Protein AF-A0A2V7I4X0-F1 (afdb_monomer_lite)

Radius of gyration: 24.49 Å; chains: 1; bounding box: 60×98×55 Å

pLDDT: mean 85.25, std 18.33, range [26.53, 98.81]

Sequence (580 aa):
MSKLFLAGEVLGCLLLVAQVNVARAQTEAVSAVIGLPDDWTHHHVLFPDSLSPEVREALQRDPRYWLHQARRKGEALVGPAWSREIPLRGDRSKKKKTTTKVDWSVSLGKPIAAGMYPAKFTFNVNAAPSCSDDYVVFALNGAGSSSQANVVGLTNLYTNPGGTGFCLGTGPTVQWAYNVGSGPMRTSPVLSLDGTKVAFVEHKNPPVFHVLTPDLSGNAGCPGATPCNGTDATHPAVPGTHNSAVDVRISYGATGDSSSPPWVDYANDVAYVGADDGKLYKITGVFLDTPTLAGAPWPLTVSTTGKVLTGPVLDSVTNRIFIGDSRGVLRFVRLSASDQCTGAITPPCVDSTTISTGTGGHELNHAPIVDSTRGRVFVFQRDNGQGDFTVTQADTTLGSVVIANISSNQSAPAWIGAFDHGYRTGGPGSGHLYACGTTAAGSNPALYQLSFNMDTTMNPVPSGGPTQIGFTGGKGCSPLTAFFNPNVTDVLHPTGTDFLFVSVQGGCTAFDNNGCIKSFDITNGFPIGVLVSPVDEVGGTSGIIVDNVSTVSQGSSIYFSTQATPTGASAVKLTQSGLQ

Secondary structure (DSSP, 8-state):
--SSSHHHHHHHHHHHHHHHHHHHHTTS-------EEE-GGGGTEE------HHHHHHHTTSHHHHHHHHHHHHTT----TTS-------------------SEEEE-SSPPPTT---EEEES-TTSPPPTTT-EEEEE-SS--BTTB-SEEEEE--S--TTS-SSSSSSS-EEEEEE---SS---S--EE-TTSS-EEEEE--SS-EEEEEE--TTTTTT--TTS-SS-SBTTB-B-TTSSS--EEEEEE--SS--SS---EEETTTTEEEEE-TTSEEEEEE-SSSS--EE--TTPSEE--SS--SB---EEETTTTEEEEEBTTSEEEEEE--TTS-BTTTBPSSEE-S--EE-SSTTPPP-SPPEEETTTTEEEEEES--SSS-EEEEEEETTS-S-EEEEEES---S-----EE-HHHHHH-TTT--EEEEEE-TTTT-EEEEEE-B-TTSPBPSS-SEEEEE--SSTTPPBPPPEEEEETT---SS-TT-EEEEEEEESS-SBTTB-S-EEEEEE-TTSS-SS-SS--EE-TT-B---EE----SSTT-SEEEEEB--TTT--EEEEEEGGGG-

Structure (mmCIF, N/CA/C/O backbone):
data_AF-A0A2V7I4X0-F1
#
_entry.id   AF-A0A2V7I4X0-F1
#
loop_
_atom_site.group_PDB
_atom_site.id
_atom_site.type_symbol
_atom_site.label_atom_id
_atom_site.label_alt_id
_atom_site.label_comp_id
_atom_site.label_asym_id
_atom_site.label_entity_id
_atom_site.label_seq_id
_atom_site.pdbx_PDB_ins_code
_atom_site.Cartn_x
_atom_site.Cartn_y
_atom_site.Cartn_z
_atom_site.occupancy
_atom_site.B_iso_or_equiv
_atom_site.auth_seq_id
_atom_site.auth_comp_id
_atom_site.auth_asym_id
_atom_site.auth_atom_id
_atom_site.pdbx_PDB_model_num
ATOM 1 N N . MET A 1 1 ? -18.762 -68.169 -21.358 1.00 47.75 1 MET A N 1
ATOM 2 C CA . MET A 1 1 ? -19.587 -66.940 -21.333 1.00 47.75 1 MET A CA 1
ATOM 3 C C . MET A 1 1 ? -19.521 -66.263 -19.956 1.00 47.75 1 MET A C 1
ATOM 5 O O . MET A 1 1 ? -20.537 -66.131 -19.299 1.00 47.75 1 MET A O 1
ATOM 9 N N . SER A 1 2 ? -18.335 -65.847 -19.487 1.00 46.66 2 SER A N 1
ATOM 10 C CA . SER A 1 2 ? -18.190 -65.219 -18.151 1.00 46.66 2 SER A CA 1
ATOM 11 C C . SER A 1 2 ? -17.115 -64.121 -18.100 1.00 46.66 2 SER A C 1
ATOM 13 O O . SER A 1 2 ? -16.604 -63.793 -17.037 1.00 46.66 2 SER A O 1
ATOM 15 N N . LYS A 1 3 ? -16.738 -63.559 -19.257 1.00 37.25 3 LYS A N 1
ATOM 16 C CA . LYS A 1 3 ? -15.779 -62.441 -19.348 1.00 37.25 3 LYS A CA 1
ATOM 17 C C . LYS A 1 3 ? -16.337 -61.194 -20.045 1.00 37.25 3 LYS A C 1
ATOM 19 O O . LYS A 1 3 ? -15.649 -60.187 -20.086 1.00 37.25 3 LYS A O 1
ATOM 24 N N . LEU A 1 4 ? -17.578 -61.239 -20.547 1.00 38.66 4 LEU A N 1
ATOM 25 C CA . LEU A 1 4 ? -18.217 -60.090 -21.207 1.00 38.66 4 LEU A CA 1
ATOM 26 C C . LEU A 1 4 ? -19.141 -59.267 -20.292 1.00 38.66 4 LEU A C 1
ATOM 28 O O . LEU A 1 4 ? -19.451 -58.136 -20.636 1.00 38.66 4 LEU A O 1
ATOM 32 N N . PHE A 1 5 ? -19.551 -59.788 -19.131 1.00 37.94 5 PHE A N 1
ATOM 33 C CA . PHE A 1 5 ? -20.468 -59.072 -18.231 1.00 37.94 5 PHE A CA 1
ATOM 34 C C . PHE A 1 5 ? -19.764 -58.139 -17.231 1.00 37.94 5 PHE A C 1
ATOM 36 O O . PHE A 1 5 ? -20.355 -57.147 -16.827 1.00 37.94 5 PHE A O 1
ATOM 43 N N . LEU A 1 6 ? -18.484 -58.370 -16.904 1.00 38.94 6 LEU A N 1
ATOM 44 C CA . LEU A 1 6 ? -17.746 -57.499 -15.971 1.00 38.94 6 LEU A CA 1
ATOM 45 C C . LEU A 1 6 ? -17.303 -56.159 -16.587 1.00 38.94 6 LEU A C 1
ATOM 47 O O . LEU A 1 6 ? -17.092 -55.193 -15.863 1.00 38.94 6 LEU A O 1
ATOM 51 N N . ALA A 1 7 ? -17.158 -56.077 -17.913 1.00 41.19 7 ALA A N 1
ATOM 52 C CA . ALA A 1 7 ? -16.708 -54.848 -18.573 1.00 41.19 7 ALA A CA 1
ATOM 53 C C . ALA A 1 7 ? -17.814 -53.775 -18.653 1.00 41.19 7 ALA A C 1
ATOM 55 O O . ALA A 1 7 ? -17.508 -52.585 -18.673 1.00 41.19 7 ALA A O 1
ATOM 56 N N . GLY A 1 8 ? -19.089 -54.184 -18.663 1.00 40.16 8 GLY A N 1
ATOM 57 C CA . GLY A 1 8 ? -20.235 -53.270 -18.728 1.00 40.16 8 GLY A CA 1
ATOM 58 C C . GLY A 1 8 ? -20.520 -52.547 -17.408 1.00 40.16 8 GLY A C 1
ATOM 59 O O . GLY A 1 8 ? -20.809 -51.353 -17.419 1.00 40.16 8 GLY A O 1
ATOM 60 N N . GLU A 1 9 ? -20.374 -53.230 -16.268 1.00 43.09 9 GLU A N 1
ATOM 61 C CA . GLU A 1 9 ? -20.610 -52.628 -14.945 1.00 43.09 9 GLU A CA 1
ATOM 62 C C . GLU A 1 9 ? -19.500 -51.653 -14.530 1.00 43.09 9 GLU A C 1
ATOM 64 O O . GLU A 1 9 ? -19.780 -50.599 -13.959 1.00 43.09 9 GLU A O 1
ATOM 69 N N . VAL A 1 10 ? -18.241 -51.942 -14.881 1.00 45.97 10 VAL A N 1
ATOM 70 C CA . VAL A 1 10 ? -17.110 -51.050 -14.572 1.00 45.97 10 VAL A CA 1
ATOM 71 C C . VAL A 1 10 ? -17.188 -49.753 -15.388 1.00 45.97 10 VAL A C 1
ATOM 73 O O . VAL A 1 10 ? -16.922 -48.677 -14.853 1.00 45.97 10 VAL A O 1
ATOM 76 N N . LEU A 1 11 ? -17.627 -49.823 -16.652 1.00 43.62 11 LEU A N 1
ATOM 77 C CA . LEU A 1 11 ? -17.800 -48.639 -17.501 1.00 43.62 11 LEU A CA 1
ATOM 78 C C . LEU A 1 11 ? -19.009 -47.785 -17.067 1.00 43.62 11 LEU A C 1
ATOM 80 O O . LEU A 1 11 ? -18.936 -46.557 -17.107 1.00 43.62 11 LEU A O 1
ATOM 84 N N . GLY A 1 12 ? -20.085 -48.420 -16.584 1.00 42.00 12 GLY A N 1
ATOM 85 C CA . GLY A 1 12 ? -21.249 -47.736 -16.011 1.00 42.00 12 GLY A CA 1
ATOM 86 C C . GLY A 1 12 ? -20.929 -46.984 -14.715 1.00 42.00 12 GLY A C 1
ATOM 87 O O . GLY A 1 12 ? -21.313 -45.824 -14.571 1.00 42.00 12 GLY A O 1
ATOM 88 N N . CYS A 1 13 ? -20.152 -47.590 -13.810 1.00 44.31 13 CYS A N 1
ATOM 89 C CA . CYS A 1 13 ? -19.691 -46.928 -12.584 1.00 44.31 13 CYS A CA 1
ATOM 90 C C . CYS A 1 13 ? -18.734 -45.757 -12.861 1.00 44.31 13 CYS A C 1
ATOM 92 O O . CYS A 1 13 ? -18.836 -44.724 -12.204 1.00 44.31 13 CYS A O 1
ATOM 94 N N . LEU A 1 14 ? -17.845 -45.865 -13.855 1.00 44.38 14 LEU A N 1
ATOM 95 C CA . LEU A 1 14 ? -16.943 -44.771 -14.245 1.00 44.38 14 LEU A CA 1
ATOM 96 C C . LEU A 1 14 ? -17.694 -43.567 -14.837 1.00 44.38 14 LEU A C 1
ATOM 98 O O . LEU A 1 14 ? -17.347 -42.427 -14.533 1.00 44.38 14 LEU A O 1
ATOM 102 N N . LEU A 1 15 ? -18.753 -43.801 -15.619 1.00 44.59 15 LEU A N 1
ATOM 103 C CA . LEU A 1 15 ? -19.592 -42.731 -16.172 1.00 44.59 15 LEU A CA 1
ATOM 104 C C . LEU A 1 15 ? -20.474 -42.064 -15.104 1.00 44.59 15 LEU A C 1
ATOM 106 O O . LEU A 1 15 ? -20.627 -40.845 -15.125 1.00 44.59 15 LEU A O 1
ATOM 110 N N . LEU A 1 16 ? -20.986 -42.823 -14.129 1.00 41.31 16 LEU A N 1
ATOM 111 C CA . LEU A 1 16 ? -21.743 -42.277 -12.995 1.00 41.31 16 LEU A CA 1
ATOM 112 C C . LEU A 1 16 ? -20.857 -41.476 -12.029 1.00 41.31 16 LEU A C 1
ATOM 114 O O . LEU A 1 16 ? -21.254 -40.396 -11.603 1.00 41.31 16 LEU A O 1
ATOM 118 N N . VAL A 1 17 ? -19.635 -41.932 -11.735 1.00 49.41 17 VAL A N 1
ATOM 119 C CA . VAL A 1 17 ? -18.681 -41.171 -10.904 1.00 49.41 17 VAL A CA 1
ATOM 120 C C . VAL A 1 17 ? -18.197 -39.912 -11.633 1.00 49.41 17 VAL A C 1
ATOM 122 O O . VAL A 1 17 ? -18.083 -38.857 -11.012 1.00 49.41 17 VAL A O 1
ATOM 125 N N . ALA A 1 18 ? -17.992 -39.971 -12.954 1.00 41.62 18 ALA A N 1
ATOM 126 C CA . ALA A 1 18 ? -17.671 -38.793 -13.758 1.00 41.62 18 ALA A CA 1
ATOM 127 C C . ALA A 1 18 ? -18.828 -37.779 -13.788 1.00 41.62 18 ALA A C 1
ATOM 129 O O . ALA A 1 18 ? -18.586 -36.590 -13.619 1.00 41.62 18 ALA A O 1
ATOM 130 N N . GLN A 1 19 ? -20.083 -38.219 -13.922 1.00 37.28 19 GLN A N 1
ATOM 131 C CA . GLN A 1 19 ? -21.242 -37.318 -13.885 1.00 37.28 19 GLN A CA 1
ATOM 132 C C . GLN A 1 19 ? -21.504 -36.734 -12.493 1.00 37.28 19 GLN A C 1
ATOM 134 O O . GLN A 1 19 ? -21.873 -35.569 -12.397 1.00 37.28 19 GLN A O 1
ATOM 139 N N . VAL A 1 20 ? -21.253 -37.483 -11.414 1.00 36.19 20 VAL A N 1
ATOM 140 C CA . VAL A 1 20 ? -21.346 -36.962 -10.039 1.00 36.19 20 VAL A CA 1
ATOM 141 C C . VAL A 1 20 ? -20.210 -35.979 -9.739 1.00 36.19 20 VAL A C 1
ATOM 143 O O . VAL A 1 20 ? -20.451 -34.987 -9.058 1.00 36.19 20 VAL A O 1
ATOM 146 N N . ASN A 1 21 ? -19.006 -36.184 -10.285 1.00 38.91 21 ASN A N 1
ATOM 147 C CA . ASN A 1 21 ? -17.896 -35.231 -10.166 1.00 38.91 21 ASN A CA 1
ATOM 148 C C . ASN A 1 21 ? -18.090 -33.987 -11.042 1.00 38.91 21 ASN A C 1
ATOM 150 O O . ASN A 1 21 ? -17.740 -32.900 -10.605 1.00 38.91 21 ASN A O 1
ATOM 154 N N . VAL A 1 22 ? -18.695 -34.109 -12.229 1.00 40.28 22 VAL A N 1
ATOM 155 C CA . VAL A 1 22 ? -19.048 -32.958 -13.081 1.00 40.28 22 VAL A CA 1
ATOM 156 C C . VAL A 1 22 ? -20.234 -32.186 -12.493 1.00 40.28 22 VAL A C 1
ATOM 158 O O . VAL A 1 22 ? -20.209 -30.961 -12.495 1.00 40.28 22 VAL A O 1
ATOM 161 N N . ALA A 1 23 ? -21.220 -32.863 -11.896 1.00 31.86 23 ALA A N 1
ATOM 162 C CA . ALA A 1 23 ? -22.300 -32.209 -11.159 1.00 31.86 23 ALA A CA 1
ATOM 163 C C . ALA A 1 23 ? -21.793 -31.558 -9.858 1.00 31.86 23 ALA A C 1
ATOM 165 O O . ALA A 1 23 ? -22.176 -30.431 -9.564 1.00 31.86 23 ALA A O 1
ATOM 166 N N . ARG A 1 24 ? -20.871 -32.191 -9.111 1.00 30.62 24 ARG A N 1
ATOM 167 C CA . ARG A 1 24 ? -20.199 -31.564 -7.953 1.00 30.62 24 ARG A CA 1
ATOM 168 C C . ARG A 1 24 ? -19.309 -30.387 -8.357 1.00 30.62 24 ARG A C 1
ATOM 170 O O . ARG A 1 24 ? -19.371 -29.363 -7.691 1.00 30.62 24 ARG A O 1
ATOM 177 N N . ALA A 1 25 ? -18.585 -30.477 -9.472 1.00 31.91 25 ALA A N 1
ATOM 178 C CA . ALA A 1 25 ? -17.808 -29.367 -10.032 1.00 31.91 25 ALA A CA 1
ATOM 179 C C . ALA A 1 25 ? -18.695 -28.229 -10.575 1.00 31.91 25 ALA A C 1
ATOM 181 O O . ALA A 1 25 ? -18.253 -27.090 -10.652 1.00 31.91 25 ALA A O 1
ATOM 182 N N . GLN A 1 26 ? -19.958 -28.510 -10.912 1.00 30.53 26 GLN A N 1
ATOM 183 C CA . GLN A 1 26 ? -20.967 -27.496 -11.243 1.00 30.53 26 GLN A CA 1
ATOM 184 C C . GLN A 1 26 ? -21.729 -26.962 -10.018 1.00 30.53 26 GLN A C 1
ATOM 186 O O . GLN A 1 26 ? -22.492 -26.008 -10.159 1.00 30.53 26 GLN A O 1
ATOM 191 N N . THR A 1 27 ? -21.525 -27.537 -8.824 1.00 29.20 27 THR A N 1
ATOM 192 C CA . THR A 1 27 ? -22.145 -27.069 -7.568 1.00 29.20 27 THR A CA 1
ATOM 193 C C . THR A 1 27 ? -21.168 -26.306 -6.667 1.00 29.20 27 THR A C 1
ATOM 195 O O . THR A 1 27 ? -21.598 -25.680 -5.701 1.00 29.20 27 THR A O 1
ATOM 198 N N . GLU A 1 28 ? -19.877 -26.250 -7.001 1.00 33.56 28 GLU A N 1
ATOM 199 C CA . GLU A 1 28 ? -19.026 -25.144 -6.553 1.00 33.56 28 GLU A CA 1
ATOM 200 C C . GLU A 1 28 ? -19.374 -23.918 -7.395 1.00 33.56 28 GLU A C 1
ATOM 202 O O . GLU A 1 28 ? -18.694 -23.542 -8.349 1.00 33.56 28 GLU A O 1
ATOM 207 N N . ALA A 1 29 ? -20.503 -23.300 -7.047 1.00 30.48 29 ALA A N 1
ATOM 208 C CA . ALA A 1 29 ? -20.711 -21.905 -7.357 1.00 30.48 29 ALA A CA 1
ATOM 209 C C . ALA A 1 29 ? -19.469 -21.168 -6.849 1.00 30.48 29 ALA A C 1
ATOM 211 O O . ALA A 1 29 ? -19.248 -21.086 -5.641 1.00 30.48 29 ALA A O 1
ATOM 212 N N . VAL A 1 30 ? -18.641 -20.694 -7.785 1.00 35.56 30 VAL A N 1
ATOM 213 C CA . VAL A 1 30 ? -17.632 -19.665 -7.540 1.00 35.56 30 VAL A CA 1
ATOM 214 C C . VAL A 1 30 ? -18.290 -18.665 -6.607 1.00 35.56 30 VAL A C 1
ATOM 216 O O . VAL A 1 30 ? -19.301 -18.071 -6.985 1.00 35.56 30 VAL A O 1
ATOM 219 N N . SER A 1 31 ? -17.782 -18.593 -5.373 1.00 38.50 31 SER A N 1
ATOM 220 C CA . SER A 1 31 ? -18.305 -17.730 -4.320 1.00 38.50 31 SER A CA 1
ATOM 221 C C . SER A 1 31 ? -18.615 -16.376 -4.942 1.00 38.50 31 SER A C 1
ATOM 223 O O . SER A 1 31 ? -17.714 -15.716 -5.467 1.00 38.50 31 SER A O 1
ATOM 225 N N . ALA A 1 32 ? -19.901 -16.019 -5.006 1.00 44.66 32 ALA A N 1
ATOM 226 C CA . ALA A 1 32 ? -20.298 -14.711 -5.485 1.00 44.66 32 ALA A CA 1
ATOM 227 C C . ALA A 1 32 ? -19.580 -13.718 -4.572 1.00 44.66 32 ALA A C 1
ATOM 229 O O . ALA A 1 32 ? -19.829 -13.716 -3.371 1.00 44.66 32 ALA A O 1
ATOM 230 N N . VAL A 1 33 ? -18.617 -12.965 -5.104 1.00 51.34 33 VAL A N 1
ATOM 231 C CA . VAL A 1 33 ? -17.896 -11.956 -4.327 1.00 51.34 33 VAL A CA 1
ATOM 232 C C . VAL A 1 33 ? -18.948 -10.975 -3.817 1.00 51.34 33 VAL A C 1
ATOM 234 O O . VAL A 1 33 ? -19.538 -10.236 -4.605 1.00 51.34 33 VAL A O 1
ATOM 237 N N . ILE A 1 34 ? -19.244 -11.054 -2.519 1.00 62.16 34 ILE A N 1
ATOM 238 C CA . ILE A 1 34 ? -20.129 -10.117 -1.834 1.00 62.16 34 ILE A CA 1
ATOM 239 C C . ILE A 1 34 ? -19.250 -8.913 -1.459 1.00 62.16 34 ILE A C 1
ATOM 241 O O . ILE A 1 34 ? -19.373 -7.887 -2.113 1.00 62.16 34 ILE A O 1
ATOM 245 N N . GLY A 1 35 ? -18.246 -9.057 -0.585 1.00 78.50 35 GLY A N 1
ATOM 246 C CA . GLY A 1 35 ? -17.330 -7.966 -0.203 1.00 78.50 35 GLY A CA 1
ATOM 247 C C . GLY A 1 35 ? -16.065 -7.796 -1.066 1.00 78.50 35 GLY A C 1
ATOM 248 O O . GLY A 1 35 ? -15.562 -8.754 -1.648 1.00 78.50 35 GLY A O 1
ATOM 249 N N . LEU A 1 36 ? -15.520 -6.575 -1.111 1.00 87.31 36 LEU A N 1
ATOM 250 C CA . LEU A 1 36 ? -14.286 -6.189 -1.806 1.00 87.31 36 LEU A CA 1
ATOM 251 C C . LEU A 1 36 ? -13.409 -5.316 -0.892 1.00 87.31 36 LEU A C 1
ATOM 253 O O . LEU A 1 36 ? -13.625 -4.103 -0.821 1.00 87.31 36 LEU A O 1
ATOM 257 N N . PRO A 1 37 ? -12.423 -5.903 -0.192 1.00 92.31 37 PRO A N 1
ATOM 258 C CA . PRO A 1 37 ? -11.389 -5.123 0.472 1.00 92.31 37 PRO A CA 1
ATOM 259 C C . PRO A 1 37 ? -10.414 -4.499 -0.542 1.00 92.31 37 PRO A C 1
ATOM 261 O O . PRO A 1 37 ? -10.157 -5.049 -1.617 1.00 92.31 37 PRO A O 1
ATOM 264 N N . ASP A 1 38 ? -9.857 -3.350 -0.173 1.00 93.50 38 ASP A N 1
ATOM 265 C CA . ASP A 1 38 ? -8.708 -2.696 -0.785 1.00 93.50 38 ASP A CA 1
ATOM 266 C C . ASP A 1 38 ? -7.735 -2.223 0.287 1.00 93.50 38 ASP A C 1
ATOM 268 O O . ASP A 1 38 ? -8.126 -1.582 1.258 1.00 93.50 38 ASP A O 1
ATOM 272 N N . ASP A 1 39 ? -6.462 -2.526 0.107 1.00 96.44 39 ASP A N 1
ATOM 273 C CA . ASP A 1 39 ? -5.398 -2.183 1.042 1.00 96.44 39 ASP A CA 1
ATOM 274 C C . ASP A 1 39 ? -4.049 -2.199 0.320 1.00 96.44 39 ASP A C 1
ATOM 276 O O . ASP A 1 39 ? -3.963 -2.468 -0.883 1.00 96.44 39 ASP A O 1
ATOM 280 N N . TRP A 1 40 ? -2.973 -1.941 1.062 1.00 97.19 40 TRP A N 1
ATOM 281 C CA . TRP A 1 40 ? -1.624 -1.852 0.511 1.00 97.19 40 TRP A CA 1
ATOM 282 C C . TRP A 1 40 ? -1.225 -3.069 -0.342 1.00 97.19 40 TRP A C 1
ATOM 284 O O . TRP A 1 40 ? -0.480 -2.904 -1.309 1.00 97.19 40 TRP A O 1
ATOM 294 N N . THR A 1 41 ? -1.723 -4.276 -0.046 1.00 97.25 41 THR A N 1
ATOM 295 C CA . THR A 1 41 ? -1.320 -5.498 -0.759 1.00 97.25 41 THR A CA 1
ATOM 296 C C . THR A 1 41 ? -1.735 -5.469 -2.233 1.00 97.25 41 THR A C 1
ATOM 298 O O . THR A 1 41 ? -0.993 -5.954 -3.086 1.00 97.25 41 THR A O 1
ATOM 301 N N . HIS A 1 42 ? -2.839 -4.792 -2.566 1.00 94.00 42 HIS A N 1
ATOM 302 C CA . HIS A 1 42 ? -3.348 -4.623 -3.936 1.00 94.00 42 HIS A CA 1
ATOM 303 C C . HIS A 1 42 ? -2.469 -3.707 -4.807 1.00 94.00 42 HIS A C 1
ATOM 305 O O . HIS A 1 42 ? -2.561 -3.712 -6.037 1.00 94.00 42 HIS A O 1
ATOM 311 N N . HIS A 1 43 ? -1.585 -2.928 -4.178 1.00 94.94 43 HIS A N 1
ATOM 312 C CA . HIS A 1 43 ? -0.590 -2.102 -4.864 1.00 94.94 43 HIS A CA 1
ATOM 313 C C . HIS A 1 43 ? 0.719 -2.861 -5.132 1.00 94.94 43 HIS A C 1
ATOM 315 O O . HIS A 1 43 ? 1.549 -2.387 -5.905 1.00 94.94 43 HIS A O 1
ATOM 321 N N . HIS A 1 44 ? 0.901 -4.032 -4.513 1.00 97.19 44 HIS A N 1
ATOM 322 C CA . HIS A 1 44 ? 2.166 -4.771 -4.498 1.00 97.19 44 HIS A CA 1
ATOM 323 C C . HIS A 1 44 ? 2.090 -6.133 -5.195 1.00 97.19 44 HIS A C 1
ATOM 325 O O . HIS A 1 44 ? 3.114 -6.791 -5.358 1.00 97.19 44 HIS A O 1
ATOM 331 N N . VAL A 1 45 ? 0.916 -6.545 -5.674 1.00 95.62 45 VAL A N 1
ATOM 332 C CA . VAL A 1 45 ? 0.778 -7.704 -6.559 1.00 95.62 45 VAL A CA 1
ATOM 333 C C . VAL A 1 45 ? -0.005 -7.339 -7.811 1.00 95.62 45 VAL A C 1
ATOM 335 O O . VAL A 1 45 ? -0.962 -6.566 -7.772 1.00 95.62 45 VAL A O 1
ATOM 338 N N . LEU A 1 46 ? 0.429 -7.876 -8.947 1.00 94.12 46 LEU A N 1
ATOM 339 C CA . LEU A 1 46 ? -0.196 -7.669 -10.241 1.00 94.12 46 LEU A CA 1
ATOM 340 C C . LEU A 1 46 ? -0.610 -9.003 -10.843 1.00 94.12 46 LEU A C 1
ATOM 342 O O . LEU A 1 46 ? 0.150 -9.973 -10.882 1.00 94.12 46 LEU A O 1
ATOM 346 N N . PHE A 1 47 ? -1.805 -8.980 -11.421 1.00 91.81 47 PHE A N 1
ATOM 347 C CA . PHE A 1 47 ? -2.378 -10.095 -12.157 1.00 91.81 47 PHE A CA 1
ATOM 348 C C . PHE A 1 47 ? -2.818 -9.668 -13.560 1.00 91.81 47 PHE A C 1
ATOM 350 O O . PHE A 1 47 ? -4.025 -9.641 -13.834 1.00 91.81 47 PHE A O 1
ATOM 357 N N . PRO A 1 48 ? -1.904 -9.230 -14.446 1.00 89.00 48 PRO A N 1
ATOM 358 C CA . PRO A 1 48 ? -2.323 -8.931 -15.800 1.00 89.00 48 PRO A CA 1
ATOM 359 C C . PRO A 1 48 ? -2.727 -10.188 -16.558 1.00 89.00 48 PRO A C 1
ATOM 361 O O . PRO A 1 48 ? -2.368 -11.291 -16.161 1.00 89.00 48 PRO A O 1
ATOM 364 N N . ASP A 1 49 ? -3.493 -10.050 -17.637 1.00 82.06 49 ASP A N 1
ATOM 365 C CA . ASP A 1 49 ? -4.114 -11.223 -18.251 1.00 82.06 49 ASP A CA 1
ATOM 366 C C . ASP A 1 49 ? -3.064 -12.192 -18.827 1.00 82.06 49 ASP A C 1
ATOM 368 O O . ASP A 1 49 ? -1.979 -11.791 -19.274 1.00 82.06 49 ASP A O 1
ATOM 372 N N . SER A 1 50 ? -3.396 -13.488 -18.771 1.00 79.62 50 SER A N 1
ATOM 373 C CA . SER A 1 50 ? -2.576 -14.604 -19.247 1.00 79.62 50 SER A CA 1
ATOM 374 C C . SER A 1 50 ? -3.410 -15.586 -20.049 1.00 79.62 50 SER A C 1
ATOM 376 O O . SER A 1 50 ? -4.522 -15.937 -19.655 1.00 79.62 50 SER A O 1
ATOM 378 N N . LEU A 1 51 ? -2.831 -16.081 -21.142 1.00 76.94 51 LEU A N 1
ATOM 379 C CA . LEU A 1 51 ? -3.419 -17.150 -21.946 1.00 76.94 51 LEU A CA 1
ATOM 380 C C . LEU A 1 51 ? -3.025 -18.552 -21.450 1.00 76.94 51 LEU A C 1
ATOM 382 O O . LEU A 1 51 ? -3.620 -19.524 -21.907 1.00 76.94 51 LEU A O 1
ATOM 386 N N . SER A 1 52 ? -2.057 -18.681 -20.529 1.00 84.50 52 SER A N 1
ATOM 387 C CA . SER A 1 52 ? -1.664 -19.984 -19.964 1.00 84.50 52 SER A CA 1
ATOM 388 C C . SER A 1 52 ? -2.706 -20.465 -18.946 1.00 84.50 52 SER A C 1
ATOM 390 O O . SER A 1 52 ? -2.940 -19.777 -17.943 1.00 84.50 52 SER A O 1
ATOM 392 N N . PRO A 1 53 ? -3.322 -21.644 -19.159 1.00 84.69 53 PRO A N 1
ATOM 393 C CA . PRO A 1 53 ? -4.257 -22.227 -18.202 1.00 84.69 53 PRO A CA 1
ATOM 394 C C . PRO A 1 53 ? -3.623 -22.500 -16.836 1.00 84.69 53 PRO A C 1
ATOM 396 O O . PRO A 1 53 ? -4.258 -22.237 -15.821 1.00 84.69 53 PRO A O 1
ATOM 399 N N . GLU A 1 54 ? -2.373 -22.966 -16.814 1.00 82.19 54 GLU A N 1
ATOM 400 C CA . GLU A 1 54 ? -1.652 -23.353 -15.598 1.00 82.19 54 GLU A CA 1
ATOM 401 C C . GLU A 1 54 ? -1.357 -22.133 -14.721 1.00 82.19 54 GLU A C 1
ATOM 403 O O . GLU A 1 54 ? -1.606 -22.145 -13.515 1.00 82.19 54 GLU A O 1
ATOM 408 N N . VAL A 1 55 ? -0.880 -21.042 -15.334 1.00 85.00 55 VAL A N 1
ATOM 409 C CA . VAL A 1 55 ? -0.678 -19.769 -14.630 1.00 85.00 55 VAL A CA 1
ATOM 410 C C . VAL A 1 55 ? -2.015 -19.254 -14.112 1.00 85.00 55 VAL A C 1
ATOM 412 O O . VAL A 1 55 ? -2.114 -18.885 -12.947 1.00 85.00 55 VAL A O 1
ATOM 415 N N . ARG A 1 56 ? -3.074 -19.284 -14.929 1.00 84.56 56 ARG A N 1
ATOM 416 C CA . ARG A 1 56 ? -4.399 -18.808 -14.516 1.00 84.56 56 ARG A CA 1
ATOM 417 C C . ARG A 1 56 ? -4.958 -19.594 -13.330 1.00 84.56 56 ARG A C 1
ATOM 419 O O . ARG A 1 56 ? -5.494 -18.978 -12.418 1.00 84.56 56 ARG A O 1
ATOM 426 N N . GLU A 1 57 ? -4.825 -20.916 -13.315 1.00 84.94 57 GLU A N 1
ATOM 427 C CA . GLU A 1 57 ? -5.250 -21.745 -12.181 1.00 84.94 57 GLU A CA 1
ATOM 428 C C . GLU A 1 57 ? -4.479 -21.382 -10.905 1.00 84.94 57 GLU A C 1
ATOM 430 O O . GLU A 1 57 ? -5.076 -21.216 -9.841 1.00 84.94 57 GLU A O 1
ATOM 435 N N . ALA A 1 58 ? -3.162 -21.174 -11.008 1.00 84.38 58 ALA A N 1
ATOM 436 C CA . ALA A 1 58 ? -2.355 -20.764 -9.867 1.00 84.38 58 ALA A CA 1
ATOM 437 C C . ALA A 1 58 ? -2.748 -19.373 -9.339 1.00 84.38 58 ALA A C 1
ATOM 439 O O . ALA A 1 58 ? -2.876 -19.209 -8.126 1.00 84.38 58 ALA A O 1
ATOM 440 N N . LEU A 1 59 ? -2.996 -18.414 -10.236 1.00 87.56 59 LEU A N 1
ATOM 441 C CA . LEU A 1 59 ? -3.442 -17.059 -9.902 1.00 87.56 59 LEU A CA 1
ATOM 442 C C . LEU A 1 59 ? -4.783 -17.048 -9.164 1.00 87.56 59 LEU A C 1
ATOM 444 O O . LEU A 1 59 ? -4.945 -16.315 -8.194 1.00 87.56 59 LEU A O 1
ATOM 448 N N . GLN A 1 60 ? -5.727 -17.891 -9.588 1.00 86.56 60 GLN A N 1
ATOM 449 C CA . GLN A 1 60 ? -7.071 -17.976 -9.007 1.00 86.56 60 GLN A CA 1
ATOM 450 C C . GLN A 1 60 ? -7.092 -18.442 -7.545 1.00 86.56 60 GLN A C 1
ATOM 452 O O . GLN A 1 60 ? -8.124 -18.292 -6.888 1.00 86.56 60 GLN A O 1
ATOM 457 N N . ARG A 1 61 ? -5.976 -18.984 -7.036 1.00 84.75 61 ARG A N 1
ATOM 458 C CA . ARG A 1 61 ? -5.817 -19.357 -5.625 1.00 84.75 61 ARG A CA 1
ATOM 459 C C . ARG A 1 61 ? -5.589 -18.163 -4.707 1.00 84.75 61 ARG A C 1
ATOM 461 O O . ARG A 1 61 ? -5.902 -18.280 -3.530 1.00 84.75 61 ARG A O 1
ATOM 468 N N . ASP A 1 62 ? -5.068 -17.044 -5.212 1.00 90.12 62 ASP A N 1
ATOM 469 C CA . ASP A 1 62 ? -5.015 -15.804 -4.436 1.00 90.12 62 ASP A CA 1
ATOM 470 C C . ASP A 1 62 ? -6.345 -15.056 -4.610 1.00 90.12 62 ASP A C 1
ATOM 472 O O . ASP A 1 62 ? -6.655 -14.623 -5.724 1.00 90.12 62 ASP A O 1
ATOM 476 N N . PRO A 1 63 ? -7.145 -14.854 -3.547 1.00 91.00 63 PRO A N 1
ATOM 477 C CA . PRO A 1 63 ? -8.391 -14.101 -3.643 1.00 91.00 63 PRO A CA 1
ATOM 478 C C . PRO A 1 63 ? -8.217 -12.703 -4.239 1.00 91.00 63 PRO A C 1
ATOM 480 O O . PRO A 1 63 ? -9.117 -12.238 -4.939 1.00 91.00 63 PRO A O 1
ATOM 483 N N . ARG A 1 64 ? -7.049 -12.063 -4.069 1.00 91.00 64 ARG A N 1
ATOM 484 C CA . ARG A 1 64 ? -6.748 -10.761 -4.682 1.00 91.00 64 ARG A CA 1
ATOM 485 C C . ARG A 1 64 ? -6.878 -10.795 -6.198 1.00 91.00 64 ARG A C 1
ATOM 487 O O . ARG A 1 64 ? -7.323 -9.804 -6.768 1.00 91.00 64 ARG A O 1
ATOM 494 N N . TYR A 1 65 ? -6.580 -11.918 -6.861 1.00 89.50 65 TYR A N 1
ATOM 495 C CA . TYR A 1 65 ? -6.829 -12.072 -8.297 1.00 89.50 65 TYR A CA 1
ATOM 496 C C . TYR A 1 65 ? -8.286 -11.743 -8.630 1.00 89.50 65 TYR A C 1
ATOM 498 O O . TYR A 1 65 ? -8.561 -10.904 -9.487 1.00 89.50 65 TYR A O 1
ATOM 506 N N . TRP A 1 66 ? -9.228 -12.346 -7.906 1.00 85.25 66 TRP A N 1
ATOM 507 C CA . TRP A 1 66 ? -10.654 -12.125 -8.116 1.00 85.25 66 TRP A CA 1
ATOM 508 C C . TRP A 1 66 ? -11.095 -10.722 -7.716 1.00 85.25 66 TRP A C 1
ATOM 510 O O . TRP A 1 66 ? -11.933 -10.154 -8.410 1.00 85.25 66 TRP A O 1
ATOM 520 N N . LEU A 1 67 ? -10.506 -10.135 -6.672 1.00 86.88 67 LEU A N 1
ATOM 521 C CA . LEU A 1 67 ? -10.767 -8.746 -6.279 1.00 86.88 67 LEU A CA 1
ATOM 522 C C . LEU A 1 67 ? -10.330 -7.760 -7.376 1.00 86.88 67 LEU A C 1
ATOM 524 O O . LEU A 1 67 ? -11.101 -6.879 -7.757 1.00 86.88 67 LEU A O 1
ATOM 528 N N . HIS A 1 68 ? -9.147 -7.956 -7.969 1.00 83.88 68 HIS A N 1
ATOM 529 C CA . HIS A 1 68 ? -8.692 -7.181 -9.126 1.00 83.88 68 HIS A CA 1
ATOM 530 C C . HIS A 1 68 ? -9.630 -7.353 -10.329 1.00 83.88 68 HIS A C 1
ATOM 532 O O . HIS A 1 68 ? -9.984 -6.368 -10.973 1.00 83.88 68 HIS A O 1
ATOM 538 N N . GLN A 1 69 ? -10.070 -8.581 -10.622 1.00 79.75 69 GLN A N 1
ATOM 539 C CA . GLN A 1 69 ? -11.012 -8.838 -11.716 1.00 79.75 69 GLN A CA 1
ATOM 540 C C . GLN A 1 69 ? -12.403 -8.249 -11.443 1.00 79.75 69 GLN A C 1
ATOM 542 O O . GLN A 1 69 ? -13.050 -7.757 -12.363 1.00 79.75 69 GLN A O 1
ATOM 547 N N . ALA A 1 70 ? -12.875 -8.268 -10.195 1.00 77.62 70 ALA A N 1
ATOM 548 C CA . ALA A 1 70 ? -14.144 -7.667 -9.798 1.00 77.62 70 ALA A CA 1
ATOM 549 C C . ALA A 1 70 ? -14.115 -6.146 -9.982 1.00 77.62 70 ALA A C 1
ATOM 551 O O . ALA A 1 70 ? -15.072 -5.596 -10.517 1.00 77.62 70 ALA A O 1
ATOM 552 N N . ARG A 1 71 ? -12.997 -5.483 -9.653 1.00 76.75 71 ARG A N 1
ATOM 553 C CA . ARG A 1 71 ? -12.804 -4.053 -9.950 1.00 76.75 71 ARG A CA 1
ATOM 554 C C . ARG A 1 71 ? -12.870 -3.778 -11.450 1.00 76.75 71 ARG A C 1
ATOM 556 O O . ARG A 1 71 ? -13.698 -2.976 -11.863 1.00 76.75 71 ARG A O 1
ATOM 563 N N . ARG A 1 72 ? -12.161 -4.567 -12.268 1.00 70.62 72 ARG A N 1
ATOM 564 C CA . ARG A 1 72 ? -12.237 -4.493 -13.743 1.00 70.62 72 ARG A CA 1
ATOM 565 C C . ARG A 1 72 ? -13.621 -4.797 -14.321 1.00 70.62 72 ARG A C 1
ATOM 567 O O . ARG A 1 72 ? -13.976 -4.319 -15.389 1.00 70.62 72 ARG A O 1
ATOM 574 N N . LYS A 1 73 ? -14.431 -5.620 -13.655 1.00 60.03 73 LYS A N 1
ATOM 575 C CA . LYS A 1 73 ? -15.810 -5.897 -14.091 1.00 60.03 73 LYS A CA 1
ATOM 576 C C . LYS A 1 73 ? -16.801 -4.838 -13.622 1.00 60.03 73 LYS A C 1
ATOM 578 O O . LYS A 1 73 ? -17.736 -4.551 -14.360 1.00 60.03 73 LYS A O 1
ATOM 583 N N . GLY A 1 74 ? -16.579 -4.220 -12.462 1.00 54.16 74 GLY A N 1
ATOM 584 C CA . GLY A 1 74 ? -17.208 -2.949 -12.092 1.00 54.16 74 GLY A CA 1
ATOM 585 C C . GLY A 1 74 ? -16.851 -1.841 -13.090 1.00 54.16 74 GLY A C 1
ATOM 586 O O . GLY A 1 74 ? -17.693 -1.000 -13.396 1.00 54.16 74 GLY A O 1
ATOM 587 N N . GLU A 1 75 ? -15.661 -1.927 -13.701 1.00 48.56 75 GLU A N 1
ATOM 588 C CA . GLU A 1 75 ? -15.266 -1.121 -14.863 1.00 48.56 75 GLU A CA 1
ATOM 589 C C . GLU A 1 75 ? -16.029 -1.498 -16.172 1.00 48.56 75 GLU A C 1
ATOM 591 O O . GLU A 1 75 ? -15.937 -0.800 -17.178 1.00 48.56 75 GLU A O 1
ATOM 596 N N . ALA A 1 76 ? -16.810 -2.585 -16.189 1.00 34.50 76 ALA A N 1
ATOM 597 C CA . ALA A 1 76 ? -17.470 -3.136 -17.380 1.00 34.50 76 ALA A CA 1
ATOM 598 C C . ALA A 1 76 ? -18.982 -3.385 -17.215 1.00 34.50 76 ALA A C 1
ATOM 600 O O . ALA A 1 76 ? -19.584 -4.026 -18.083 1.00 34.50 76 ALA A O 1
ATOM 601 N N . LEU A 1 77 ? -19.630 -2.903 -16.142 1.00 32.75 77 LEU A N 1
ATOM 602 C CA . LEU A 1 77 ? -21.084 -3.021 -15.978 1.00 32.75 77 LEU A CA 1
ATOM 603 C C . LEU A 1 77 ? -21.820 -2.149 -17.008 1.00 32.75 77 LEU A C 1
ATOM 605 O O . LEU A 1 77 ? -22.261 -1.031 -16.748 1.00 32.75 77 LEU A O 1
ATOM 609 N N . VAL A 1 78 ? -22.002 -2.723 -18.196 1.00 33.75 78 VAL A N 1
ATOM 610 C CA . VAL A 1 78 ? -23.034 -2.353 -19.159 1.00 33.75 78 VAL A CA 1
ATOM 611 C C . VAL A 1 78 ? -24.380 -2.613 -18.484 1.00 33.75 78 VAL A C 1
ATOM 613 O O . VAL A 1 78 ? -24.847 -3.749 -18.405 1.00 33.75 78 VAL A O 1
ATOM 616 N N . GLY A 1 79 ? -25.003 -1.559 -17.958 1.00 28.03 79 GLY A N 1
ATOM 617 C CA . GLY A 1 79 ? -26.392 -1.620 -17.511 1.00 28.03 79 GLY A CA 1
ATOM 618 C C . GLY A 1 79 ? -27.331 -2.036 -18.658 1.00 28.03 79 GLY A C 1
ATOM 619 O O . GLY A 1 79 ? -27.011 -1.824 -19.833 1.00 28.03 79 GLY A O 1
ATOM 620 N N . PRO A 1 80 ? -28.502 -2.629 -18.357 1.00 27.45 80 PRO A N 1
ATOM 621 C CA . PRO A 1 80 ? -29.478 -2.991 -19.379 1.00 27.45 80 PRO A CA 1
ATOM 622 C C . PRO A 1 80 ? -29.902 -1.757 -20.190 1.00 27.45 80 PRO A C 1
ATOM 624 O O . PRO A 1 80 ? -30.082 -0.667 -19.651 1.00 27.45 80 PRO A O 1
ATOM 627 N N . ALA A 1 81 ? -30.077 -1.954 -21.499 1.00 32.78 81 ALA A N 1
ATOM 628 C CA . ALA A 1 81 ? -30.199 -0.936 -22.548 1.00 32.78 81 ALA A CA 1
ATOM 629 C C . ALA A 1 81 ? -31.382 0.060 -22.446 1.00 32.78 81 ALA A C 1
ATOM 631 O O . ALA A 1 81 ? -31.627 0.793 -23.399 1.00 32.78 81 ALA A O 1
ATOM 632 N N . TRP A 1 82 ? -32.105 0.128 -21.325 1.00 31.44 82 TRP A N 1
ATOM 633 C CA . TRP A 1 82 ? -33.222 1.058 -21.117 1.00 31.44 82 TRP A CA 1
ATOM 634 C C . TRP A 1 82 ? -32.862 2.310 -20.294 1.00 31.44 82 TRP A C 1
ATOM 636 O O . TRP A 1 82 ? -33.695 3.199 -20.166 1.00 31.44 82 TRP A O 1
ATOM 646 N N . SER A 1 83 ? -31.628 2.438 -19.785 1.00 31.19 83 SER A N 1
ATOM 647 C CA . SER A 1 83 ? -31.130 3.682 -19.158 1.00 31.19 83 SER A CA 1
ATOM 648 C C . SER A 1 83 ? -30.414 4.631 -20.135 1.00 31.19 83 SER A C 1
ATOM 650 O O . SER A 1 83 ? -30.021 5.738 -19.763 1.00 31.19 83 SER A O 1
ATOM 652 N N . ARG A 1 84 ? -30.282 4.242 -21.410 1.00 32.34 84 ARG A N 1
ATOM 653 C CA . ARG A 1 84 ? -29.830 5.122 -22.494 1.00 32.34 84 ARG A CA 1
ATOM 654 C C . ARG A 1 84 ? -30.988 5.986 -22.986 1.00 32.34 84 ARG A C 1
ATOM 656 O O . ARG A 1 84 ? -31.507 5.720 -24.054 1.00 32.34 84 ARG A O 1
ATOM 663 N N . GLU A 1 85 ? -31.384 6.989 -22.207 1.00 28.39 85 GLU A N 1
ATOM 664 C CA . GLU A 1 85 ? -32.033 8.217 -22.700 1.00 28.39 85 GLU A CA 1
ATOM 665 C C . GLU A 1 85 ? -32.279 9.193 -21.535 1.00 28.39 85 GLU A C 1
ATOM 667 O O . GLU A 1 85 ? -33.390 9.396 -21.057 1.00 28.39 85 GLU A O 1
ATOM 672 N N . ILE A 1 86 ? -31.214 9.862 -21.089 1.00 28.31 86 ILE A N 1
ATOM 673 C CA . ILE A 1 86 ? -31.347 11.263 -20.681 1.00 28.31 86 ILE A CA 1
ATOM 674 C C . ILE A 1 86 ? -30.576 12.058 -21.730 1.00 28.31 86 ILE A C 1
ATOM 676 O O . ILE A 1 86 ? -29.345 11.991 -21.757 1.00 28.31 86 ILE A O 1
ATOM 680 N N . PRO A 1 87 ? -31.250 12.793 -22.629 1.00 26.53 87 PRO A N 1
ATOM 681 C CA . PRO A 1 87 ? -30.559 13.701 -23.519 1.00 26.53 87 PRO A CA 1
ATOM 682 C C . PRO A 1 87 ? -29.942 14.800 -22.652 1.00 26.53 87 PRO A C 1
ATOM 684 O O . PRO A 1 87 ? -30.651 15.679 -22.157 1.00 26.53 87 PRO A O 1
ATOM 687 N N . LEU A 1 88 ? -28.620 14.779 -22.473 1.00 30.45 88 LEU A N 1
ATOM 688 C CA . LEU A 1 88 ? -27.878 15.966 -22.059 1.00 30.45 88 LEU A CA 1
ATOM 689 C C . LEU A 1 88 ? -27.968 16.968 -23.212 1.00 30.45 88 LEU A C 1
ATOM 691 O O . LEU A 1 88 ? -27.107 17.046 -24.087 1.00 30.45 88 LEU A O 1
ATOM 695 N N . ARG A 1 89 ? -29.082 17.706 -23.255 1.00 28.05 89 ARG A N 1
ATOM 696 C CA . ARG A 1 89 ? -29.258 18.845 -24.146 1.00 28.05 89 ARG A CA 1
ATOM 697 C C . ARG A 1 89 ? -28.210 19.865 -23.725 1.00 28.05 89 ARG A C 1
ATOM 699 O O . ARG A 1 89 ? -28.295 20.427 -22.638 1.00 28.05 89 ARG A O 1
ATOM 706 N N . GLY A 1 90 ? -27.193 20.026 -24.569 1.00 36.00 90 GLY A N 1
ATOM 707 C CA . GLY A 1 90 ? -26.101 20.961 -24.357 1.00 36.00 90 GLY A CA 1
ATOM 708 C C . GLY A 1 90 ? -26.641 22.372 -24.206 1.00 36.00 90 GLY A C 1
ATOM 709 O O . GLY A 1 90 ? -26.917 23.042 -25.200 1.00 36.00 90 GLY A O 1
ATOM 710 N N . ASP A 1 91 ? -26.780 22.816 -22.964 1.00 27.78 91 ASP A N 1
ATOM 711 C CA . ASP A 1 91 ? -27.002 24.216 -22.683 1.00 27.78 91 ASP A CA 1
ATOM 712 C C . ASP A 1 91 ? -25.631 24.877 -22.583 1.00 27.78 91 ASP A C 1
ATOM 714 O O . ASP A 1 91 ? -24.800 24.539 -21.733 1.00 27.78 91 ASP A O 1
ATOM 718 N N . ARG A 1 92 ? -25.366 25.798 -23.514 1.00 38.19 92 ARG A N 1
ATOM 719 C CA . ARG A 1 92 ? -24.177 26.655 -23.525 1.00 38.19 92 ARG A CA 1
ATOM 720 C C . ARG A 1 92 ? -24.267 27.623 -22.344 1.00 38.19 92 ARG A C 1
ATOM 722 O O . ARG A 1 92 ? -24.482 28.818 -22.526 1.00 38.19 92 ARG A O 1
ATOM 729 N N . SER A 1 93 ? -24.100 27.122 -21.125 1.00 31.83 93 SER A N 1
ATOM 730 C CA . SER A 1 93 ? -23.960 27.954 -19.937 1.00 31.83 93 SER A CA 1
ATOM 731 C C . SER A 1 93 ? -22.475 28.162 -19.637 1.00 31.83 93 SER A C 1
ATOM 733 O O . SER A 1 93 ? -21.644 27.259 -19.734 1.00 31.83 93 SER A O 1
ATOM 735 N N . LYS A 1 94 ? -22.128 29.424 -19.382 1.00 30.25 94 LYS A N 1
ATOM 736 C CA . LYS A 1 94 ? -20.768 29.928 -19.169 1.00 30.25 94 LYS A CA 1
ATOM 737 C C . LYS A 1 94 ? -20.021 29.039 -18.168 1.00 30.25 94 LYS A C 1
ATOM 739 O O . LYS A 1 94 ? -20.508 28.859 -17.055 1.00 30.25 94 LYS A O 1
ATOM 744 N N . LYS A 1 95 ? -18.836 28.539 -18.553 1.00 32.06 95 LYS A N 1
ATOM 745 C CA . LYS A 1 95 ? -17.927 27.761 -17.693 1.00 32.06 95 LYS A CA 1
ATOM 746 C C . LYS A 1 95 ? -17.727 28.484 -16.354 1.00 32.06 95 LYS A C 1
ATOM 748 O O . LYS A 1 95 ? -16.945 29.431 -16.267 1.00 32.06 95 LYS A O 1
ATOM 753 N N . LYS A 1 96 ? -18.439 28.057 -15.308 1.00 27.88 96 LYS A N 1
ATOM 754 C CA . LYS A 1 96 ? -18.051 28.361 -13.930 1.00 27.88 96 LYS A CA 1
ATOM 755 C C . LYS A 1 96 ? -16.798 27.542 -13.656 1.00 27.88 96 LYS A C 1
ATOM 757 O O . LYS A 1 96 ? -16.808 26.338 -13.882 1.00 27.88 96 LYS A O 1
ATOM 762 N N . LYS A 1 97 ? -15.734 28.200 -13.191 1.00 32.19 97 LYS A N 1
ATOM 763 C CA . LYS A 1 97 ? -14.568 27.524 -12.617 1.00 32.19 97 LYS A CA 1
ATOM 764 C C . LYS A 1 97 ? -15.073 26.623 -11.486 1.00 32.19 97 LYS A C 1
ATOM 766 O O . LYS A 1 97 ? -15.535 27.136 -10.467 1.00 32.19 97 LYS A O 1
ATOM 771 N N . THR A 1 98 ? -15.059 25.314 -11.691 1.00 34.28 98 THR A N 1
ATOM 772 C CA . THR A 1 98 ? -15.205 24.336 -10.619 1.00 34.28 98 THR A CA 1
ATOM 773 C C . THR A 1 98 ? -13.941 24.439 -9.778 1.00 34.28 98 THR A C 1
ATOM 775 O O . THR A 1 98 ? -12.847 24.127 -10.225 1.00 34.28 98 THR A O 1
ATOM 778 N N . THR A 1 99 ? -14.065 25.001 -8.580 1.00 39.75 99 THR A N 1
ATOM 779 C CA . THR A 1 99 ? -13.041 24.834 -7.548 1.00 39.75 99 THR A CA 1
ATOM 780 C C . THR A 1 99 ? -12.993 23.346 -7.219 1.00 39.75 99 THR A C 1
ATOM 782 O O . THR A 1 99 ? -14.056 22.781 -6.945 1.00 39.75 99 THR A O 1
ATOM 785 N N . THR A 1 100 ? -11.819 22.723 -7.241 1.00 51.50 100 THR A N 1
ATOM 786 C CA . THR A 1 100 ? -11.623 21.391 -6.665 1.00 51.50 100 THR A CA 1
ATOM 787 C C . THR A 1 100 ? -12.036 21.449 -5.191 1.00 51.50 100 THR A C 1
ATOM 789 O O . THR A 1 100 ? -11.688 22.388 -4.471 1.00 51.50 100 THR A O 1
ATOM 792 N N . LYS A 1 101 ? -12.913 20.537 -4.762 1.00 64.06 101 LYS A N 1
ATOM 793 C CA . LYS A 1 101 ? -13.500 20.558 -3.417 1.00 64.06 101 LYS A CA 1
ATOM 794 C C . LYS A 1 101 ? -13.116 19.289 -2.684 1.00 64.06 101 LYS A C 1
ATOM 796 O O . LYS A 1 101 ? -13.387 18.198 -3.168 1.00 64.06 101 LYS A O 1
ATOM 801 N N . VAL A 1 102 ? -12.547 19.472 -1.498 1.00 73.38 102 VAL A N 1
ATOM 802 C CA . VAL A 1 102 ? -12.478 18.420 -0.487 1.00 73.38 102 VAL A CA 1
ATOM 803 C C . VAL A 1 102 ? -13.907 18.024 -0.118 1.00 73.38 102 VAL A C 1
ATOM 805 O O . VAL A 1 102 ? -14.684 18.882 0.309 1.00 73.38 102 VAL A O 1
ATOM 808 N N . ASP A 1 103 ? -14.270 16.754 -0.325 1.00 81.19 103 ASP A N 1
ATOM 809 C CA . ASP A 1 103 ? -15.625 16.270 -0.036 1.00 81.19 103 ASP A CA 1
ATOM 810 C C . ASP A 1 103 ? -15.833 16.129 1.475 1.00 81.19 103 ASP A C 1
ATOM 812 O O . ASP A 1 103 ? -16.876 16.500 2.005 1.00 81.19 103 ASP A O 1
ATOM 816 N N . TRP A 1 104 ? -14.823 15.656 2.196 1.00 90.62 104 TRP A N 1
ATOM 817 C CA . TRP A 1 104 ? -14.742 15.823 3.642 1.00 90.62 104 TRP A CA 1
ATOM 818 C C . TRP A 1 104 ? -13.314 15.618 4.135 1.00 90.62 104 TRP A C 1
ATOM 820 O O . TRP A 1 104 ? -12.484 14.994 3.472 1.00 90.62 104 TRP A O 1
ATOM 830 N N . SER A 1 105 ? -13.054 16.147 5.328 1.00 91.25 105 SER A N 1
ATOM 831 C CA . SER A 1 105 ? -11.810 15.972 6.068 1.00 91.25 105 SER A CA 1
ATOM 832 C C . SER A 1 105 ? -12.141 15.775 7.548 1.00 91.25 105 SER A C 1
ATOM 834 O O . SER A 1 105 ? -12.914 16.550 8.115 1.00 91.25 105 SER A O 1
ATOM 836 N N . VAL A 1 106 ? -11.606 14.719 8.160 1.00 92.50 106 VAL A N 1
ATOM 837 C CA . VAL A 1 106 ? -11.818 14.366 9.572 1.00 92.50 106 VAL A CA 1
ATOM 838 C C . VAL A 1 106 ? -10.476 14.312 10.279 1.00 92.50 106 VAL A C 1
ATOM 840 O O . VAL A 1 106 ? -9.590 13.575 9.855 1.00 92.50 106 VAL A O 1
ATOM 843 N N . SER A 1 107 ? -10.329 15.054 11.377 1.00 93.38 107 SER A N 1
ATOM 844 C CA . SER A 1 107 ? -9.088 15.049 12.156 1.00 93.38 107 SER A CA 1
ATOM 845 C C . SER A 1 107 ? -8.781 13.654 12.703 1.00 93.38 107 SER A C 1
ATOM 847 O O . SER A 1 107 ? -9.609 13.036 13.373 1.00 93.38 107 SER A O 1
ATOM 849 N N . LEU A 1 108 ? -7.561 13.186 12.448 1.00 94.06 108 LEU A N 1
ATOM 850 C CA . LEU A 1 108 ? -7.017 11.946 13.000 1.00 94.06 108 LEU A CA 1
ATOM 851 C C . LEU A 1 108 ? -6.114 12.205 14.214 1.00 94.06 108 LEU A C 1
ATOM 853 O O . LEU A 1 108 ? -5.684 11.268 14.885 1.00 94.06 108 LEU A O 1
ATOM 857 N N . GLY A 1 109 ? -5.757 13.465 14.486 1.00 92.00 109 GLY A N 1
ATOM 858 C CA . GLY A 1 109 ? -4.758 13.850 15.493 1.00 92.00 109 GLY A CA 1
ATOM 859 C C . GLY A 1 109 ? -3.321 13.425 15.144 1.00 92.00 109 GLY A C 1
ATOM 860 O O . GLY A 1 109 ? -2.373 14.172 15.403 1.00 92.00 109 GLY A O 1
ATOM 861 N N . LYS A 1 110 ? -3.145 12.262 14.505 1.00 94.06 110 LYS A N 1
ATOM 862 C CA . LYS A 1 110 ? -1.886 11.677 14.034 1.00 94.06 110 LYS A CA 1
ATOM 863 C C . LYS A 1 110 ? -2.046 11.152 12.605 1.00 94.06 110 LYS A C 1
ATOM 865 O O . LYS A 1 110 ? -3.105 10.623 12.284 1.00 94.06 110 LYS A O 1
ATOM 870 N N . PRO A 1 111 ? -1.024 11.305 11.746 1.00 94.00 111 PRO A N 1
ATOM 871 C CA . PRO A 1 111 ? -1.109 10.862 10.360 1.00 94.00 111 PRO A CA 1
ATOM 872 C C . PRO A 1 111 ? -0.973 9.346 10.256 1.00 94.00 111 PRO A C 1
ATOM 874 O O . PRO A 1 111 ? -0.434 8.702 11.157 1.00 94.00 111 PRO A O 1
ATOM 877 N N . ILE A 1 112 ? -1.364 8.789 9.114 1.00 95.88 112 ILE A N 1
ATOM 878 C CA . ILE A 1 112 ? -0.805 7.509 8.665 1.00 95.88 112 ILE A CA 1
ATOM 879 C C . ILE A 1 112 ? 0.709 7.693 8.426 1.00 95.88 112 ILE A C 1
ATOM 881 O O . ILE A 1 112 ? 1.185 8.776 8.067 1.00 95.88 112 ILE A O 1
ATOM 885 N N . ALA A 1 113 ? 1.511 6.653 8.661 1.00 95.06 113 ALA A N 1
ATOM 886 C CA . ALA A 1 113 ? 2.941 6.714 8.362 1.00 95.06 113 ALA A CA 1
ATOM 887 C C . ALA A 1 113 ? 3.187 7.040 6.874 1.00 95.06 113 ALA A C 1
ATOM 889 O O . ALA A 1 113 ? 2.447 6.608 5.991 1.00 95.06 113 ALA A O 1
ATOM 890 N N . ALA A 1 114 ? 4.221 7.832 6.582 1.00 91.94 114 ALA A N 1
ATOM 891 C CA . ALA A 1 114 ? 4.537 8.185 5.200 1.00 91.94 114 ALA A CA 1
ATOM 892 C C . ALA A 1 114 ? 4.816 6.916 4.381 1.00 91.94 114 ALA A C 1
ATOM 894 O O . ALA A 1 114 ? 5.503 6.019 4.863 1.00 91.94 114 ALA A O 1
ATOM 895 N N . GLY A 1 115 ? 4.264 6.842 3.169 1.00 92.50 115 GLY A N 1
ATOM 896 C CA . GLY A 1 115 ? 4.393 5.660 2.316 1.00 92.50 115 GLY A CA 1
ATOM 897 C C . GLY A 1 115 ? 3.395 4.527 2.603 1.00 92.50 115 GLY A C 1
ATOM 898 O O . GLY A 1 115 ? 3.234 3.647 1.762 1.00 92.50 115 GLY A O 1
ATOM 899 N N . MET A 1 116 ? 2.670 4.583 3.727 1.00 96.69 116 MET A N 1
ATOM 900 C CA . MET A 1 116 ? 1.656 3.592 4.107 1.00 96.69 116 MET A CA 1
ATOM 901 C C . MET A 1 116 ? 0.254 4.002 3.656 1.00 96.69 116 MET A C 1
ATOM 903 O O . MET A 1 116 ? -0.008 5.175 3.388 1.00 96.69 116 MET A O 1
ATOM 907 N N . TYR A 1 117 ? -0.649 3.031 3.573 1.00 98.06 117 TYR A N 1
ATOM 908 C CA . TYR A 1 117 ? -1.992 3.176 3.019 1.00 98.06 117 TYR A CA 1
ATOM 909 C C . TYR A 1 117 ? -3.055 2.975 4.108 1.00 98.06 117 TYR A C 1
ATOM 911 O O . TYR A 1 117 ? -2.828 2.204 5.044 1.00 98.06 117 TYR A O 1
ATOM 919 N N . PRO A 1 118 ? -4.226 3.631 4.002 1.00 98.31 118 PRO A N 1
ATOM 920 C CA . PRO A 1 118 ? -5.432 3.158 4.680 1.00 98.31 118 PRO A CA 1
ATOM 921 C C . PRO A 1 118 ? -5.905 1.817 4.078 1.00 98.31 118 PRO A C 1
ATOM 923 O O . PRO A 1 118 ? -5.286 1.292 3.153 1.00 98.31 118 PRO A O 1
ATOM 926 N N . ALA A 1 119 ? -7.011 1.267 4.580 1.00 98.12 119 ALA A N 1
ATOM 927 C CA . ALA A 1 119 ? -7.688 0.122 3.964 1.00 98.12 119 ALA A CA 1
ATOM 928 C C . ALA A 1 119 ? -9.197 0.374 3.840 1.00 98.12 119 ALA A C 1
ATOM 930 O O . ALA A 1 119 ? -9.815 0.845 4.790 1.00 98.12 119 ALA A O 1
ATOM 931 N N . LYS A 1 120 ? -9.802 0.078 2.689 1.00 96.06 120 LYS A N 1
ATOM 932 C CA . LYS A 1 120 ? -11.223 0.301 2.373 1.00 96.06 120 LYS A CA 1
ATOM 933 C C . LYS A 1 120 ? -11.932 -1.035 2.210 1.00 96.06 120 LYS A C 1
ATOM 935 O O . LYS A 1 120 ? -11.430 -1.920 1.534 1.00 96.06 120 LYS A O 1
ATOM 940 N N . PHE A 1 121 ? -13.123 -1.166 2.774 1.00 94.19 121 PHE A N 1
ATOM 941 C CA . PHE A 1 121 ? -14.022 -2.274 2.491 1.00 94.19 121 PHE A CA 1
ATOM 942 C C . PHE A 1 121 ? -15.247 -1.783 1.727 1.00 94.19 121 PHE A C 1
ATOM 944 O O . PHE A 1 121 ? -15.868 -0.784 2.103 1.00 94.19 121 PHE A O 1
ATOM 951 N N . THR A 1 122 ? -15.593 -2.485 0.655 1.00 89.19 122 THR A N 1
ATOM 952 C CA . THR A 1 122 ? -16.876 -2.361 -0.040 1.00 89.19 122 THR A CA 1
ATOM 953 C C . THR A 1 122 ? -17.701 -3.606 0.239 1.00 89.19 122 THR A C 1
ATOM 955 O O . THR A 1 122 ? -17.255 -4.711 -0.049 1.00 89.19 122 THR A O 1
ATOM 958 N N . PHE A 1 123 ? -18.912 -3.445 0.758 1.00 81.50 123 PHE A N 1
ATOM 959 C CA . PHE A 1 123 ? -19.752 -4.549 1.206 1.00 81.50 123 PHE A CA 1
ATOM 960 C C . PHE A 1 123 ? -20.345 -5.375 0.066 1.00 81.50 123 PHE A C 1
ATOM 962 O O . PHE A 1 123 ? -20.450 -6.592 0.193 1.00 81.50 123 PHE A O 1
ATOM 969 N N . ASN A 1 124 ? -20.763 -4.726 -1.026 1.00 76.62 124 ASN A N 1
ATOM 970 C CA . ASN A 1 124 ? -21.340 -5.414 -2.178 1.00 76.62 124 ASN A CA 1
ATOM 971 C C . ASN A 1 124 ? -20.946 -4.770 -3.507 1.00 76.62 124 ASN A C 1
ATOM 973 O O . ASN A 1 124 ? -21.504 -3.749 -3.901 1.00 76.62 124 ASN A O 1
ATOM 977 N N . VAL A 1 125 ? -20.040 -5.418 -4.241 1.00 72.44 125 VAL A N 1
ATOM 978 C CA . VAL A 1 125 ? -19.580 -4.945 -5.564 1.00 72.44 125 VAL A CA 1
ATOM 979 C C . VAL A 1 125 ? -20.646 -4.989 -6.656 1.00 72.44 125 VAL A C 1
ATOM 981 O O . VAL A 1 125 ? -20.498 -4.344 -7.689 1.00 72.44 125 VAL A O 1
ATOM 984 N N . ASN A 1 126 ? -21.716 -5.756 -6.448 1.00 72.56 126 ASN A N 1
ATOM 985 C CA . ASN A 1 126 ? -22.818 -5.893 -7.398 1.00 72.56 126 ASN A CA 1
ATOM 986 C C . ASN A 1 126 ? -24.009 -4.986 -7.045 1.00 72.56 126 ASN A C 1
ATOM 988 O O . ASN A 1 126 ? -25.049 -5.064 -7.700 1.00 72.56 126 ASN A O 1
ATOM 992 N N . ALA A 1 127 ? -23.887 -4.159 -6.005 1.00 76.25 127 ALA A N 1
ATOM 993 C CA . ALA A 1 127 ? -24.925 -3.238 -5.563 1.00 76.25 127 ALA A CA 1
ATOM 994 C C . ALA A 1 127 ? -24.440 -1.784 -5.604 1.00 76.25 127 ALA A C 1
ATOM 996 O O . ALA A 1 127 ? -23.274 -1.488 -5.862 1.00 76.25 127 ALA A O 1
ATOM 997 N N . ALA A 1 128 ? -25.367 -0.857 -5.355 1.00 80.56 128 ALA A N 1
ATOM 998 C CA . ALA A 1 128 ? -24.990 0.518 -5.063 1.00 80.56 128 ALA A CA 1
ATOM 999 C C . ALA A 1 128 ? -24.134 0.574 -3.778 1.00 80.56 128 ALA A C 1
ATOM 1001 O O . ALA A 1 128 ? -24.311 -0.287 -2.911 1.00 80.56 128 ALA A O 1
ATOM 1002 N N . PRO A 1 129 ? -23.255 1.584 -3.633 1.00 87.38 129 PRO A N 1
ATOM 1003 C CA . PRO A 1 129 ? -22.457 1.758 -2.422 1.00 87.38 129 PRO A CA 1
ATOM 1004 C C . PRO A 1 129 ? -23.318 1.802 -1.148 1.00 87.38 129 PRO A C 1
ATOM 1006 O O . PRO A 1 129 ? -24.438 2.317 -1.177 1.00 87.38 129 PRO A O 1
ATOM 1009 N N . SER A 1 130 ? -22.810 1.276 -0.031 1.00 89.94 130 SER A N 1
ATOM 1010 C CA . SER A 1 130 ? -23.536 1.221 1.248 1.00 89.94 130 SER A CA 1
ATOM 1011 C C . SER A 1 130 ? -23.137 2.368 2.176 1.00 89.94 130 SER A C 1
ATOM 1013 O O . SER A 1 130 ? -21.961 2.626 2.410 1.00 89.94 130 SER A O 1
ATOM 1015 N N . CYS A 1 131 ? -24.120 3.052 2.764 1.00 92.12 131 CYS A N 1
ATOM 1016 C CA . CYS A 1 131 ? -23.859 4.111 3.745 1.00 92.12 131 CYS A CA 1
ATOM 1017 C C . CYS A 1 131 ? -23.521 3.586 5.145 1.00 92.12 131 CYS A C 1
ATOM 1019 O O . CYS A 1 131 ? -22.963 4.336 5.941 1.00 92.12 131 CYS A O 1
ATOM 1021 N N . SER A 1 132 ? -23.880 2.340 5.458 1.00 90.69 132 SER A N 1
ATOM 1022 C CA . SER A 1 132 ? -23.619 1.717 6.761 1.00 90.69 132 SER A CA 1
ATOM 1023 C C . SER A 1 132 ? -22.461 0.731 6.718 1.00 90.69 132 SER A C 1
ATOM 1025 O O . SER A 1 132 ? -21.710 0.643 7.690 1.00 90.69 132 SER A O 1
ATOM 1027 N N . ASP A 1 133 ? -22.309 0.017 5.602 1.00 90.69 133 ASP A N 1
ATOM 1028 C CA . ASP A 1 133 ? -21.463 -1.179 5.545 1.00 90.69 133 ASP A CA 1
ATOM 1029 C C . ASP A 1 133 ? -20.140 -0.943 4.810 1.00 90.69 133 ASP A C 1
ATOM 1031 O O . ASP A 1 133 ? -19.186 -1.688 5.021 1.00 90.69 133 ASP A O 1
ATOM 1035 N N . ASP A 1 134 ? -20.052 0.098 3.975 1.00 93.56 134 ASP A N 1
ATOM 1036 C CA . ASP A 1 134 ? -18.783 0.494 3.369 1.00 93.56 134 ASP A CA 1
ATOM 1037 C C . ASP A 1 134 ? -18.012 1.370 4.358 1.00 93.56 134 ASP A C 1
ATOM 1039 O O . ASP A 1 134 ? -18.490 2.425 4.788 1.00 93.56 134 ASP A O 1
ATOM 1043 N N . TYR A 1 135 ? -16.792 0.958 4.695 1.00 95.44 135 TYR A N 1
ATOM 1044 C CA . TYR A 1 135 ? -15.979 1.651 5.690 1.00 95.44 135 TYR A CA 1
ATOM 1045 C C . TYR A 1 135 ? -14.504 1.702 5.290 1.00 95.44 135 TYR A C 1
ATOM 1047 O O . TYR A 1 135 ? -14.010 0.863 4.540 1.00 95.44 135 TYR A O 1
ATOM 1055 N N . VAL A 1 136 ? -13.781 2.697 5.797 1.00 97.94 136 VAL A N 1
ATOM 1056 C CA . VAL A 1 136 ? -12.330 2.845 5.616 1.00 97.94 136 VAL A CA 1
ATOM 1057 C C . VAL A 1 136 ? -11.635 2.898 6.970 1.00 97.94 136 VAL A C 1
ATOM 1059 O O . VAL A 1 136 ? -12.133 3.504 7.918 1.00 97.94 136 VAL A O 1
ATOM 1062 N N . VAL A 1 137 ? -10.476 2.254 7.052 1.00 98.38 137 VAL A N 1
ATOM 1063 C CA . VAL A 1 137 ? -9.653 2.114 8.248 1.00 98.38 137 VAL A CA 1
ATOM 1064 C C . VAL A 1 137 ? -8.360 2.898 8.094 1.00 98.38 137 VAL A C 1
ATOM 1066 O O . VAL A 1 137 ? -7.648 2.767 7.098 1.00 98.38 137 VAL A O 1
ATOM 1069 N N . PHE A 1 138 ? -8.031 3.664 9.129 1.00 98.38 138 PHE A N 1
ATOM 1070 C CA . PHE A 1 138 ? -6.794 4.420 9.255 1.00 98.38 138 PHE A CA 1
ATOM 1071 C C . PHE A 1 138 ? -5.997 3.892 10.452 1.00 98.38 138 PHE A C 1
ATOM 1073 O O . PHE A 1 138 ? -6.436 4.019 11.596 1.00 98.38 138 PHE A O 1
ATOM 1080 N N . ALA A 1 139 ? -4.820 3.316 10.189 1.00 97.81 139 ALA A N 1
ATOM 1081 C CA . ALA A 1 139 ? -3.851 2.933 11.215 1.00 97.81 139 ALA A CA 1
ATOM 1082 C C . ALA A 1 139 ? -2.885 4.103 11.453 1.00 97.81 139 ALA A C 1
ATOM 1084 O O . ALA A 1 139 ? -2.169 4.528 10.545 1.00 97.81 139 ALA A O 1
ATOM 1085 N N . LEU A 1 140 ? -2.908 4.676 12.654 1.00 96.94 140 LEU A N 1
ATOM 1086 C CA . LEU A 1 140 ? -2.291 5.972 12.922 1.00 96.94 140 LEU A CA 1
ATOM 1087 C C . LEU A 1 140 ? -0.869 5.813 13.462 1.00 96.94 140 LEU A C 1
ATOM 1089 O O . LEU A 1 140 ? -0.614 5.077 14.418 1.00 96.94 140 LEU A O 1
ATOM 1093 N N . ASN A 1 141 ? 0.058 6.592 12.907 1.00 95.62 141 ASN A N 1
ATOM 1094 C CA . ASN A 1 141 ? 1.452 6.677 13.334 1.00 95.62 141 ASN A CA 1
ATOM 1095 C C . ASN A 1 141 ? 1.591 7.530 14.606 1.00 95.62 141 ASN A C 1
ATOM 1097 O O . ASN A 1 141 ? 2.294 8.543 14.661 1.00 95.62 141 ASN A O 1
ATOM 1101 N N . GLY A 1 142 ? 0.866 7.130 15.643 1.00 93.00 142 GLY A N 1
ATOM 1102 C CA . GLY A 1 142 ? 0.895 7.713 16.968 1.00 93.00 142 GLY A CA 1
ATOM 1103 C C . GLY A 1 142 ? 0.562 6.658 18.009 1.00 93.00 142 GLY A C 1
ATOM 1104 O O . GLY A 1 142 ? -0.284 5.800 17.783 1.00 93.00 142 GLY A O 1
ATOM 1105 N N . ALA A 1 143 ? 1.254 6.722 19.144 1.00 94.38 143 ALA A N 1
ATOM 1106 C CA . ALA A 1 143 ? 0.954 5.878 20.290 1.00 94.38 143 ALA A CA 1
ATOM 1107 C C . ALA A 1 143 ? -0.488 6.103 20.757 1.00 94.38 143 ALA A C 1
ATOM 1109 O O . ALA A 1 143 ? -0.913 7.253 20.909 1.00 94.38 143 ALA A O 1
ATOM 1110 N N . GLY A 1 144 ? -1.211 5.016 21.016 1.00 94.88 144 GLY A N 1
ATOM 1111 C CA . GLY A 1 144 ? -2.535 5.092 21.609 1.00 94.88 144 GLY A CA 1
ATOM 1112 C C . GLY A 1 144 ? -2.466 5.542 23.070 1.00 94.88 144 GLY A C 1
ATOM 1113 O O . GLY A 1 144 ? -1.558 5.183 23.827 1.00 94.88 144 GLY A O 1
ATOM 1114 N N . SER A 1 145 ? -3.426 6.367 23.472 1.00 95.19 145 SER A N 1
ATOM 1115 C CA . SER A 1 145 ? -3.591 6.862 24.841 1.00 95.19 145 SER A CA 1
ATOM 1116 C C . SER A 1 145 ? -5.077 7.073 25.154 1.00 95.19 145 SER A C 1
ATOM 1118 O O . SER A 1 145 ? -5.941 6.776 24.335 1.00 95.19 145 SER A O 1
ATOM 1120 N N . SER A 1 146 ? -5.413 7.595 26.335 1.00 93.69 146 SER A N 1
ATOM 1121 C CA . SER A 1 146 ? -6.791 8.017 26.632 1.00 93.69 146 SER A CA 1
ATOM 1122 C C . SER A 1 146 ? -7.248 9.234 25.815 1.00 93.69 146 SER A C 1
ATOM 1124 O O . SER A 1 146 ? -8.410 9.609 25.895 1.00 93.69 146 SER A O 1
ATOM 1126 N N . SER A 1 147 ? -6.342 9.873 25.069 1.00 94.31 147 SER A N 1
ATOM 1127 C CA . SER A 1 147 ? -6.599 11.075 24.268 1.00 94.31 147 SER A CA 1
ATOM 1128 C C . SER A 1 147 ? -6.154 10.929 22.808 1.00 94.31 147 SER A C 1
ATOM 1130 O O . SER A 1 147 ? -5.990 11.931 22.114 1.00 94.31 147 SER A O 1
ATOM 1132 N N . GLN A 1 148 ? -5.834 9.709 22.369 1.00 95.31 148 GLN A N 1
ATOM 1133 C CA . GLN A 1 148 ? -5.370 9.427 21.014 1.00 95.31 148 GLN A CA 1
ATOM 1134 C C . GLN A 1 148 ? -5.691 7.978 20.638 1.00 95.31 148 GLN A C 1
ATOM 1136 O O . GLN A 1 148 ? -5.187 7.043 21.259 1.00 95.31 148 GLN A O 1
ATOM 1141 N N . ALA A 1 149 ? -6.505 7.793 19.605 1.00 96.56 149 ALA A N 1
ATOM 1142 C CA . ALA A 1 149 ? -6.682 6.520 18.927 1.00 96.56 149 ALA A CA 1
ATOM 1143 C C . ALA A 1 149 ? -5.418 6.175 18.135 1.00 96.56 149 ALA A C 1
ATOM 1145 O O . ALA A 1 149 ? -4.717 7.060 17.644 1.00 96.56 149 ALA A O 1
ATOM 1146 N N . ASN A 1 150 ? -5.154 4.892 17.952 1.00 95.69 150 ASN A N 1
ATOM 1147 C CA . ASN A 1 150 ? -4.141 4.400 17.020 1.00 95.69 150 ASN A CA 1
ATOM 1148 C C . ASN A 1 150 ? -4.755 3.623 15.846 1.00 95.69 150 ASN A C 1
ATOM 1150 O O . ASN A 1 150 ? -4.056 3.339 14.876 1.00 95.69 150 ASN A O 1
ATOM 1154 N N . VAL A 1 151 ? -6.066 3.369 15.878 1.00 97.94 151 VAL A N 1
ATOM 1155 C CA . VAL A 1 151 ? -6.832 2.841 14.745 1.00 97.94 151 VAL A CA 1
ATOM 1156 C C . VAL A 1 151 ? -8.233 3.463 14.722 1.00 97.94 151 VAL A C 1
ATOM 1158 O O . VAL A 1 151 ? -8.899 3.558 15.755 1.00 97.94 151 VAL A O 1
ATOM 1161 N N . VAL A 1 152 ? -8.672 3.930 13.553 1.00 97.88 152 VAL A N 1
ATOM 1162 C CA . VAL A 1 152 ? -9.966 4.608 13.360 1.00 97.88 152 VAL A CA 1
ATOM 1163 C C . VAL A 1 152 ? -10.683 4.034 12.144 1.00 97.88 152 VAL A C 1
ATOM 1165 O O . VAL A 1 152 ? -10.068 3.881 11.091 1.00 97.88 152 VAL A O 1
ATOM 1168 N N . GLY A 1 153 ? -11.978 3.758 12.283 1.00 97.38 153 GLY A N 1
ATOM 1169 C CA . GLY A 1 153 ? -12.869 3.307 11.221 1.00 97.38 153 GLY A CA 1
ATOM 1170 C C . GLY A 1 153 ? -13.947 4.343 10.931 1.00 97.38 153 GLY A C 1
ATOM 1171 O O . GLY A 1 153 ? -14.674 4.772 11.831 1.00 97.38 153 GLY A O 1
ATOM 1172 N N . LEU A 1 154 ? -14.057 4.744 9.667 1.00 96.88 154 LEU A N 1
ATOM 1173 C CA . LEU A 1 154 ? -15.079 5.671 9.188 1.00 96.88 154 LEU A CA 1
ATOM 1174 C C . LEU A 1 154 ? -16.077 4.933 8.294 1.00 96.88 154 LEU A C 1
ATOM 1176 O O . LEU A 1 154 ? -15.657 4.178 7.425 1.00 96.88 154 LEU A O 1
ATOM 1180 N N . THR A 1 155 ? -17.367 5.210 8.462 1.00 95.19 155 THR A N 1
ATOM 1181 C CA . THR A 1 155 ? -18.473 4.773 7.587 1.00 95.19 155 THR A CA 1
ATOM 1182 C C . THR A 1 155 ? -19.223 6.002 7.047 1.00 95.19 155 THR A C 1
ATOM 1184 O O . THR A 1 155 ? -18.786 7.140 7.252 1.00 95.19 155 THR A O 1
ATOM 1187 N N . ASN A 1 156 ? -20.353 5.821 6.359 1.00 94.50 156 ASN A N 1
ATOM 1188 C CA . ASN A 1 156 ? -21.140 6.903 5.756 1.00 94.50 156 ASN A CA 1
ATOM 1189 C C . ASN A 1 156 ? -20.310 7.746 4.770 1.00 94.50 156 ASN A C 1
ATOM 1191 O O . ASN A 1 156 ? -20.338 8.981 4.755 1.00 94.50 156 ASN A O 1
ATOM 1195 N N . LEU A 1 157 ? -19.500 7.056 3.968 1.00 94.50 157 LEU A N 1
ATOM 1196 C CA . LEU A 1 157 ? -18.396 7.660 3.227 1.00 94.50 157 LEU A CA 1
ATOM 1197 C C . LEU A 1 157 ? -18.855 8.519 2.049 1.00 94.50 157 LEU A C 1
ATOM 1199 O O . LEU A 1 157 ? -18.184 9.490 1.691 1.00 94.50 157 LEU A O 1
ATOM 1203 N N . TYR A 1 158 ? -20.008 8.206 1.459 1.00 93.12 158 TYR A N 1
ATOM 1204 C CA . TYR A 1 158 ? -20.522 8.827 0.232 1.00 93.12 158 TYR A CA 1
ATOM 1205 C C . TYR A 1 158 ? -21.268 10.149 0.472 1.00 93.12 158 TYR A C 1
ATOM 1207 O O . TYR A 1 158 ? -22.238 10.465 -0.214 1.00 93.12 158 TYR A O 1
ATOM 1215 N N . THR A 1 159 ? -20.803 10.933 1.442 1.00 92.88 159 THR A N 1
ATOM 1216 C CA . THR A 1 159 ? -21.278 12.285 1.774 1.00 92.88 159 THR A CA 1
ATOM 1217 C C . THR A 1 159 ? -20.426 13.369 1.108 1.00 92.88 159 THR A C 1
ATOM 1219 O O . THR A 1 159 ? -19.356 13.089 0.562 1.00 92.88 159 THR A O 1
ATOM 1222 N N . ASN A 1 160 ? -20.912 14.611 1.141 1.00 89.69 160 ASN A N 1
ATOM 1223 C CA . ASN A 1 160 ? -20.177 15.816 0.750 1.00 89.69 160 ASN A CA 1
ATOM 1224 C C . ASN A 1 160 ? -20.610 17.001 1.642 1.00 89.69 160 ASN A C 1
ATOM 1226 O O . ASN A 1 160 ? -21.658 16.907 2.289 1.00 89.69 160 ASN A O 1
ATOM 1230 N N . PRO A 1 161 ? -19.907 18.150 1.649 1.00 87.00 161 PRO A N 1
ATOM 1231 C CA . PRO A 1 161 ? -20.190 19.231 2.596 1.00 87.00 161 PRO A CA 1
ATOM 1232 C C . PRO A 1 161 ? -21.536 19.915 2.331 1.00 87.00 161 PRO A C 1
ATOM 1234 O O . PRO A 1 161 ? -22.086 20.578 3.204 1.00 87.00 161 PRO A O 1
ATOM 1237 N N . GLY A 1 162 ? -22.061 19.774 1.110 1.00 87.94 162 GLY A N 1
ATOM 1238 C CA . GLY A 1 162 ? -23.350 20.327 0.709 1.00 87.94 162 GLY A CA 1
ATOM 1239 C C . GLY A 1 162 ? -24.550 19.487 1.145 1.00 87.94 162 GLY A C 1
ATOM 1240 O O . GLY A 1 162 ? -25.676 19.919 0.913 1.00 87.94 162 GLY A O 1
ATOM 1241 N N . GLY A 1 163 ? -24.340 18.301 1.729 1.00 88.69 163 GLY A N 1
ATOM 1242 C CA . GLY A 1 163 ? -25.423 17.375 2.068 1.00 88.69 163 GLY A CA 1
ATOM 1243 C C . GLY A 1 163 ? -26.138 16.798 0.842 1.00 88.69 163 GLY A C 1
ATOM 1244 O O . GLY A 1 163 ? -27.280 16.364 0.946 1.00 88.69 163 GLY A O 1
ATOM 1245 N N . THR A 1 164 ? -25.488 16.825 -0.326 1.00 88.94 164 THR A N 1
ATOM 1246 C CA . THR A 1 164 ? -26.027 16.329 -1.605 1.00 88.94 164 THR A CA 1
ATOM 1247 C C . THR A 1 164 ? -25.345 15.043 -2.073 1.00 88.94 164 THR A C 1
ATOM 1249 O O . THR A 1 164 ? -25.466 14.656 -3.238 1.00 88.94 164 THR A O 1
ATOM 1252 N N . GLY A 1 165 ? -24.566 14.411 -1.190 1.00 88.06 165 GLY A N 1
ATOM 1253 C CA . GLY A 1 165 ? -23.962 13.111 -1.450 1.00 88.06 165 GLY A CA 1
ATOM 1254 C C . GLY A 1 165 ? -25.015 12.013 -1.585 1.00 88.06 165 GLY A C 1
ATOM 1255 O O . GLY A 1 165 ? -26.199 12.233 -1.337 1.00 88.06 165 GLY A O 1
ATOM 1256 N N . PHE A 1 166 ? -24.576 10.824 -1.990 1.00 90.88 166 PHE A N 1
ATOM 1257 C CA . PHE A 1 166 ? -25.440 9.645 -2.007 1.00 90.88 166 PHE A CA 1
ATOM 1258 C C . PHE A 1 166 ? -25.911 9.288 -0.593 1.00 90.88 166 PHE A C 1
ATOM 1260 O O . PHE A 1 166 ? -27.081 8.978 -0.380 1.00 90.88 166 PHE A O 1
ATOM 1267 N N . CYS A 1 167 ? -25.008 9.393 0.381 1.00 93.50 167 CYS A N 1
ATOM 1268 C CA . CYS A 1 167 ? -25.349 9.228 1.781 1.00 93.50 167 CYS A CA 1
ATOM 1269 C C . CYS A 1 167 ? -25.823 10.536 2.415 1.00 93.50 167 CYS A C 1
ATOM 1271 O O . CYS A 1 167 ? -25.366 11.625 2.058 1.00 93.50 167 CYS A O 1
ATOM 1273 N N . LEU A 1 168 ? -26.713 10.412 3.401 1.00 92.31 168 LEU A N 1
ATOM 1274 C CA . LEU A 1 168 ? -27.203 11.546 4.176 1.00 92.31 168 LEU A CA 1
ATOM 1275 C C . LEU A 1 168 ? -26.099 12.117 5.078 1.00 92.31 168 LEU A C 1
ATOM 1277 O O . LEU A 1 168 ? -25.263 11.390 5.613 1.00 92.31 168 LEU A O 1
ATOM 1281 N N . GLY A 1 169 ? -26.149 13.431 5.292 1.00 91.62 169 GLY A N 1
ATOM 1282 C CA . GLY A 1 169 ? -25.205 14.157 6.140 1.00 91.62 169 GLY A CA 1
ATOM 1283 C C . GLY A 1 169 ? -24.123 14.897 5.355 1.00 91.62 169 GLY A C 1
ATOM 1284 O O . GLY A 1 169 ? -24.045 14.833 4.130 1.00 91.62 169 GLY A O 1
ATOM 1285 N N . THR A 1 170 ? -23.301 15.649 6.085 1.00 91.94 170 THR A N 1
ATOM 1286 C CA . THR A 1 170 ? -22.281 16.551 5.522 1.00 91.94 170 THR A CA 1
ATOM 1287 C C . THR A 1 170 ? -20.849 16.033 5.676 1.00 91.94 170 THR A C 1
ATOM 1289 O O . THR A 1 170 ? -19.898 16.754 5.391 1.00 91.94 170 THR A O 1
ATOM 1292 N N . GLY A 1 171 ? -20.689 14.805 6.169 1.00 91.94 171 GLY A N 1
ATOM 1293 C CA . GLY A 1 171 ? -19.405 14.166 6.424 1.00 91.94 171 GLY A CA 1
ATOM 1294 C C . GLY A 1 171 ? -19.581 12.700 6.833 1.00 91.94 171 GLY A C 1
ATOM 1295 O O . GLY A 1 171 ? -20.715 12.237 7.013 1.00 91.94 171 GLY A O 1
ATOM 1296 N N . PRO A 1 172 ? -18.475 11.954 6.958 1.00 95.25 172 PRO A N 1
ATOM 1297 C CA . PRO A 1 172 ? -18.511 10.555 7.336 1.00 95.25 172 PRO A CA 1
ATOM 1298 C C . PRO A 1 172 ? -18.818 10.432 8.830 1.00 95.25 172 PRO A C 1
ATOM 1300 O O . PRO A 1 172 ? -18.777 11.405 9.585 1.00 95.25 172 PRO A O 1
ATOM 1303 N N . THR A 1 173 ? -19.109 9.214 9.265 1.00 93.62 173 THR A N 1
ATOM 1304 C CA . THR A 1 173 ? -19.316 8.898 10.680 1.00 93.62 173 THR A CA 1
ATOM 1305 C C . THR A 1 173 ? -18.127 8.108 11.199 1.00 93.62 173 THR A C 1
ATOM 1307 O O . THR A 1 173 ? -17.719 7.135 10.569 1.00 93.62 173 THR A O 1
ATOM 1310 N N . VAL A 1 174 ? -17.587 8.496 12.357 1.00 94.19 174 VAL A N 1
ATOM 1311 C CA . VAL A 1 174 ? -16.641 7.656 13.102 1.00 94.19 174 VAL A CA 1
ATOM 1312 C C . VAL A 1 174 ? -17.428 6.472 13.655 1.00 94.19 174 VAL A C 1
ATOM 1314 O O . VAL A 1 174 ? -18.202 6.624 14.600 1.00 94.19 174 VAL A O 1
ATOM 1317 N N . GLN A 1 175 ? -17.285 5.310 13.020 1.00 93.69 175 GLN A N 1
ATOM 1318 C CA . GLN A 1 175 ? -17.947 4.086 13.470 1.00 93.69 175 GLN A CA 1
ATOM 1319 C C . GLN A 1 175 ? -17.265 3.561 14.731 1.00 93.69 175 GLN A C 1
ATOM 1321 O O . GLN A 1 175 ? -17.933 3.145 15.676 1.00 93.69 175 GLN A O 1
ATOM 1326 N N . TRP A 1 176 ? -15.937 3.650 14.755 1.00 96.00 176 TRP A N 1
ATOM 1327 C CA . TRP A 1 176 ? -15.116 3.330 15.909 1.00 96.00 176 TRP A CA 1
ATOM 1328 C C . TRP A 1 176 ? -13.774 4.066 15.847 1.00 96.00 176 TRP A C 1
ATOM 1330 O O . TRP A 1 176 ? -13.222 4.329 14.778 1.00 96.00 176 TRP A O 1
ATOM 1340 N N . ALA A 1 177 ? -13.235 4.393 17.015 1.00 97.00 177 ALA A N 1
ATOM 1341 C CA . ALA A 1 177 ? -11.903 4.941 17.212 1.00 97.00 177 ALA A CA 1
ATOM 1342 C C . ALA A 1 177 ? -11.313 4.289 18.460 1.00 97.00 177 ALA A C 1
ATOM 1344 O O . ALA A 1 177 ? -11.788 4.521 19.575 1.00 97.00 177 ALA A O 1
ATOM 1345 N N . TYR A 1 178 ? -10.290 3.457 18.279 1.00 97.81 178 TYR A N 1
ATOM 1346 C CA . TYR A 1 178 ? -9.745 2.645 19.357 1.00 97.81 178 TYR A CA 1
ATOM 1347 C C . TYR A 1 178 ? -8.307 3.013 19.700 1.00 97.81 178 TYR A C 1
ATOM 1349 O O . TYR A 1 178 ? -7.488 3.335 18.838 1.00 97.81 178 TYR A O 1
ATOM 1357 N N . ASN A 1 179 ? -8.009 2.924 20.993 1.00 96.19 179 ASN A N 1
ATOM 1358 C CA . ASN A 1 179 ? -6.663 2.781 21.518 1.00 96.19 179 ASN A CA 1
ATOM 1359 C C . ASN A 1 179 ? -6.428 1.296 21.833 1.00 96.19 179 ASN A C 1
ATOM 1361 O O . ASN A 1 179 ? -6.914 0.785 22.843 1.00 96.19 179 ASN A O 1
ATOM 1365 N N . VAL A 1 180 ? -5.671 0.620 20.970 1.00 94.75 180 VAL A N 1
ATOM 1366 C CA . VAL A 1 180 ? -5.329 -0.809 21.098 1.00 94.75 180 VAL A CA 1
ATOM 1367 C C . VAL A 1 180 ? -3.939 -1.044 21.708 1.00 94.75 180 VAL A C 1
ATOM 1369 O O . VAL A 1 180 ? -3.529 -2.182 21.922 1.00 94.75 180 VAL A O 1
ATOM 1372 N N . GLY A 1 181 ? -3.199 0.025 22.030 1.00 93.62 181 GLY A N 1
ATOM 1373 C CA . GLY A 1 181 ? -1.830 -0.088 22.529 1.00 93.62 181 GLY A CA 1
ATOM 1374 C C . GLY A 1 181 ? -1.043 1.230 22.567 1.00 93.62 181 GLY A C 1
ATOM 1375 O O . GLY A 1 181 ? -1.450 2.250 22.030 1.00 93.62 181 GLY A O 1
ATOM 1376 N N . SER A 1 182 ? 0.108 1.222 23.236 1.00 94.88 182 SER A N 1
ATOM 1377 C CA . SER A 1 182 ? 0.975 2.389 23.473 1.00 94.88 182 SER A CA 1
ATOM 1378 C C . SER A 1 182 ? 2.058 2.650 22.410 1.00 94.88 182 SER A C 1
ATOM 1380 O O . SER A 1 182 ? 2.902 3.522 22.601 1.00 94.88 182 SER A O 1
ATOM 1382 N N . GLY A 1 183 ? 2.086 1.892 21.319 1.00 96.25 183 GLY A N 1
ATOM 1383 C CA . GLY A 1 183 ? 3.010 2.029 20.196 1.00 96.25 183 GLY A CA 1
ATOM 1384 C C . GLY A 1 183 ? 2.318 2.634 18.970 1.00 96.25 183 GLY A C 1
ATOM 1385 O O . GLY A 1 183 ? 1.095 2.540 18.849 1.00 96.25 183 GLY A O 1
ATOM 1386 N N . PRO A 1 184 ? 3.069 3.295 18.074 1.00 96.44 184 PRO A N 1
ATOM 1387 C CA . PRO A 1 184 ? 2.523 3.806 16.823 1.00 96.44 184 PRO A CA 1
ATOM 1388 C C . PRO A 1 184 ? 2.309 2.691 15.791 1.00 96.44 184 PRO A C 1
ATOM 1390 O O . PRO A 1 184 ? 3.081 1.730 15.741 1.00 96.44 184 PRO A O 1
ATOM 1393 N N . MET A 1 185 ? 1.326 2.873 14.908 1.00 96.38 185 MET A N 1
ATOM 1394 C CA . MET A 1 185 ? 1.161 2.044 13.712 1.00 96.38 185 MET A CA 1
ATOM 1395 C C . MET A 1 185 ? 2.030 2.621 12.593 1.00 96.38 185 MET A C 1
ATOM 1397 O O . MET A 1 185 ? 1.703 3.644 11.988 1.00 96.38 185 MET A O 1
ATOM 1401 N N . ARG A 1 186 ? 3.195 2.008 12.365 1.00 96.31 186 ARG A N 1
ATOM 1402 C CA . ARG A 1 186 ? 4.155 2.462 11.340 1.00 96.31 186 ARG A CA 1
ATOM 1403 C C . ARG A 1 186 ? 3.913 1.853 9.965 1.00 96.31 186 ARG A C 1
ATOM 1405 O O . ARG A 1 186 ? 4.534 2.293 9.004 1.00 96.31 186 ARG A O 1
ATOM 1412 N N . THR A 1 187 ? 3.033 0.863 9.879 1.00 97.12 187 THR A N 1
ATOM 1413 C CA . THR A 1 187 ? 2.787 0.064 8.682 1.00 97.12 187 THR A CA 1
ATOM 1414 C C . THR A 1 187 ? 1.297 0.056 8.324 1.00 97.12 187 THR A C 1
ATOM 1416 O O . THR A 1 187 ? 0.451 0.488 9.108 1.00 97.12 187 THR A O 1
ATOM 1419 N N . SER A 1 188 ? 0.977 -0.368 7.101 1.00 98.38 188 SER A N 1
ATOM 1420 C CA . SER A 1 188 ? -0.400 -0.399 6.587 1.00 98.38 188 SER A CA 1
ATOM 1421 C C . SER A 1 188 ? -1.215 -1.562 7.188 1.00 98.38 188 SER A C 1
ATOM 1423 O O . SER A 1 188 ? -0.656 -2.646 7.374 1.00 98.38 188 SER A O 1
ATOM 1425 N N . PRO A 1 189 ? -2.524 -1.384 7.455 1.00 98.44 189 PRO A N 1
ATOM 1426 C CA . PRO A 1 189 ? -3.419 -2.465 7.861 1.00 98.44 189 PRO A CA 1
ATOM 1427 C C . PRO A 1 189 ? -3.843 -3.344 6.670 1.00 98.44 189 PRO A C 1
ATOM 1429 O O . PRO A 1 189 ? -3.733 -2.934 5.514 1.00 98.44 189 PRO A O 1
ATOM 1432 N N . VAL A 1 190 ? -4.373 -4.533 6.964 1.00 98.44 190 VAL A N 1
ATOM 1433 C CA . VAL A 1 190 ? -4.958 -5.482 6.000 1.00 98.44 190 VAL A CA 1
ATOM 1434 C C . VAL A 1 190 ? -6.331 -5.932 6.482 1.00 98.44 190 VAL A C 1
ATOM 1436 O O . VAL A 1 190 ? -6.518 -6.202 7.668 1.00 98.44 190 VAL A O 1
ATOM 1439 N N . LEU A 1 191 ? -7.294 -6.025 5.569 1.00 97.38 191 LEU A N 1
ATOM 1440 C CA . LEU A 1 191 ? -8.669 -6.417 5.888 1.00 97.38 191 LEU A CA 1
ATOM 1441 C C . LEU A 1 191 ? -8.913 -7.908 5.647 1.00 97.38 191 LEU A C 1
ATOM 1443 O O . LEU A 1 191 ? -8.323 -8.514 4.749 1.00 97.38 191 LEU A O 1
ATOM 1447 N N . SER A 1 192 ? -9.822 -8.502 6.418 1.00 96.19 192 SER A N 1
ATOM 1448 C CA . SER A 1 192 ? -10.398 -9.801 6.068 1.00 96.19 192 SER A CA 1
ATOM 1449 C C . SER A 1 192 ? -11.286 -9.686 4.823 1.00 96.19 192 SER A C 1
ATOM 1451 O O . SER A 1 192 ? -11.838 -8.625 4.528 1.00 96.19 192 SER A O 1
ATOM 1453 N N . LEU A 1 193 ? -11.453 -10.790 4.086 1.00 91.44 193 LEU A N 1
ATOM 1454 C CA . LEU A 1 193 ? -12.262 -10.810 2.853 1.00 91.44 193 LEU A CA 1
ATOM 1455 C C . LEU A 1 193 ? -13.740 -10.471 3.087 1.00 91.44 193 LEU A C 1
ATOM 1457 O O . LEU A 1 193 ? -14.412 -9.991 2.180 1.00 91.44 193 LEU A O 1
ATOM 1461 N N . ASP A 1 194 ? -14.238 -10.727 4.295 1.00 89.81 194 ASP A N 1
ATOM 1462 C CA . ASP A 1 194 ? -15.605 -10.432 4.723 1.00 89.81 194 ASP A CA 1
ATOM 1463 C C . ASP A 1 194 ? -15.756 -9.049 5.383 1.00 89.81 194 ASP A C 1
ATOM 1465 O O . ASP A 1 194 ? -16.866 -8.682 5.757 1.00 89.81 194 ASP A O 1
ATOM 1469 N N . GLY A 1 195 ? -14.663 -8.294 5.554 1.00 91.81 195 GLY A N 1
ATOM 1470 C CA . GLY A 1 195 ? -14.683 -6.974 6.189 1.00 91.81 195 GLY A CA 1
ATOM 1471 C C . GLY A 1 195 ? -15.004 -6.992 7.687 1.00 91.81 195 GLY A C 1
ATOM 1472 O O . GLY A 1 195 ? -15.335 -5.962 8.266 1.00 91.81 195 GLY A O 1
ATOM 1473 N N . THR A 1 196 ? -14.941 -8.145 8.356 1.00 94.12 196 THR A N 1
ATOM 1474 C CA . THR A 1 196 ? -15.240 -8.220 9.796 1.00 94.12 196 THR A CA 1
ATOM 1475 C C . THR A 1 196 ? -14.017 -8.014 10.683 1.00 94.12 196 THR A C 1
ATOM 1477 O O . THR A 1 196 ? -14.173 -7.836 11.891 1.00 94.12 196 THR A O 1
ATOM 1480 N N . LYS A 1 197 ? -12.800 -8.071 10.125 1.00 97.31 197 LYS A N 1
ATOM 1481 C CA . LYS A 1 197 ? -11.539 -8.001 10.876 1.00 97.31 197 LYS A CA 1
ATOM 1482 C C . LYS A 1 197 ? -10.498 -7.137 10.180 1.00 97.31 197 LYS A C 1
ATOM 1484 O O . LYS A 1 197 ? -10.460 -7.025 8.955 1.00 97.31 197 LYS A O 1
ATOM 1489 N N . VAL A 1 198 ? -9.608 -6.572 10.991 1.00 98.50 198 VAL A N 1
ATOM 1490 C CA . VAL A 1 198 ? -8.457 -5.781 10.554 1.00 98.50 198 VAL A CA 1
ATOM 1491 C C . VAL A 1 198 ? -7.198 -6.333 11.212 1.00 98.50 198 VAL A C 1
ATOM 1493 O O . VAL A 1 198 ? -7.122 -6.394 12.438 1.00 98.50 198 VAL A O 1
ATOM 1496 N N . ALA A 1 199 ? -6.205 -6.707 10.409 1.00 98.62 199 ALA A N 1
ATOM 1497 C CA . ALA A 1 199 ? -4.872 -7.070 10.870 1.00 98.62 199 ALA A CA 1
ATOM 1498 C C . ALA A 1 199 ? -3.904 -5.891 10.709 1.00 98.62 199 ALA A C 1
ATOM 1500 O O . ALA A 1 199 ? -3.887 -5.239 9.664 1.00 98.62 199 ALA A O 1
ATOM 1501 N N . PHE A 1 200 ? -3.089 -5.607 11.721 1.00 98.44 200 PHE A N 1
ATOM 1502 C CA . PHE A 1 200 ? -2.085 -4.537 11.680 1.00 98.44 200 PHE A CA 1
ATOM 1503 C C . PHE A 1 200 ? -0.987 -4.763 12.725 1.00 98.44 200 PHE A C 1
ATOM 1505 O O . PHE A 1 200 ? -1.073 -5.664 13.559 1.00 98.44 200 PHE A O 1
ATOM 1512 N N . VAL A 1 201 ? 0.065 -3.946 12.665 1.00 98.25 201 VAL A N 1
ATOM 1513 C CA . VAL A 1 201 ? 1.246 -4.082 13.521 1.00 98.25 201 VAL A CA 1
ATOM 1514 C C . VAL A 1 201 ? 1.475 -2.829 14.353 1.00 98.25 201 VAL A C 1
ATOM 1516 O O . VAL A 1 201 ? 1.600 -1.720 13.833 1.00 98.25 201 VAL A O 1
ATOM 1519 N N . GLU A 1 202 ? 1.624 -3.039 15.656 1.00 97.81 202 GLU A N 1
ATOM 1520 C CA . GLU A 1 202 ? 2.078 -2.040 16.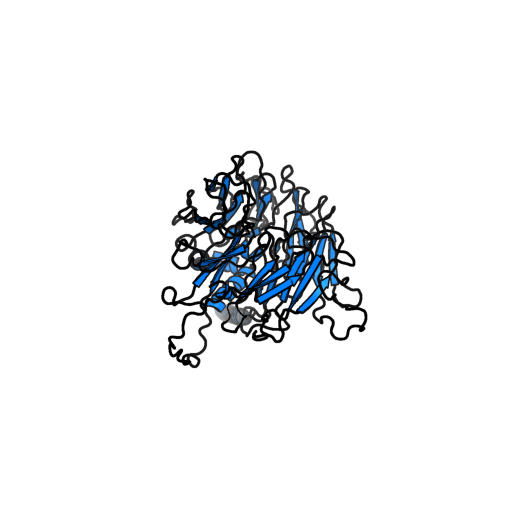607 1.00 97.81 202 GLU A CA 1
ATOM 1521 C C . GLU A 1 202 ? 3.608 -2.069 16.726 1.00 97.81 202 GLU A C 1
ATOM 1523 O O . GLU A 1 202 ? 4.211 -3.061 17.158 1.00 97.81 202 GLU A O 1
ATOM 1528 N N . HIS A 1 203 ? 4.252 -0.944 16.407 1.00 97.31 203 HIS A N 1
ATOM 1529 C CA . HIS A 1 203 ? 5.696 -0.803 16.557 1.00 97.31 203 HIS A CA 1
ATOM 1530 C C . HIS A 1 203 ? 6.083 -0.642 18.036 1.00 97.31 203 HIS A C 1
ATOM 1532 O O . HIS A 1 203 ? 5.901 0.422 18.636 1.00 97.31 203 HIS A O 1
ATOM 1538 N N . LYS A 1 204 ? 6.669 -1.694 18.613 1.00 95.50 204 LYS A N 1
ATOM 1539 C CA . LYS A 1 204 ? 7.164 -1.772 19.997 1.00 95.50 204 LYS A CA 1
ATOM 1540 C C . LYS A 1 204 ? 8.383 -2.679 20.093 1.00 95.50 204 LYS A C 1
ATOM 1542 O O . LYS A 1 204 ? 8.753 -3.308 19.122 1.00 95.50 204 LYS A O 1
ATOM 1547 N N . ASN A 1 205 ? 9.000 -2.783 21.266 1.00 95.44 205 ASN A N 1
ATOM 1548 C CA . ASN A 1 205 ? 10.061 -3.760 21.518 1.00 95.44 205 ASN A CA 1
ATOM 1549 C C . ASN A 1 205 ? 9.618 -4.709 22.646 1.00 95.44 205 ASN A C 1
ATOM 1551 O O . ASN A 1 205 ? 9.738 -4.319 23.811 1.00 95.44 205 ASN A O 1
ATOM 1555 N N . PRO A 1 206 ? 9.096 -5.916 22.342 1.00 97.06 206 PRO A N 1
ATOM 1556 C CA . PRO A 1 206 ? 8.874 -6.512 21.010 1.00 97.06 206 PRO A CA 1
ATOM 1557 C C . PRO A 1 206 ? 7.653 -5.928 20.260 1.00 97.06 206 PRO A C 1
ATOM 1559 O O . PRO A 1 206 ? 6.768 -5.372 20.919 1.00 97.06 206 PRO A O 1
ATOM 1562 N N . PRO A 1 207 ? 7.588 -6.031 18.915 1.00 98.06 207 PRO A N 1
ATOM 1563 C CA . PRO A 1 207 ? 6.415 -5.626 18.142 1.00 98.06 207 PRO A CA 1
ATOM 1564 C C . PRO A 1 207 ? 5.209 -6.522 18.438 1.00 98.06 207 PRO A C 1
ATOM 1566 O O . PRO A 1 207 ? 5.344 -7.652 18.923 1.00 98.06 207 PRO A O 1
ATOM 1569 N N . VAL A 1 208 ? 4.012 -5.998 18.172 1.00 98.44 208 VAL A N 1
ATOM 1570 C CA . VAL A 1 208 ? 2.749 -6.695 18.444 1.00 98.44 208 VAL A CA 1
ATOM 1571 C C . VAL A 1 208 ? 1.909 -6.752 17.174 1.00 98.44 208 VAL A C 1
ATOM 1573 O O . VAL A 1 208 ? 1.621 -5.727 16.564 1.00 98.44 208 VAL A O 1
ATOM 1576 N N . PHE A 1 209 ? 1.527 -7.959 16.769 1.00 98.50 209 PHE A N 1
ATOM 1577 C CA . PHE A 1 209 ? 0.576 -8.201 15.692 1.00 98.50 209 PHE A CA 1
ATOM 1578 C C . PHE A 1 209 ? -0.832 -8.236 16.279 1.00 98.50 209 PHE A C 1
ATOM 1580 O O . PHE A 1 209 ? -1.081 -8.991 17.222 1.00 98.50 209 PHE A O 1
ATOM 1587 N N . HIS A 1 210 ? -1.726 -7.428 15.725 1.00 98.50 210 HIS A N 1
ATOM 1588 C CA . HIS A 1 210 ? -3.114 -7.299 16.147 1.00 98.50 210 HIS A CA 1
ATOM 1589 C C . HIS A 1 210 ? -4.048 -7.874 15.090 1.00 98.50 210 HIS A C 1
ATOM 1591 O O . HIS A 1 210 ? -3.837 -7.669 13.895 1.00 98.50 210 HIS A O 1
ATOM 1597 N N . VAL A 1 211 ? -5.113 -8.526 15.548 1.00 98.62 211 VAL A N 1
ATOM 1598 C CA . VAL A 1 211 ? -6.311 -8.833 14.770 1.00 98.62 211 VAL A CA 1
ATOM 1599 C C . VAL A 1 211 ? -7.502 -8.278 15.535 1.00 98.62 211 VAL A C 1
ATOM 1601 O O . VAL A 1 211 ? -7.972 -8.857 16.517 1.00 98.62 211 VAL A O 1
ATOM 1604 N N . LEU A 1 212 ? -7.985 -7.136 15.061 1.00 98.31 212 LEU A N 1
ATOM 1605 C CA . LEU A 1 212 ? -9.128 -6.436 15.615 1.00 98.31 212 LEU A CA 1
ATOM 1606 C C . LEU A 1 212 ? -10.404 -6.896 14.909 1.00 98.31 212 LEU A C 1
ATOM 1608 O O . LEU A 1 212 ? -10.536 -6.744 13.698 1.00 98.31 212 LEU A O 1
ATOM 1612 N N . THR A 1 213 ? -11.366 -7.385 15.681 1.00 97.88 213 THR A N 1
ATOM 1613 C CA . THR A 1 213 ? -12.782 -7.442 15.308 1.00 97.88 213 THR A CA 1
ATOM 1614 C C . THR A 1 213 ? -13.448 -6.195 15.894 1.00 97.88 213 THR A C 1
ATOM 1616 O O . THR A 1 213 ? -13.687 -6.166 17.105 1.00 97.88 213 THR A O 1
ATOM 1619 N N . PRO A 1 214 ? -13.674 -5.129 15.107 1.00 95.81 214 PRO A N 1
ATOM 1620 C CA . PRO A 1 214 ? -14.291 -3.914 15.619 1.00 95.81 214 PRO A CA 1
ATOM 1621 C C . PRO A 1 214 ? -15.769 -4.140 15.950 1.00 95.81 214 PRO A C 1
ATOM 1623 O O . PRO A 1 214 ? -16.441 -4.972 15.342 1.00 95.81 214 PRO A O 1
ATOM 1626 N N . ASP A 1 215 ? -16.291 -3.349 16.883 1.00 92.94 215 ASP A N 1
ATOM 1627 C CA . ASP A 1 215 ? -17.729 -3.277 17.104 1.00 92.94 215 ASP A CA 1
ATOM 1628 C C . ASP A 1 215 ? -18.356 -2.354 16.049 1.00 92.94 215 ASP A C 1
ATOM 1630 O O . ASP A 1 215 ? -18.128 -1.141 16.023 1.00 92.94 215 ASP A O 1
ATOM 1634 N N . LEU A 1 216 ? -19.146 -2.944 15.154 1.00 87.12 216 LEU A N 1
ATOM 1635 C CA . LEU A 1 216 ? -19.769 -2.231 14.044 1.00 87.12 216 LEU A CA 1
ATOM 1636 C C . LEU A 1 216 ? -21.077 -1.522 14.432 1.00 87.12 216 LEU A C 1
ATOM 1638 O O . LEU A 1 216 ? -21.612 -0.779 13.608 1.00 87.12 216 LEU A O 1
ATOM 1642 N N . SER A 1 217 ? -21.586 -1.679 15.665 1.00 82.38 217 SER A N 1
ATOM 1643 C CA . SER A 1 217 ? -22.837 -1.031 16.095 1.00 82.38 217 SER A CA 1
ATOM 1644 C C . SER A 1 217 ? -22.714 0.486 16.277 1.00 82.38 217 SER A C 1
ATOM 1646 O O . SER A 1 217 ? -23.718 1.176 16.472 1.00 82.38 217 SER A O 1
ATOM 1648 N N . GLY A 1 218 ? -21.491 1.024 16.251 1.00 82.38 218 GLY A N 1
ATOM 1649 C CA . GLY A 1 218 ? -21.230 2.430 16.548 1.00 82.38 218 GLY A CA 1
ATOM 1650 C C . GLY A 1 218 ? -21.624 2.798 17.983 1.00 82.38 218 GLY A C 1
ATOM 1651 O O . GLY A 1 218 ? -21.668 1.945 18.863 1.00 82.38 218 GLY A O 1
ATOM 1652 N N . ASN A 1 219 ? -21.909 4.078 18.234 1.00 86.06 219 ASN A N 1
ATOM 1653 C CA . ASN A 1 219 ? -22.279 4.571 19.571 1.00 86.06 219 ASN A CA 1
ATOM 1654 C C . ASN A 1 219 ? -23.799 4.586 19.840 1.00 86.06 219 ASN A C 1
ATOM 1656 O O . ASN A 1 219 ? -24.254 5.173 20.826 1.00 86.06 219 ASN A O 1
ATOM 1660 N N . ALA A 1 220 ? -24.608 3.988 18.961 1.00 80.81 220 ALA A N 1
ATOM 1661 C CA . ALA A 1 220 ? -26.057 3.957 19.127 1.00 80.81 220 ALA A CA 1
ATOM 1662 C C . ALA A 1 220 ? -26.444 3.086 20.336 1.00 80.81 220 ALA A C 1
ATOM 1664 O O . ALA A 1 220 ? -26.051 1.930 20.431 1.00 80.81 220 ALA A O 1
ATOM 1665 N N . GLY A 1 221 ? -27.226 3.642 21.267 1.00 77.88 221 GLY A N 1
ATOM 1666 C CA . GLY A 1 221 ? -27.661 2.921 22.472 1.00 77.88 221 GLY A CA 1
ATOM 1667 C C . GLY A 1 221 ? -26.621 2.842 23.598 1.00 77.88 221 GLY A C 1
ATOM 1668 O O . GLY A 1 221 ? -26.900 2.232 24.629 1.00 77.88 221 GLY A O 1
ATOM 1669 N N . CYS A 1 222 ? -25.461 3.487 23.447 1.00 82.75 222 CYS A N 1
ATOM 1670 C CA . CYS A 1 222 ? -24.470 3.607 24.516 1.00 82.75 222 CYS A CA 1
ATOM 1671 C C . CYS A 1 222 ? -24.977 4.470 25.684 1.00 82.75 222 CYS A C 1
ATOM 1673 O O . CYS A 1 222 ? -25.781 5.385 25.470 1.00 82.75 222 CYS A O 1
ATOM 1675 N N . PRO A 1 223 ? -24.494 4.242 26.923 1.00 77.38 223 PRO A N 1
ATOM 1676 C CA . PRO A 1 223 ? -24.772 5.133 28.045 1.00 77.38 223 PRO A CA 1
ATOM 1677 C C . PRO A 1 223 ? -24.398 6.575 27.680 1.00 77.38 223 PRO A C 1
ATOM 1679 O O . PRO A 1 223 ? -23.274 6.841 27.267 1.00 77.38 223 PRO A O 1
ATOM 1682 N N . GLY A 1 224 ? -25.334 7.519 27.833 1.00 66.12 224 GLY A N 1
ATOM 1683 C CA . GLY A 1 224 ? -25.233 8.859 27.230 1.00 66.12 224 GLY A CA 1
ATOM 1684 C C . GLY A 1 224 ? -24.019 9.717 27.628 1.00 66.12 224 GLY A C 1
ATOM 1685 O O . GLY A 1 224 ? -23.770 10.726 26.980 1.00 66.12 224 GLY A O 1
ATOM 1686 N N . ALA A 1 225 ? -23.258 9.333 28.658 1.00 67.19 225 ALA A N 1
ATOM 1687 C CA . ALA A 1 225 ? -22.031 10.016 29.082 1.00 67.19 225 ALA A CA 1
ATOM 1688 C C . ALA A 1 225 ? -20.731 9.283 28.683 1.00 67.19 225 ALA A C 1
ATOM 1690 O O . ALA A 1 225 ? -19.644 9.802 28.929 1.00 67.19 225 ALA A O 1
ATOM 1691 N N . THR A 1 226 ? -20.802 8.080 28.103 1.00 75.12 226 THR A N 1
ATOM 1692 C CA . THR A 1 226 ? -19.621 7.269 27.763 1.00 75.12 226 THR A CA 1
ATOM 1693 C C . THR A 1 226 ? -19.849 6.542 26.435 1.00 75.12 226 THR A C 1
ATOM 1695 O O . THR A 1 226 ? -20.511 5.504 26.410 1.00 75.12 226 THR A O 1
ATOM 1698 N N . PRO A 1 227 ? -19.321 7.082 25.322 1.00 85.25 227 PRO A N 1
ATOM 1699 C CA . PRO A 1 227 ? -19.355 6.414 24.025 1.00 85.25 227 PRO A CA 1
ATOM 1700 C C . PRO A 1 227 ? -18.701 5.027 24.108 1.00 85.25 227 PRO A C 1
ATOM 1702 O O . PRO A 1 227 ? -17.595 4.908 24.634 1.00 85.25 227 PRO A O 1
ATOM 1705 N N . CYS A 1 228 ? -19.356 3.985 23.588 1.00 91.06 228 CYS A N 1
ATOM 1706 C CA . CYS A 1 228 ? -18.812 2.624 23.625 1.00 91.06 228 CYS A CA 1
ATOM 1707 C C . CYS A 1 228 ? -17.630 2.453 22.664 1.00 91.06 228 CYS A C 1
ATOM 1709 O O . CYS A 1 228 ? -16.684 1.741 22.979 1.00 91.06 228 CYS A O 1
ATOM 1711 N N . ASN A 1 229 ? -17.672 3.111 21.501 1.00 94.12 229 ASN A N 1
ATOM 1712 C CA . ASN A 1 229 ? -16.745 2.890 20.388 1.00 94.12 229 ASN A CA 1
ATOM 1713 C C . ASN A 1 229 ? -15.800 4.066 20.116 1.00 94.12 229 ASN A C 1
ATOM 1715 O O . ASN A 1 229 ? -15.066 4.047 19.132 1.00 94.12 229 ASN A O 1
ATOM 1719 N N . GLY A 1 230 ? -15.785 5.073 20.993 1.00 94.12 230 GLY A N 1
ATOM 1720 C CA . GLY A 1 230 ? -15.054 6.321 20.769 1.00 94.12 230 GLY A CA 1
ATOM 1721 C C . GLY A 1 230 ? -15.773 7.210 19.753 1.00 94.12 230 GLY A C 1
ATOM 1722 O O . GLY A 1 230 ? -16.586 6.736 18.959 1.00 94.12 230 GLY A O 1
ATOM 1723 N N . THR A 1 231 ? -15.540 8.518 19.807 1.00 92.50 231 THR A N 1
ATOM 1724 C CA . THR A 1 231 ? -16.258 9.495 18.956 1.00 92.50 231 THR A CA 1
ATOM 1725 C C . THR A 1 231 ? -15.388 10.120 17.883 1.00 92.50 231 THR A C 1
ATOM 1727 O O . THR A 1 231 ? -15.906 10.580 16.871 1.00 92.50 231 THR A O 1
ATOM 1730 N N . ASP A 1 232 ? -14.078 10.142 18.100 1.00 93.38 232 ASP A N 1
ATOM 1731 C CA . ASP A 1 232 ? -13.079 10.674 17.185 1.00 93.38 232 ASP A CA 1
ATOM 1732 C C . ASP A 1 232 ? -11.687 10.196 17.613 1.00 93.38 232 ASP A C 1
ATOM 1734 O O . ASP A 1 232 ? -11.517 9.528 18.637 1.00 93.38 232 ASP A O 1
ATOM 1738 N N . ALA A 1 233 ? -10.670 10.553 16.832 1.00 93.50 233 ALA A N 1
ATOM 1739 C CA . ALA A 1 233 ? -9.309 10.113 17.085 1.00 93.50 233 ALA A CA 1
ATOM 1740 C C . ALA A 1 233 ? -8.681 10.689 18.369 1.00 93.50 233 ALA A C 1
ATOM 1742 O O . ALA A 1 233 ? -7.669 10.165 18.814 1.00 93.50 233 ALA A O 1
ATOM 1743 N N . THR A 1 234 ? -9.249 11.734 18.975 1.00 93.62 234 THR A N 1
ATOM 1744 C CA . THR A 1 234 ? -8.806 12.302 20.263 1.00 93.62 234 THR A CA 1
ATOM 1745 C C . THR A 1 234 ? -9.639 11.839 21.461 1.00 93.62 234 THR A C 1
ATOM 1747 O O . THR A 1 234 ? -9.227 12.037 22.601 1.00 93.62 234 THR A O 1
ATOM 1750 N N . HIS A 1 235 ? -10.754 11.150 21.216 1.00 94.06 235 HIS A N 1
ATOM 1751 C CA . HIS A 1 235 ? -11.615 10.534 22.226 1.00 94.06 235 HIS A CA 1
ATOM 1752 C C . HIS A 1 235 ? -11.802 9.034 21.929 1.00 94.06 235 HIS A C 1
ATOM 1754 O O . HIS A 1 235 ? -12.904 8.604 21.559 1.00 94.06 235 HIS A O 1
ATOM 1760 N N . PRO A 1 236 ? -10.727 8.228 22.046 1.00 95.69 236 PRO A N 1
ATOM 1761 C CA . PRO A 1 236 ? -10.775 6.804 21.745 1.00 95.69 236 PRO A CA 1
ATOM 1762 C C . PRO A 1 236 ? -11.512 5.998 22.820 1.00 95.69 236 PRO A C 1
ATOM 1764 O O . PRO A 1 236 ? -11.481 6.333 24.004 1.00 95.69 236 PRO A O 1
ATOM 1767 N N . ALA A 1 237 ? -12.079 4.863 22.415 1.00 95.50 237 ALA A N 1
ATOM 1768 C CA . ALA A 1 237 ? -12.451 3.778 23.318 1.00 95.50 237 ALA A CA 1
ATOM 1769 C C . ALA A 1 237 ? -11.351 2.707 23.390 1.00 95.50 237 ALA A C 1
ATOM 1771 O O . ALA A 1 237 ? -10.422 2.673 22.581 1.00 95.50 237 ALA A O 1
ATOM 1772 N N . VAL A 1 238 ? -11.466 1.802 24.358 1.00 95.31 238 VAL A N 1
ATOM 1773 C CA . VAL A 1 238 ? -10.624 0.603 24.454 1.00 95.31 238 VAL A CA 1
ATOM 1774 C C . VAL A 1 238 ? -11.466 -0.602 24.018 1.00 95.31 238 VAL A C 1
ATOM 1776 O O . VAL A 1 238 ? -12.580 -0.757 24.532 1.00 95.31 238 VAL A O 1
ATOM 1779 N N . PRO A 1 239 ? -10.994 -1.457 23.090 1.00 95.50 239 PRO A N 1
ATOM 1780 C CA . PRO A 1 239 ? -11.727 -2.663 22.706 1.00 95.50 239 PRO A CA 1
ATOM 1781 C C . PRO A 1 239 ? -12.084 -3.539 23.913 1.00 95.50 239 PRO A C 1
ATOM 1783 O O . PRO A 1 239 ? -11.299 -3.677 24.853 1.00 95.50 239 PRO A O 1
ATOM 1786 N N . GLY A 1 240 ? -13.295 -4.091 23.912 1.00 93.69 240 GLY A N 1
ATOM 1787 C CA . GLY A 1 240 ? -13.845 -4.922 24.985 1.00 93.69 240 GLY A CA 1
ATOM 1788 C C . GLY A 1 240 ? -14.273 -4.148 26.236 1.00 93.69 240 GLY A C 1
ATOM 1789 O O . GLY A 1 240 ? -14.800 -4.737 27.178 1.00 93.69 240 GLY A O 1
ATOM 1790 N N . THR A 1 241 ? -14.074 -2.826 26.273 1.00 91.38 241 THR A N 1
ATOM 1791 C CA . THR A 1 241 ? -14.519 -1.968 27.377 1.00 91.38 241 THR A CA 1
ATOM 1792 C C . THR A 1 241 ? -15.792 -1.240 26.960 1.00 91.38 241 THR A C 1
ATOM 1794 O O . THR A 1 241 ? -15.736 -0.283 26.197 1.00 91.38 241 THR A O 1
ATOM 1797 N N . HIS A 1 242 ? -16.944 -1.703 27.455 1.00 88.38 242 HIS A N 1
ATOM 1798 C CA . HIS A 1 242 ? -18.290 -1.201 27.110 1.00 88.38 242 HIS A CA 1
ATOM 1799 C C . HIS A 1 242 ? -18.750 -1.425 25.657 1.00 88.38 242 HIS A C 1
ATOM 1801 O O . HIS A 1 242 ? -19.876 -1.062 25.330 1.00 88.38 242 HIS A O 1
ATOM 1807 N N . ASN A 1 243 ? -17.929 -2.054 24.817 1.00 92.31 243 ASN A N 1
ATOM 1808 C CA . ASN A 1 243 ? -18.256 -2.468 23.453 1.00 92.31 243 ASN A CA 1
ATOM 1809 C C . ASN A 1 243 ? -17.999 -3.970 23.263 1.00 92.31 243 ASN A C 1
ATOM 1811 O O . ASN A 1 243 ? -17.401 -4.625 24.119 1.00 92.31 243 ASN A O 1
ATOM 1815 N N . SER A 1 244 ? -18.451 -4.504 22.131 1.00 93.25 244 SER A N 1
ATOM 1816 C CA . SER A 1 244 ? -18.252 -5.901 21.731 1.00 93.25 244 SER A CA 1
ATOM 1817 C C . SER A 1 244 ? -16.978 -6.140 20.909 1.00 93.25 244 SER A C 1
ATOM 1819 O O . SER A 1 244 ? -16.766 -7.249 20.420 1.00 93.25 244 SER A O 1
ATOM 1821 N N . ALA A 1 245 ? -16.116 -5.126 20.762 1.00 96.62 245 ALA A N 1
ATOM 1822 C CA . ALA A 1 245 ? -14.897 -5.243 19.977 1.00 96.62 245 ALA A CA 1
ATOM 1823 C C . ALA A 1 245 ? -13.903 -6.193 20.653 1.00 96.62 245 ALA A C 1
ATOM 1825 O O . ALA A 1 245 ? -13.747 -6.196 21.876 1.00 96.62 245 ALA A O 1
ATOM 1826 N N . VAL A 1 246 ? -13.186 -6.968 19.846 1.00 96.88 246 VAL A N 1
ATOM 1827 C CA . VAL A 1 246 ? -12.185 -7.932 20.313 1.00 96.88 246 VAL A CA 1
ATOM 1828 C C . VAL A 1 246 ? -10.872 -7.655 19.603 1.00 96.88 246 VAL A C 1
ATOM 1830 O O . VAL A 1 246 ? -10.824 -7.667 18.379 1.00 96.88 246 VAL A O 1
ATOM 1833 N N . ASP A 1 247 ? -9.804 -7.438 20.365 1.00 97.19 247 ASP A N 1
ATOM 1834 C CA . ASP A 1 247 ? -8.442 -7.318 19.840 1.00 97.19 247 ASP A CA 1
ATOM 1835 C C . ASP A 1 247 ? -7.613 -8.526 20.287 1.00 97.19 247 ASP A C 1
ATOM 1837 O O . ASP A 1 247 ? -7.275 -8.664 21.469 1.00 97.19 247 ASP A O 1
ATOM 1841 N N . VAL A 1 248 ? -7.315 -9.427 19.348 1.00 97.56 248 VAL A N 1
ATOM 1842 C CA . VAL A 1 248 ? -6.395 -10.543 19.587 1.00 97.56 248 VAL A CA 1
ATOM 1843 C C . VAL A 1 248 ? -4.993 -10.095 19.214 1.00 97.56 248 VAL A C 1
ATOM 1845 O O . VAL A 1 248 ? -4.753 -9.641 18.100 1.00 97.56 248 VAL A O 1
ATOM 1848 N N . ARG A 1 249 ? -4.053 -10.248 20.145 1.00 96.31 249 ARG A N 1
ATOM 1849 C CA . ARG A 1 249 ? -2.697 -9.715 20.010 1.00 96.31 249 ARG A CA 1
ATOM 1850 C C . ARG A 1 249 ? -1.631 -10.764 20.269 1.00 96.31 249 ARG A C 1
ATOM 1852 O O . ARG A 1 249 ? -1.739 -11.550 21.211 1.00 96.31 249 ARG A O 1
ATOM 1859 N N . ILE A 1 250 ? -0.566 -10.714 19.479 1.00 97.25 250 ILE A N 1
ATOM 1860 C CA . ILE A 1 250 ? 0.607 -11.575 19.610 1.00 97.25 250 ILE A CA 1
ATOM 1861 C C . ILE A 1 250 ? 1.860 -10.715 19.602 1.00 97.25 250 ILE A C 1
ATOM 1863 O O . ILE A 1 250 ? 2.099 -9.971 18.655 1.00 97.25 250 ILE A O 1
ATOM 1867 N N . SER A 1 251 ? 2.713 -10.875 20.609 1.00 97.62 251 SER A N 1
ATOM 1868 C CA . SER A 1 251 ? 4.079 -10.361 20.539 1.00 97.62 251 SER A CA 1
ATOM 1869 C C . SER A 1 251 ? 4.961 -11.288 19.704 1.00 97.62 251 SER A C 1
ATOM 1871 O O . SER A 1 251 ? 5.010 -12.494 19.943 1.00 97.62 251 SER A O 1
ATOM 1873 N N . TYR A 1 252 ? 5.680 -10.714 18.748 1.00 97.81 252 TYR A N 1
ATOM 1874 C CA . TYR A 1 252 ? 6.646 -11.396 17.887 1.00 97.81 252 TYR A CA 1
ATOM 1875 C C . TYR A 1 252 ? 7.914 -10.545 17.810 1.00 97.81 252 TYR A C 1
ATOM 1877 O O . TYR A 1 252 ? 7.906 -9.420 18.289 1.00 97.81 252 TYR A O 1
ATOM 1885 N N . GLY A 1 253 ? 9.008 -11.043 17.233 1.00 96.81 253 GLY A N 1
ATOM 1886 C CA . GLY A 1 253 ? 10.214 -10.218 17.106 1.00 96.81 253 GLY A CA 1
ATOM 1887 C C . GLY A 1 253 ? 10.990 -10.012 18.411 1.00 96.81 253 GLY A C 1
ATOM 1888 O O . GLY A 1 253 ? 10.480 -10.176 19.519 1.00 96.81 253 GLY A O 1
ATOM 1889 N N . ALA A 1 254 ? 12.255 -9.619 18.276 1.00 95.62 254 ALA A N 1
ATOM 1890 C CA . ALA A 1 254 ? 13.060 -9.087 19.381 1.00 95.62 254 ALA A CA 1
ATOM 1891 C C . ALA A 1 254 ? 13.180 -7.552 19.350 1.00 95.62 254 ALA A C 1
ATOM 1893 O O . ALA A 1 254 ? 13.505 -6.921 20.354 1.00 95.62 254 ALA A O 1
ATOM 1894 N N . THR A 1 255 ? 12.964 -6.945 18.189 1.00 96.94 255 THR A N 1
ATOM 1895 C CA . THR A 1 255 ? 13.049 -5.501 17.933 1.00 96.94 255 THR A CA 1
ATOM 1896 C C . THR A 1 255 ? 11.861 -5.134 17.054 1.00 96.94 255 THR A C 1
ATOM 1898 O O . THR A 1 255 ? 11.356 -6.025 16.378 1.00 96.94 255 THR A O 1
ATOM 1901 N N . GLY A 1 256 ? 11.383 -3.891 17.145 1.00 96.69 256 GLY A N 1
ATOM 1902 C CA . GLY A 1 256 ? 10.122 -3.413 16.572 1.00 96.69 256 GLY A CA 1
ATOM 1903 C C . GLY A 1 256 ? 9.899 -3.679 15.102 1.00 96.69 256 GLY A C 1
ATOM 1904 O O . GLY A 1 256 ? 10.668 -4.352 14.450 1.00 96.69 256 GLY A O 1
ATOM 1905 N N . ASP A 1 257 ? 8.798 -3.187 14.569 1.00 97.00 257 ASP A N 1
ATOM 1906 C CA . ASP A 1 257 ? 8.518 -3.319 13.146 1.00 97.00 257 ASP A CA 1
ATOM 1907 C C . ASP A 1 257 ? 8.281 -1.932 12.581 1.00 97.00 257 ASP A C 1
ATOM 1909 O O . ASP A 1 257 ? 7.300 -1.261 12.912 1.00 97.00 257 ASP A O 1
ATOM 1913 N N . SER A 1 258 ? 9.278 -1.426 11.867 1.00 95.44 258 SER A N 1
ATOM 1914 C CA . SER A 1 258 ? 9.263 -0.060 11.363 1.00 95.44 258 SER A CA 1
ATOM 1915 C C . SER A 1 258 ? 8.772 0.057 9.921 1.00 95.44 258 SER A C 1
ATOM 1917 O O . SER A 1 258 ? 8.465 1.177 9.512 1.00 95.44 258 SER A O 1
ATOM 1919 N N . SER A 1 259 ? 8.687 -1.049 9.169 1.00 95.56 259 SER A N 1
ATOM 1920 C CA . SER A 1 259 ? 8.476 -1.009 7.712 1.00 95.56 259 SER A CA 1
ATOM 1921 C C . SER A 1 259 ? 7.843 -2.272 7.097 1.00 95.56 259 SER A C 1
ATOM 1923 O O . SER A 1 259 ? 7.673 -2.344 5.878 1.00 95.56 259 SER A O 1
ATOM 1925 N N . SER A 1 260 ? 7.466 -3.274 7.897 1.00 97.75 260 SER A N 1
ATOM 1926 C CA . SER A 1 260 ? 6.917 -4.543 7.415 1.00 97.75 260 SER A CA 1
ATOM 1927 C C . SER A 1 260 ? 5.410 -4.656 7.685 1.00 97.75 260 SER A C 1
ATOM 1929 O O . SER A 1 260 ? 4.986 -5.255 8.669 1.00 97.75 260 SER A O 1
ATOM 1931 N N . PRO A 1 261 ? 4.530 -4.077 6.842 1.00 97.94 261 PRO A N 1
ATOM 1932 C CA . PRO A 1 261 ? 3.106 -4.370 6.955 1.00 97.94 261 PRO A CA 1
ATOM 1933 C C . PRO A 1 261 ? 2.848 -5.875 6.785 1.00 97.94 261 PRO A C 1
ATOM 1935 O O . PRO A 1 261 ? 3.553 -6.539 6.017 1.00 97.94 261 PRO A O 1
ATOM 1938 N N . PRO A 1 262 ? 1.838 -6.432 7.474 1.00 98.38 262 PRO A N 1
ATOM 1939 C CA . PRO A 1 262 ? 1.557 -7.853 7.389 1.00 98.38 262 PRO A CA 1
ATOM 1940 C C . PRO A 1 262 ? 1.027 -8.215 6.003 1.00 98.38 262 PRO A C 1
ATOM 1942 O O . PRO A 1 262 ? 0.124 -7.563 5.484 1.00 98.38 262 PRO A O 1
ATOM 1945 N N . TRP A 1 263 ? 1.547 -9.291 5.419 1.00 98.69 263 TRP A N 1
ATOM 1946 C CA . TRP A 1 263 ? 1.013 -9.886 4.199 1.00 98.69 263 TRP A CA 1
ATOM 1947 C C . TRP A 1 263 ? 0.168 -11.105 4.534 1.00 98.69 263 TRP A C 1
ATOM 1949 O O . TRP A 1 263 ? 0.702 -12.134 4.952 1.00 98.69 263 TRP A O 1
ATOM 1959 N N . VAL A 1 264 ? -1.143 -11.008 4.326 1.00 97.94 264 VAL A N 1
ATOM 1960 C CA . VAL A 1 264 ? -2.062 -12.125 4.565 1.00 97.94 264 VAL A CA 1
ATOM 1961 C C . VAL A 1 264 ? -2.154 -13.014 3.326 1.00 97.94 264 VAL A C 1
ATOM 1963 O O . VAL A 1 264 ? -2.529 -12.573 2.241 1.00 97.94 264 VAL A O 1
ATOM 1966 N N . ASP A 1 265 ? -1.832 -14.286 3.486 1.00 96.12 265 ASP A N 1
ATOM 1967 C CA . ASP A 1 265 ? -2.201 -15.349 2.564 1.00 96.12 265 ASP A CA 1
ATOM 1968 C C . ASP A 1 265 ? -3.569 -15.900 2.982 1.00 96.12 265 ASP A C 1
ATOM 1970 O O . ASP A 1 265 ? -3.692 -16.740 3.878 1.00 96.12 265 ASP A O 1
ATOM 1974 N N . TYR A 1 266 ? -4.606 -15.384 2.324 1.00 92.62 266 TYR A N 1
ATOM 1975 C CA . TYR A 1 266 ? -5.997 -15.734 2.595 1.00 92.62 266 TYR A CA 1
ATOM 1976 C C . TYR A 1 266 ? -6.315 -17.207 2.317 1.00 92.62 266 TYR A C 1
ATOM 1978 O O . TYR A 1 266 ? -7.235 -17.742 2.926 1.00 92.62 266 TYR A O 1
ATOM 1986 N N . ALA A 1 267 ? -5.579 -17.867 1.415 1.00 90.75 267 ALA A N 1
ATOM 1987 C CA . ALA A 1 267 ? -5.848 -19.258 1.057 1.00 90.75 267 ALA A CA 1
ATOM 1988 C C . ALA A 1 267 ? -5.474 -20.221 2.192 1.00 90.75 267 ALA A C 1
ATOM 1990 O O . ALA A 1 267 ? -6.111 -21.258 2.360 1.00 90.75 267 ALA A O 1
ATOM 1991 N N . ASN A 1 268 ? -4.454 -19.866 2.975 1.00 93.81 268 ASN A N 1
ATOM 1992 C CA . ASN A 1 268 ? -3.955 -20.680 4.082 1.00 93.81 268 ASN A CA 1
ATOM 1993 C C . ASN A 1 268 ? -4.276 -20.091 5.468 1.00 93.81 268 ASN A C 1
ATOM 1995 O O . ASN A 1 268 ? -3.881 -20.678 6.473 1.00 93.81 268 ASN A O 1
ATOM 1999 N N . ASP A 1 269 ? -4.959 -18.943 5.520 1.00 96.75 269 ASP A N 1
ATOM 2000 C CA . ASP A 1 269 ? -5.220 -18.154 6.731 1.00 96.75 269 ASP A CA 1
ATOM 2001 C C . ASP A 1 269 ? -3.950 -17.886 7.559 1.00 96.75 269 ASP A C 1
ATOM 2003 O O . ASP A 1 269 ? -3.879 -18.122 8.771 1.00 96.75 269 ASP A O 1
ATOM 2007 N N . VAL A 1 270 ? -2.900 -17.420 6.873 1.00 97.81 270 VAL A N 1
ATOM 2008 C CA . VAL A 1 270 ? -1.611 -17.090 7.493 1.00 97.81 270 VAL A CA 1
ATOM 2009 C C . VAL A 1 270 ? -1.167 -15.674 7.155 1.00 97.81 270 VAL A C 1
ATOM 2011 O O . VAL A 1 270 ? -1.451 -15.169 6.076 1.00 97.81 270 VAL A O 1
ATOM 2014 N N . ALA A 1 271 ? -0.424 -15.038 8.055 1.00 98.56 271 ALA A N 1
ATOM 2015 C CA . ALA A 1 271 ? 0.234 -13.762 7.814 1.00 98.56 271 ALA A CA 1
ATOM 2016 C C . ALA A 1 271 ? 1.748 -13.942 7.851 1.00 98.56 271 ALA A C 1
ATOM 2018 O O . ALA A 1 271 ? 2.287 -14.623 8.728 1.00 98.56 271 ALA A O 1
ATOM 2019 N N . TYR A 1 272 ? 2.425 -13.294 6.912 1.00 98.81 272 TYR A N 1
ATOM 2020 C CA . TYR A 1 272 ? 3.866 -13.112 6.911 1.00 98.81 272 TYR A CA 1
ATOM 2021 C C . TYR A 1 272 ? 4.179 -11.677 7.314 1.00 98.81 272 TYR A C 1
ATOM 2023 O O . TYR A 1 272 ? 3.599 -10.741 6.768 1.00 98.81 272 TYR A O 1
ATOM 2031 N N . VAL A 1 273 ? 5.084 -11.498 8.271 1.00 98.62 273 VAL A N 1
ATOM 2032 C CA . VAL A 1 273 ? 5.437 -10.175 8.800 1.00 98.62 273 VAL A CA 1
ATOM 2033 C C . VAL A 1 273 ? 6.898 -10.160 9.239 1.00 98.62 273 VAL A C 1
ATOM 2035 O O . VAL A 1 273 ? 7.376 -11.106 9.868 1.00 98.62 273 VAL A O 1
ATOM 2038 N N . GLY A 1 274 ? 7.645 -9.139 8.832 1.00 98.00 274 GLY A N 1
ATOM 2039 C CA . GLY A 1 274 ? 9.034 -8.942 9.239 1.00 98.00 274 GLY A CA 1
ATOM 2040 C C . GLY A 1 274 ? 9.140 -8.244 10.593 1.00 98.00 274 GLY A C 1
ATOM 2041 O O . GLY A 1 274 ? 8.176 -7.683 11.092 1.00 98.00 274 GLY A O 1
ATOM 2042 N N . ALA A 1 275 ? 10.323 -8.259 11.194 1.00 97.62 275 ALA A N 1
ATOM 2043 C CA . ALA A 1 275 ? 10.657 -7.390 12.319 1.00 97.62 275 ALA A CA 1
ATOM 2044 C C . ALA A 1 275 ? 12.047 -6.775 12.110 1.00 97.62 275 ALA A C 1
ATOM 2046 O O . ALA A 1 275 ? 12.871 -7.319 11.372 1.00 97.62 275 ALA A O 1
ATOM 2047 N N . ASP A 1 276 ? 12.336 -5.688 12.823 1.00 97.88 276 ASP A N 1
ATOM 2048 C CA . ASP A 1 276 ? 13.599 -4.937 12.837 1.00 97.88 276 ASP A CA 1
ATOM 2049 C C . ASP A 1 276 ? 14.758 -5.742 13.475 1.00 97.88 276 ASP A C 1
ATOM 2051 O O . ASP A 1 276 ? 15.853 -5.224 13.707 1.00 97.88 276 ASP A O 1
ATOM 2055 N N . ASP A 1 277 ? 14.531 -7.024 13.780 1.00 97.88 277 ASP A N 1
ATOM 2056 C CA . ASP A 1 277 ? 15.542 -8.005 14.173 1.00 97.88 277 ASP A CA 1
ATOM 2057 C C . ASP A 1 277 ? 16.107 -8.807 12.982 1.00 97.88 277 ASP A C 1
ATOM 2059 O O . ASP A 1 277 ? 17.035 -9.604 13.167 1.00 97.88 277 ASP A O 1
ATOM 2063 N N . GLY A 1 278 ? 15.599 -8.559 11.769 1.00 98.06 278 GLY A N 1
ATOM 2064 C CA . GLY A 1 278 ? 16.036 -9.179 10.523 1.00 98.06 278 GLY A CA 1
ATOM 2065 C C . GLY A 1 278 ? 15.377 -10.521 10.220 1.00 98.06 278 GLY A C 1
ATOM 2066 O O . GLY A 1 278 ? 15.876 -11.268 9.369 1.00 98.06 278 GLY A O 1
ATOM 2067 N N . LYS A 1 279 ? 14.280 -10.859 10.906 1.00 98.62 279 LYS A N 1
ATOM 2068 C CA . LYS A 1 279 ? 13.568 -12.127 10.733 1.00 98.62 279 LYS A CA 1
ATOM 2069 C C . LYS A 1 279 ? 12.169 -11.946 10.152 1.00 98.62 279 LYS A C 1
ATOM 2071 O O . LYS A 1 279 ? 11.476 -10.978 10.444 1.00 98.62 279 LYS A O 1
ATOM 2076 N N . LEU A 1 280 ? 11.751 -12.935 9.366 1.00 98.75 280 LEU A N 1
ATOM 2077 C CA . LEU A 1 280 ? 10.391 -13.093 8.866 1.00 98.75 280 LEU A CA 1
ATOM 2078 C C . LEU A 1 280 ? 9.632 -14.082 9.755 1.00 98.75 280 LEU A C 1
ATOM 2080 O O . LEU A 1 280 ? 10.066 -15.222 9.953 1.00 98.75 280 LEU A O 1
ATOM 2084 N N . TYR A 1 281 ? 8.489 -13.645 10.261 1.00 98.69 281 TYR A N 1
ATOM 2085 C CA . TYR A 1 281 ? 7.582 -14.416 11.096 1.00 98.69 281 TYR A CA 1
ATOM 2086 C C . TYR A 1 281 ? 6.394 -14.900 10.267 1.00 98.69 281 TYR A C 1
ATOM 2088 O O . TYR A 1 281 ? 5.963 -14.239 9.322 1.00 98.69 281 TYR A O 1
ATOM 2096 N N . LYS A 1 282 ? 5.866 -16.065 10.646 1.00 98.69 282 LYS A N 1
ATOM 2097 C CA . LYS A 1 282 ? 4.615 -16.614 10.129 1.00 98.69 282 LYS A CA 1
ATOM 2098 C C . LYS A 1 282 ? 3.632 -16.740 11.286 1.00 98.69 282 LYS A C 1
ATOM 2100 O O . LYS A 1 282 ? 3.977 -17.304 12.324 1.00 98.69 282 LYS A O 1
ATOM 2105 N N . ILE A 1 283 ? 2.424 -16.235 11.091 1.00 98.69 283 ILE A N 1
ATOM 2106 C CA . ILE A 1 283 ? 1.312 -16.306 12.041 1.00 98.69 283 ILE A CA 1
ATOM 2107 C C . ILE A 1 283 ? 0.187 -17.085 11.364 1.00 98.69 283 ILE A C 1
ATOM 2109 O O . ILE A 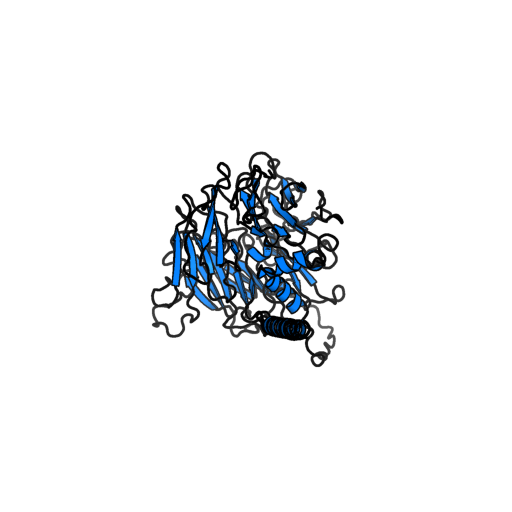1 283 ? -0.113 -16.821 10.207 1.00 98.69 283 ILE A O 1
ATOM 2113 N N . THR A 1 284 ? -0.397 -18.066 12.041 1.00 98.31 284 THR A N 1
ATOM 2114 C CA . THR A 1 284 ? -1.514 -18.885 11.541 1.00 98.31 284 THR A CA 1
ATOM 2115 C C . THR A 1 284 ? -2.815 -18.493 12.220 1.00 98.31 284 THR A C 1
ATOM 2117 O O . THR A 1 284 ? -2.769 -18.021 13.355 1.00 98.31 284 THR A O 1
ATOM 2120 N N . GLY A 1 285 ? -3.954 -18.755 11.578 1.00 96.81 285 GLY A N 1
ATOM 2121 C CA . GLY A 1 285 ? -5.263 -18.482 12.169 1.00 96.81 285 GLY A CA 1
ATOM 2122 C C . GLY A 1 285 ? -5.563 -16.988 12.209 1.00 96.81 285 GLY A C 1
ATOM 2123 O O . GLY A 1 285 ? -5.987 -16.486 13.238 1.00 96.81 285 GLY A O 1
ATOM 2124 N N . VAL A 1 286 ? -5.210 -16.243 11.158 1.00 97.12 286 VAL A N 1
ATOM 2125 C CA . VAL A 1 286 ? -5.248 -14.772 11.189 1.00 97.12 286 VAL A CA 1
ATOM 2126 C C . VAL A 1 286 ? -6.677 -14.248 11.241 1.00 97.12 286 VAL A C 1
ATOM 2128 O O . VAL A 1 286 ? -6.972 -13.386 12.061 1.00 97.12 286 VAL A O 1
ATOM 2131 N N . PHE A 1 287 ? -7.562 -14.743 10.378 1.00 96.31 287 PHE A N 1
ATOM 2132 C CA . PHE A 1 287 ? -8.942 -14.269 10.284 1.00 96.31 287 PHE A CA 1
ATOM 2133 C C . PHE A 1 287 ? -9.985 -15.364 10.517 1.00 96.31 287 PHE A C 1
ATOM 2135 O O . PHE A 1 287 ? -11.109 -15.025 10.899 1.00 96.31 287 PHE A O 1
ATOM 2142 N N . LEU A 1 288 ? -9.641 -16.639 10.301 1.00 93.94 288 LEU A N 1
ATOM 2143 C CA . LEU A 1 288 ? -10.573 -17.770 10.399 1.00 93.94 288 LEU A CA 1
ATOM 2144 C C . LEU A 1 288 ? -10.413 -18.589 11.689 1.00 93.94 288 LEU A C 1
ATOM 2146 O O . LEU A 1 288 ? -11.305 -19.369 12.019 1.00 93.94 288 LEU A O 1
ATOM 2150 N N . ASP A 1 289 ? -9.317 -18.400 12.426 1.00 93.50 289 ASP A N 1
ATOM 2151 C CA . ASP A 1 289 ? -9.062 -19.034 13.725 1.00 93.50 289 ASP A CA 1
ATOM 2152 C C . ASP A 1 289 ? -8.401 -18.026 14.693 1.00 93.50 289 ASP A C 1
ATOM 2154 O O . ASP A 1 289 ? -8.581 -16.814 14.570 1.00 93.50 289 ASP A O 1
ATOM 2158 N N . THR A 1 290 ? -7.687 -18.519 15.702 1.00 94.06 290 THR A N 1
ATOM 2159 C CA . THR A 1 290 ? -6.987 -17.728 16.705 1.00 94.06 290 THR A CA 1
ATOM 2160 C C . THR A 1 290 ? -5.537 -17.498 16.282 1.00 94.06 290 THR A C 1
ATOM 2162 O O . THR A 1 290 ? -4.766 -18.466 16.198 1.00 94.06 290 THR A O 1
ATOM 2165 N N . PRO A 1 291 ? -5.120 -16.232 16.111 1.00 97.81 291 PRO A N 1
ATOM 2166 C CA . PRO A 1 291 ? -3.760 -15.902 15.729 1.00 97.81 291 PRO A CA 1
ATOM 2167 C C . PRO A 1 291 ? -2.715 -16.592 16.623 1.00 97.81 291 PRO A C 1
ATOM 2169 O O . PRO A 1 291 ? -2.706 -16.414 17.842 1.00 97.81 291 PRO A O 1
ATOM 2172 N N . THR A 1 292 ? -1.798 -17.348 16.012 1.00 97.88 292 THR A N 1
ATOM 2173 C CA . THR A 1 292 ? -0.725 -18.086 16.706 1.00 97.88 292 THR A CA 1
ATOM 2174 C C . THR A 1 292 ? 0.589 -18.032 15.920 1.00 97.88 292 THR A C 1
ATOM 2176 O 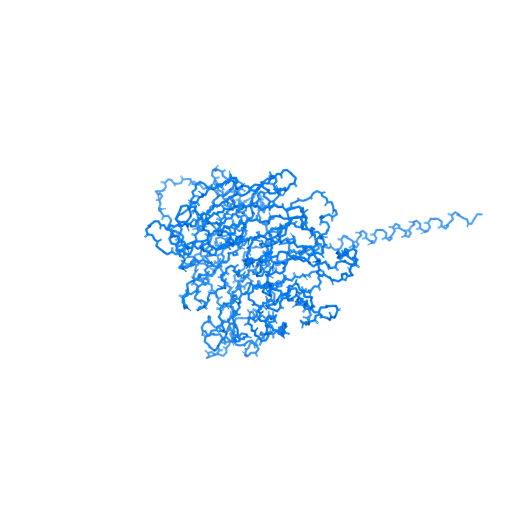O . THR A 1 292 ? 0.583 -18.140 14.696 1.00 97.88 292 THR A O 1
ATOM 2179 N N . LEU A 1 293 ? 1.738 -17.891 16.596 1.00 98.12 293 LEU A N 1
ATOM 2180 C CA . LEU A 1 293 ? 3.050 -17.988 15.935 1.00 98.12 293 LEU A CA 1
ATOM 2181 C C . LEU A 1 293 ? 3.295 -19.404 15.410 1.00 98.12 293 LEU A C 1
ATOM 2183 O O . LEU A 1 293 ? 3.161 -20.382 16.146 1.00 98.12 293 LEU A O 1
ATOM 2187 N N . ALA A 1 294 ? 3.718 -19.509 14.152 1.00 97.69 294 ALA A N 1
ATOM 2188 C CA . ALA A 1 294 ? 4.113 -20.784 13.576 1.00 97.69 294 ALA A CA 1
ATOM 2189 C C . ALA A 1 294 ? 5.349 -21.353 14.293 1.00 97.69 294 ALA A C 1
ATOM 2191 O O . ALA A 1 294 ? 6.278 -20.624 14.647 1.00 97.69 294 ALA A O 1
ATOM 2192 N N . GLY A 1 295 ? 5.365 -22.675 14.472 1.00 94.69 295 GLY A N 1
ATOM 2193 C CA . GLY A 1 295 ? 6.514 -23.402 15.008 1.00 94.69 295 GLY A CA 1
ATOM 2194 C C . GLY A 1 295 ? 7.649 -23.572 13.993 1.00 94.69 295 GLY A C 1
ATOM 2195 O O . GLY A 1 295 ? 7.648 -22.985 12.908 1.00 94.69 295 GLY A O 1
ATOM 2196 N N . ALA A 1 296 ? 8.615 -24.425 14.342 1.00 93.31 296 ALA A N 1
ATOM 2197 C CA . ALA A 1 296 ? 9.771 -24.706 13.497 1.00 93.31 296 ALA A CA 1
ATOM 2198 C C . ALA A 1 296 ? 9.353 -25.060 12.050 1.00 93.31 296 ALA A C 1
ATOM 2200 O O . ALA A 1 296 ? 8.423 -25.848 11.858 1.00 93.31 296 ALA A O 1
ATOM 2201 N N . PRO A 1 297 ? 10.027 -24.493 11.032 1.00 94.12 297 PRO A N 1
ATOM 2202 C CA . PRO A 1 297 ? 11.302 -23.767 11.114 1.00 94.12 297 PRO A CA 1
ATOM 2203 C C . PRO A 1 297 ? 11.184 -22.239 11.315 1.00 94.12 297 PRO A C 1
ATOM 2205 O O . PRO A 1 297 ? 12.174 -21.536 11.138 1.00 94.12 297 PRO A O 1
ATOM 2208 N N . TRP A 1 298 ? 10.012 -21.702 11.665 1.00 97.56 298 TRP A N 1
ATOM 2209 C CA . TRP A 1 298 ? 9.821 -20.260 11.866 1.00 97.56 298 TRP A CA 1
ATOM 2210 C C . TRP A 1 298 ? 10.316 -19.783 13.243 1.00 97.56 298 TRP A C 1
ATOM 2212 O O . TRP A 1 298 ? 10.285 -20.556 14.205 1.00 97.56 298 TRP A O 1
ATOM 2222 N N . PRO A 1 299 ? 10.742 -18.509 13.369 1.00 98.25 299 PRO A N 1
ATOM 2223 C CA . PRO A 1 299 ? 10.925 -17.511 12.306 1.00 98.25 299 PRO A CA 1
ATOM 2224 C C . PRO A 1 299 ? 12.181 -17.754 11.454 1.00 98.25 299 PRO A C 1
ATOM 2226 O O . PRO A 1 299 ? 13.148 -18.361 11.910 1.00 98.25 299 PRO A O 1
ATOM 2229 N N . LEU A 1 300 ? 12.197 -17.216 10.234 1.00 98.44 300 LEU A N 1
ATOM 2230 C CA . LEU A 1 300 ? 13.339 -17.320 9.321 1.00 98.44 300 LEU A CA 1
ATOM 2231 C C . LEU A 1 300 ? 14.224 -16.073 9.403 1.00 98.44 300 LEU A C 1
ATOM 2233 O O . LEU A 1 300 ? 13.730 -14.957 9.279 1.00 98.44 300 LEU A O 1
ATOM 2237 N N . THR A 1 301 ? 15.539 -16.242 9.556 1.00 98.06 301 THR A N 1
ATOM 2238 C CA . THR A 1 301 ? 16.495 -15.119 9.508 1.00 98.06 301 THR A CA 1
ATOM 2239 C C . THR A 1 301 ? 16.733 -14.695 8.063 1.00 98.06 301 THR A C 1
ATOM 2241 O O . THR A 1 301 ? 17.451 -15.374 7.334 1.00 98.06 301 THR A O 1
ATOM 2244 N N . VAL A 1 302 ? 16.149 -13.566 7.663 1.00 98.00 302 VAL A N 1
ATOM 2245 C CA . VAL A 1 302 ? 16.247 -13.014 6.304 1.00 98.00 302 VAL A CA 1
ATOM 2246 C C . VAL A 1 302 ? 17.534 -12.213 6.127 1.00 98.00 302 VAL A C 1
ATOM 2248 O O . VAL A 1 302 ? 18.223 -12.363 5.120 1.00 98.00 302 VAL A O 1
ATOM 2251 N N . SER A 1 303 ? 17.879 -11.378 7.108 1.00 96.44 303 SER A N 1
ATOM 2252 C CA . SER A 1 303 ? 19.054 -10.510 7.041 1.00 96.44 303 SER A CA 1
ATOM 2253 C C . SER A 1 303 ? 19.679 -10.337 8.421 1.00 96.44 303 SER A C 1
ATOM 2255 O O . SER A 1 303 ? 18.996 -10.101 9.412 1.00 96.44 303 SER A O 1
ATOM 2257 N N . THR A 1 304 ? 21.002 -10.459 8.514 1.00 95.38 304 THR A N 1
ATOM 2258 C CA . THR A 1 304 ? 21.745 -10.257 9.772 1.00 95.38 304 THR A CA 1
ATOM 2259 C C . THR A 1 304 ? 22.343 -8.855 9.884 1.00 95.38 304 THR A C 1
ATOM 2261 O O . THR A 1 304 ? 22.743 -8.446 10.977 1.00 95.38 304 THR A O 1
ATOM 2264 N N . THR A 1 305 ? 22.386 -8.111 8.775 1.00 92.50 305 THR A N 1
ATOM 2265 C CA . THR A 1 305 ? 22.980 -6.772 8.662 1.00 92.50 305 THR A CA 1
ATOM 2266 C C . THR A 1 305 ? 21.921 -5.698 8.412 1.00 92.50 305 THR A C 1
ATOM 2268 O O . THR A 1 305 ? 21.884 -4.708 9.142 1.00 92.50 305 THR A O 1
ATOM 2271 N N . GLY A 1 306 ? 21.050 -5.894 7.417 1.00 91.94 306 GLY A N 1
ATOM 2272 C CA . GLY A 1 306 ? 19.874 -5.068 7.139 1.00 91.94 306 GLY A CA 1
ATOM 2273 C C . GLY A 1 306 ? 18.680 -5.575 7.926 1.00 91.94 306 GLY A C 1
ATOM 2274 O O . GLY A 1 306 ? 17.833 -6.280 7.400 1.00 91.94 306 GLY A O 1
ATOM 2275 N N . LYS A 1 307 ? 18.651 -5.299 9.228 1.00 96.56 307 LYS A N 1
ATOM 2276 C CA . LYS A 1 307 ? 17.660 -5.931 10.106 1.00 96.56 307 LYS A CA 1
ATOM 2277 C C . LYS A 1 307 ? 16.258 -5.337 10.001 1.00 96.56 307 LYS A C 1
ATOM 2279 O O . LYS A 1 307 ? 15.314 -6.010 10.378 1.00 96.56 307 LYS A O 1
ATOM 2284 N N . VAL A 1 308 ? 16.111 -4.121 9.478 1.00 96.81 308 VAL A N 1
ATOM 2285 C CA . VAL A 1 308 ? 14.787 -3.568 9.169 1.00 96.81 308 VAL A CA 1
ATOM 2286 C C . VAL A 1 308 ? 14.352 -4.147 7.831 1.00 96.81 308 VAL A C 1
ATOM 2288 O O . VAL A 1 308 ? 15.021 -3.935 6.819 1.00 96.81 308 VAL A O 1
ATOM 2291 N N . LEU A 1 309 ? 13.262 -4.907 7.849 1.00 97.56 309 LEU A N 1
ATOM 2292 C CA . LEU A 1 309 ? 12.699 -5.548 6.670 1.00 97.56 309 LEU A CA 1
ATOM 2293 C C . LEU A 1 309 ? 11.503 -4.748 6.149 1.00 97.56 309 LEU A C 1
ATOM 2295 O O . LEU A 1 309 ? 10.727 -4.189 6.921 1.00 97.56 309 LEU A O 1
ATOM 2299 N N . THR A 1 310 ? 11.341 -4.729 4.831 1.00 97.31 310 THR A N 1
ATOM 2300 C CA . THR A 1 310 ? 10.126 -4.224 4.171 1.00 97.31 310 THR A CA 1
ATOM 2301 C C . THR A 1 310 ? 8.965 -5.214 4.322 1.00 97.31 310 THR A C 1
ATOM 2303 O O . THR A 1 310 ? 9.138 -6.322 4.841 1.00 97.31 310 THR A O 1
ATOM 2306 N N . GLY A 1 311 ? 7.766 -4.840 3.872 1.00 97.62 311 GLY A N 1
ATOM 2307 C CA . GLY A 1 311 ? 6.635 -5.770 3.799 1.00 97.62 311 GLY A CA 1
ATOM 2308 C C . GLY A 1 311 ? 6.952 -6.978 2.900 1.00 97.62 311 GLY A C 1
ATOM 2309 O O . GLY A 1 311 ? 7.462 -6.787 1.792 1.00 97.62 311 GLY A O 1
ATOM 2310 N N . PRO A 1 312 ? 6.682 -8.219 3.341 1.00 98.44 312 PRO A N 1
ATOM 2311 C CA . PRO A 1 312 ? 6.790 -9.394 2.485 1.00 98.44 312 PRO A CA 1
ATOM 2312 C C . PRO A 1 312 ? 5.703 -9.384 1.407 1.00 98.44 312 PRO A C 1
ATOM 2314 O O . PRO A 1 312 ? 4.585 -8.956 1.663 1.00 98.44 312 PRO A O 1
ATOM 2317 N N . VAL A 1 313 ? 5.999 -9.919 0.223 1.00 98.69 313 VAL A N 1
ATOM 2318 C CA . VAL A 1 313 ? 5.000 -10.110 -0.841 1.00 98.69 313 VAL A CA 1
ATOM 2319 C C . VAL A 1 313 ? 5.062 -11.539 -1.343 1.00 98.69 313 VAL A C 1
ATOM 2321 O O . VAL A 1 313 ? 6.085 -11.965 -1.881 1.00 98.69 313 VAL A O 1
ATOM 2324 N N . LEU A 1 314 ? 3.981 -12.289 -1.133 1.00 97.75 314 LEU A N 1
ATOM 2325 C CA . LEU A 1 314 ? 3.852 -13.661 -1.614 1.00 97.75 314 LEU A CA 1
ATOM 2326 C C . LEU A 1 314 ? 3.457 -13.664 -3.090 1.00 97.75 314 LEU A C 1
ATOM 2328 O O . LEU A 1 314 ? 2.422 -13.123 -3.466 1.00 97.75 314 LEU A O 1
ATOM 2332 N N . ASP A 1 315 ? 4.241 -14.361 -3.900 1.00 96.44 315 ASP A N 1
ATOM 2333 C CA . ASP A 1 315 ? 3.842 -14.788 -5.230 1.00 96.44 315 ASP A CA 1
ATOM 2334 C C . ASP A 1 315 ? 3.131 -16.145 -5.156 1.00 96.44 315 ASP A C 1
ATOM 2336 O O . ASP A 1 315 ? 3.763 -17.175 -4.895 1.00 96.44 315 ASP A O 1
ATOM 2340 N N . SER A 1 316 ? 1.823 -16.166 -5.410 1.00 90.12 316 SER A N 1
ATOM 2341 C CA . SER A 1 316 ? 1.005 -17.387 -5.367 1.00 90.12 316 SER A CA 1
ATOM 2342 C C . SER A 1 316 ? 1.335 -18.389 -6.480 1.00 90.12 316 SER A C 1
ATOM 2344 O O . SER A 1 316 ? 1.043 -19.582 -6.349 1.00 90.12 316 SER A O 1
ATOM 2346 N N . VAL A 1 317 ? 1.980 -17.938 -7.563 1.00 91.81 317 VAL A N 1
ATOM 2347 C CA . VAL A 1 317 ? 2.382 -18.808 -8.676 1.00 91.81 317 VAL A CA 1
ATOM 2348 C C . VAL A 1 317 ? 3.644 -19.576 -8.318 1.00 91.81 317 VAL A C 1
ATOM 2350 O O . VAL A 1 317 ? 3.657 -20.806 -8.387 1.00 91.81 317 VAL A O 1
ATOM 2353 N N . THR A 1 318 ? 4.696 -18.877 -7.885 1.00 93.69 318 THR A N 1
ATOM 2354 C CA . THR A 1 318 ? 5.969 -19.527 -7.538 1.00 93.69 318 THR A CA 1
ATOM 2355 C C . THR A 1 318 ? 6.049 -20.020 -6.093 1.00 93.69 318 THR A C 1
ATOM 2357 O O . THR A 1 318 ? 6.961 -20.779 -5.774 1.00 93.69 318 THR A O 1
ATOM 2360 N N . ASN A 1 319 ? 5.099 -19.659 -5.222 1.00 94.81 319 ASN A N 1
ATOM 2361 C CA . ASN A 1 319 ? 5.156 -19.912 -3.774 1.00 94.81 319 ASN A CA 1
ATOM 2362 C C . ASN A 1 319 ? 6.446 -19.362 -3.142 1.00 94.81 319 ASN A C 1
ATOM 2364 O O . ASN A 1 319 ? 7.111 -20.025 -2.335 1.00 94.81 319 ASN A O 1
ATOM 2368 N N . ARG A 1 320 ? 6.805 -18.138 -3.537 1.00 97.38 320 ARG A N 1
ATOM 2369 C CA . ARG A 1 320 ? 7.961 -17.402 -3.021 1.00 97.38 320 ARG A CA 1
ATOM 2370 C C . ARG A 1 320 ? 7.513 -16.109 -2.370 1.00 97.38 320 ARG A C 1
ATOM 2372 O O . ARG A 1 320 ? 6.604 -15.455 -2.863 1.00 97.38 320 ARG A O 1
ATOM 2379 N N . ILE A 1 321 ? 8.170 -15.728 -1.283 1.00 98.62 321 ILE A N 1
ATOM 2380 C CA . ILE A 1 321 ? 7.972 -14.425 -0.645 1.00 98.62 321 ILE A CA 1
ATOM 2381 C C . ILE A 1 321 ? 9.152 -13.541 -1.002 1.00 98.62 321 ILE A C 1
ATOM 2383 O O . ILE A 1 321 ? 10.281 -13.907 -0.688 1.00 98.62 321 ILE A O 1
ATOM 2387 N N . PHE A 1 322 ? 8.902 -12.382 -1.596 1.00 98.81 322 PHE A N 1
ATOM 2388 C CA . PHE A 1 322 ? 9.918 -11.372 -1.876 1.00 98.81 322 PHE A CA 1
ATOM 2389 C C . PHE A 1 322 ? 9.950 -10.330 -0.765 1.00 98.81 322 PHE A C 1
ATOM 2391 O O . PHE A 1 322 ? 8.903 -9.911 -0.271 1.00 98.81 322 PHE A O 1
ATOM 2398 N N . ILE A 1 323 ? 11.154 -9.931 -0.355 1.00 98.38 323 ILE A N 1
ATOM 2399 C CA . ILE A 1 323 ? 11.350 -9.009 0.764 1.00 98.38 323 ILE A CA 1
ATOM 2400 C C . ILE A 1 323 ? 12.664 -8.237 0.613 1.00 98.38 323 ILE A C 1
ATOM 2402 O O . ILE A 1 323 ? 13.719 -8.815 0.347 1.00 98.38 323 ILE A O 1
ATOM 2406 N N . GLY A 1 324 ? 12.590 -6.916 0.753 1.00 97.12 324 GLY A N 1
ATOM 2407 C CA . GLY A 1 324 ? 13.740 -6.014 0.813 1.00 97.12 324 GLY A CA 1
ATOM 2408 C C . GLY A 1 324 ? 14.192 -5.725 2.245 1.00 97.12 324 GLY A C 1
ATOM 2409 O O . GLY A 1 324 ? 13.419 -5.923 3.188 1.00 97.12 324 GLY A O 1
ATOM 2410 N N . ASP A 1 325 ? 15.412 -5.212 2.400 1.00 96.06 325 ASP A N 1
ATOM 2411 C CA . ASP A 1 325 ? 15.975 -4.814 3.691 1.00 96.06 325 ASP A CA 1
ATOM 2412 C C . ASP A 1 325 ? 16.571 -3.390 3.720 1.00 96.06 325 ASP A C 1
ATOM 2414 O O . ASP A 1 325 ? 16.770 -2.736 2.691 1.00 96.06 325 ASP A O 1
ATOM 2418 N N . SER A 1 326 ? 16.895 -2.900 4.921 1.00 94.62 326 SER A N 1
ATOM 2419 C CA . SER A 1 326 ? 17.479 -1.566 5.131 1.00 94.62 326 SER A CA 1
ATOM 2420 C C . SER A 1 326 ? 18.916 -1.392 4.642 1.00 94.62 326 SER A C 1
ATOM 2422 O O . SER A 1 326 ? 19.513 -0.339 4.857 1.00 94.62 326 SER A O 1
ATOM 2424 N N . ARG A 1 327 ? 19.488 -2.398 3.975 1.00 93.88 327 ARG A N 1
ATOM 2425 C CA . ARG A 1 327 ? 20.767 -2.293 3.264 1.00 93.88 327 ARG A CA 1
ATOM 2426 C C . ARG A 1 327 ? 20.595 -2.361 1.750 1.00 93.88 327 ARG A C 1
ATOM 2428 O O . ARG A 1 327 ? 21.593 -2.491 1.042 1.00 93.88 327 ARG A O 1
ATOM 2435 N N . GLY A 1 328 ? 19.365 -2.261 1.255 1.00 94.25 328 GLY A N 1
ATOM 2436 C CA . GLY A 1 328 ? 19.106 -2.172 -0.177 1.00 94.25 328 GLY A CA 1
ATOM 2437 C C . GLY A 1 328 ? 19.142 -3.528 -0.863 1.00 94.25 328 GLY A C 1
ATOM 2438 O O . GLY A 1 328 ? 19.375 -3.596 -2.074 1.00 94.25 328 GLY A O 1
ATOM 2439 N N . VAL A 1 329 ? 18.988 -4.612 -0.094 1.00 96.00 329 VAL A N 1
ATOM 2440 C CA . VAL A 1 329 ? 19.091 -5.977 -0.602 1.00 96.00 329 VAL A CA 1
ATOM 2441 C C . VAL A 1 329 ? 17.704 -6.587 -0.738 1.00 96.00 329 VAL A C 1
ATOM 2443 O O . VAL A 1 329 ? 16.981 -6.730 0.246 1.00 96.00 329 VAL A O 1
ATOM 2446 N N . LEU A 1 330 ? 17.352 -6.986 -1.959 1.00 97.56 330 LEU A N 1
ATOM 2447 C CA . LEU A 1 330 ? 16.183 -7.812 -2.240 1.00 97.56 330 LEU A CA 1
ATOM 2448 C C . LEU A 1 330 ? 16.545 -9.290 -2.073 1.00 97.56 330 LEU A C 1
ATOM 2450 O O . LEU A 1 330 ? 17.555 -9.769 -2.601 1.00 97.56 330 LEU A O 1
ATOM 2454 N N . ARG A 1 331 ? 15.697 -10.006 -1.340 1.00 97.75 331 ARG A N 1
ATOM 2455 C CA . ARG A 1 331 ? 15.808 -11.430 -1.020 1.00 97.75 331 ARG A CA 1
ATOM 2456 C C . ARG A 1 331 ? 14.481 -12.119 -1.295 1.00 97.75 331 ARG A C 1
ATOM 2458 O O . ARG A 1 331 ? 13.451 -11.466 -1.478 1.00 97.75 331 ARG A O 1
ATOM 2465 N N . PHE A 1 332 ? 14.501 -13.445 -1.265 1.00 97.88 332 PHE A N 1
ATOM 2466 C CA . PHE A 1 332 ? 13.274 -14.219 -1.282 1.00 97.88 332 PHE A CA 1
ATOM 2467 C C . PHE A 1 332 ? 13.343 -15.464 -0.404 1.00 97.88 332 PHE A C 1
ATOM 2469 O O . PHE A 1 332 ? 14.409 -16.016 -0.125 1.00 97.88 332 PHE A O 1
ATOM 2476 N N . VAL A 1 333 ? 12.165 -15.895 0.030 1.00 98.38 333 VAL A N 1
ATOM 2477 C CA . VAL A 1 333 ? 11.931 -17.135 0.763 1.00 98.38 333 VAL A CA 1
ATOM 2478 C C . VAL A 1 333 ? 11.186 -18.085 -0.154 1.00 98.38 333 VAL A C 1
ATOM 2480 O O . VAL A 1 333 ? 10.168 -17.703 -0.726 1.00 98.38 333 VAL A O 1
ATOM 2483 N N . ARG A 1 334 ? 11.656 -19.323 -0.281 1.00 97.81 334 ARG A N 1
ATOM 2484 C CA . ARG A 1 334 ? 10.912 -20.385 -0.970 1.00 97.81 334 ARG A CA 1
ATOM 2485 C C . ARG A 1 334 ? 10.048 -21.115 0.042 1.00 97.81 334 ARG A C 1
ATOM 2487 O O . ARG A 1 334 ? 10.528 -21.400 1.137 1.00 97.81 334 ARG A O 1
ATOM 2494 N N . LEU A 1 335 ? 8.796 -21.411 -0.307 1.00 96.19 335 LEU A N 1
ATOM 2495 C CA . LEU A 1 335 ? 7.855 -22.105 0.582 1.00 96.19 335 LEU A CA 1
ATOM 2496 C C . LEU A 1 335 ? 7.517 -23.528 0.122 1.00 96.19 335 LEU A C 1
ATOM 2498 O O . LEU A 1 335 ? 7.203 -24.372 0.958 1.00 96.19 335 LEU A O 1
ATOM 2502 N N . SER A 1 336 ? 7.568 -23.804 -1.184 1.00 93.38 336 SER A N 1
ATOM 2503 C CA . SER A 1 336 ? 7.169 -25.104 -1.738 1.00 93.38 336 SER A CA 1
ATOM 2504 C C . SER A 1 336 ? 8.265 -26.153 -1.587 1.00 93.38 336 SER A C 1
ATOM 2506 O O . SER A 1 336 ? 9.387 -25.928 -2.019 1.00 93.38 336 SER A O 1
ATOM 2508 N N . ALA A 1 337 ? 7.932 -27.350 -1.096 1.00 89.00 337 ALA A N 1
ATOM 2509 C CA . ALA A 1 337 ? 8.876 -28.467 -0.983 1.00 89.00 337 ALA A CA 1
ATOM 2510 C C . ALA A 1 337 ? 9.511 -28.893 -2.326 1.00 89.00 337 ALA A C 1
ATOM 2512 O O . ALA A 1 337 ? 10.597 -29.470 -2.333 1.00 89.00 337 ALA A O 1
ATOM 2513 N N . SER A 1 338 ? 8.856 -28.601 -3.456 1.00 90.50 338 SER A N 1
ATOM 2514 C CA . SER A 1 338 ? 9.376 -28.874 -4.803 1.00 90.50 338 SER A CA 1
ATOM 2515 C C . SER A 1 338 ? 10.340 -27.801 -5.324 1.00 90.50 338 SER A C 1
ATOM 2517 O O . SER A 1 338 ? 10.921 -27.981 -6.390 1.00 90.50 338 SER A O 1
ATOM 2519 N N . ASP A 1 339 ? 10.489 -26.684 -4.609 1.00 92.81 339 ASP A N 1
ATOM 2520 C CA . ASP A 1 339 ? 11.295 -25.528 -5.000 1.00 92.81 339 ASP A CA 1
ATOM 2521 C C . ASP A 1 339 ? 12.399 -25.287 -3.962 1.00 92.81 339 ASP A C 1
ATOM 2523 O O . ASP A 1 339 ? 12.319 -24.385 -3.131 1.00 92.81 339 ASP A O 1
ATOM 2527 N N . GLN A 1 340 ? 13.418 -26.149 -3.962 1.00 93.69 340 GLN A N 1
ATOM 2528 C CA . GLN A 1 340 ? 14.514 -26.093 -2.991 1.00 93.69 340 GLN A CA 1
ATOM 2529 C C . GLN A 1 340 ? 15.317 -24.792 -3.100 1.00 93.69 340 GLN A C 1
ATOM 2531 O O . GLN A 1 340 ? 15.536 -24.274 -4.198 1.00 93.69 340 GLN A O 1
ATOM 2536 N N . CYS A 1 341 ? 15.809 -24.288 -1.965 1.00 94.44 341 CYS A N 1
ATOM 2537 C CA . CYS A 1 341 ? 16.758 -23.177 -1.994 1.00 94.44 341 CYS A CA 1
ATOM 2538 C C . CYS A 1 341 ? 18.103 -23.623 -2.574 1.00 94.44 341 CYS A C 1
ATOM 2540 O O . CYS A 1 341 ? 18.460 -24.808 -2.543 1.00 94.44 341 CYS A O 1
ATOM 2542 N N . THR A 1 342 ? 18.874 -22.648 -3.059 1.00 90.62 342 THR A N 1
ATOM 2543 C CA . THR A 1 342 ? 20.264 -22.845 -3.486 1.00 90.62 342 THR A CA 1
ATOM 2544 C C . THR A 1 342 ? 21.044 -23.674 -2.455 1.00 90.62 342 THR A C 1
ATOM 2546 O O . THR A 1 342 ? 20.998 -23.404 -1.256 1.00 90.62 342 THR A O 1
ATOM 2549 N N . GLY A 1 343 ? 21.734 -24.722 -2.919 1.00 88.38 343 GLY A N 1
ATOM 2550 C CA . GLY A 1 343 ? 22.406 -25.692 -2.044 1.00 88.38 343 GLY A CA 1
ATOM 2551 C C . GLY A 1 343 ? 21.522 -26.850 -1.553 1.00 88.38 343 GLY A C 1
ATOM 2552 O O . GLY A 1 343 ? 21.923 -27.544 -0.624 1.00 88.38 343 GLY A O 1
ATOM 2553 N N . ALA A 1 344 ? 20.353 -27.072 -2.169 1.00 86.50 344 ALA A N 1
ATOM 2554 C CA . ALA A 1 344 ? 19.408 -28.153 -1.847 1.00 86.50 344 ALA A CA 1
ATOM 2555 C C . ALA A 1 344 ? 18.849 -28.096 -0.410 1.00 86.50 344 ALA A C 1
ATOM 2557 O O . ALA A 1 344 ? 18.549 -29.119 0.210 1.00 86.50 344 ALA A O 1
ATOM 2558 N N . ILE A 1 345 ? 18.692 -26.883 0.129 1.00 91.31 345 ILE A N 1
ATOM 2559 C CA . ILE A 1 345 ? 18.088 -26.665 1.448 1.00 91.31 345 ILE A CA 1
ATOM 2560 C C . ILE A 1 345 ? 16.569 -26.818 1.324 1.00 91.31 345 ILE A C 1
ATOM 2562 O O . ILE A 1 345 ? 15.948 -26.273 0.408 1.00 91.31 345 ILE A O 1
ATOM 2566 N N . THR A 1 346 ? 15.974 -27.573 2.252 1.00 93.75 346 THR A N 1
ATOM 2567 C CA . THR A 1 346 ? 14.534 -27.865 2.248 1.00 93.75 346 THR A CA 1
ATOM 2568 C C . THR A 1 346 ? 13.719 -26.628 2.655 1.00 93.75 346 THR A C 1
ATOM 2570 O O . THR A 1 346 ? 14.000 -26.047 3.705 1.00 93.75 346 THR A O 1
ATOM 2573 N N . PRO A 1 347 ? 12.709 -26.235 1.861 1.00 95.31 347 PRO A N 1
ATOM 2574 C CA . PRO A 1 347 ? 11.778 -25.160 2.201 1.00 95.31 347 PRO A CA 1
ATOM 2575 C C . PRO A 1 347 ? 10.888 -25.472 3.426 1.00 95.31 347 PRO A C 1
ATOM 2577 O O . PRO A 1 347 ? 10.602 -26.641 3.687 1.00 95.31 347 PRO A O 1
ATOM 2580 N N . PRO A 1 348 ? 10.400 -24.454 4.162 1.00 96.81 348 PRO A N 1
ATOM 2581 C CA . PRO A 1 348 ? 10.600 -23.038 3.887 1.00 96.81 348 PRO A CA 1
ATOM 2582 C C . PRO A 1 348 ? 12.012 -22.562 4.266 1.00 96.81 348 PRO A C 1
ATOM 2584 O O . PRO A 1 348 ? 12.519 -22.874 5.341 1.00 96.81 348 PRO A O 1
ATOM 2587 N N . CYS A 1 349 ? 12.653 -21.815 3.366 1.00 97.00 349 CYS A N 1
ATOM 2588 C CA . CYS A 1 349 ? 14.045 -21.381 3.503 1.00 97.00 349 CYS A CA 1
ATOM 2589 C C . CYS A 1 349 ? 14.278 -20.029 2.820 1.00 97.00 349 CYS A C 1
ATOM 2591 O O . CYS A 1 349 ? 13.631 -19.706 1.824 1.00 97.00 349 CYS A O 1
ATOM 2593 N N . VAL A 1 350 ? 15.210 -19.239 3.358 1.00 97.56 350 VAL A N 1
ATOM 2594 C CA . VAL A 1 350 ? 15.700 -18.005 2.722 1.00 97.56 350 VAL A CA 1
ATOM 2595 C C . VAL A 1 350 ? 16.763 -18.406 1.704 1.00 97.56 350 VAL A C 1
ATOM 2597 O O . VAL A 1 350 ? 17.743 -19.053 2.075 1.00 97.56 350 VAL A O 1
ATOM 2600 N N . ASP A 1 351 ? 16.574 -18.056 0.432 1.00 96.81 351 ASP A N 1
ATOM 2601 C CA . ASP A 1 351 ? 17.563 -18.371 -0.600 1.00 96.81 351 ASP A CA 1
ATOM 2602 C C . ASP A 1 351 ? 18.811 -17.485 -0.442 1.00 96.81 351 ASP A C 1
ATOM 2604 O O . ASP A 1 351 ? 18.735 -16.339 0.007 1.00 96.81 351 ASP A O 1
ATOM 2608 N N . SER A 1 352 ? 19.980 -18.012 -0.810 1.00 94.88 352 SER A N 1
ATOM 2609 C CA . SER A 1 352 ? 21.226 -17.242 -0.802 1.00 94.88 352 SER A CA 1
ATOM 2610 C C . SER A 1 352 ? 21.327 -16.251 -1.962 1.00 94.88 352 SER A C 1
ATOM 2612 O O . SER A 1 352 ? 22.171 -15.360 -1.918 1.00 94.88 352 SER A O 1
ATOM 2614 N N . THR A 1 353 ? 20.515 -16.415 -3.008 1.00 95.62 353 THR A N 1
ATOM 2615 C CA . THR A 1 353 ? 20.469 -15.496 -4.146 1.00 95.62 353 THR A CA 1
ATOM 2616 C C . THR A 1 353 ? 19.815 -14.180 -3.731 1.00 95.62 353 THR A C 1
ATOM 2618 O O . THR A 1 353 ? 18.720 -14.154 -3.170 1.00 95.62 353 THR A O 1
ATOM 2621 N N . THR A 1 354 ? 20.494 -13.070 -4.019 1.00 96.00 354 THR A N 1
ATOM 2622 C CA . THR A 1 354 ? 20.082 -11.722 -3.612 1.00 96.00 354 THR A CA 1
ATOM 2623 C C . THR A 1 354 ? 20.433 -10.690 -4.666 1.00 96.00 354 THR A C 1
ATOM 2625 O O . THR A 1 354 ? 21.413 -10.869 -5.387 1.00 96.00 354 THR A O 1
ATOM 2628 N N . ILE A 1 355 ? 19.729 -9.560 -4.662 1.00 95.75 355 ILE A N 1
ATOM 2629 C CA . ILE A 1 355 ? 20.074 -8.393 -5.482 1.00 95.75 355 ILE A CA 1
ATOM 2630 C C . ILE A 1 355 ? 20.397 -7.219 -4.573 1.00 95.75 355 ILE A C 1
ATOM 2632 O O . ILE A 1 355 ? 19.559 -6.808 -3.775 1.00 95.75 355 ILE A O 1
ATOM 2636 N N . SER A 1 356 ? 21.587 -6.644 -4.731 1.00 93.81 356 SER A N 1
ATOM 2637 C CA . SER A 1 356 ? 21.905 -5.319 -4.198 1.00 93.81 356 SER A CA 1
ATOM 2638 C C . SER A 1 356 ? 21.467 -4.263 -5.207 1.00 93.81 356 SER A C 1
ATOM 2640 O O . SER A 1 356 ? 21.963 -4.229 -6.330 1.00 93.81 356 SER A O 1
ATOM 2642 N N . THR A 1 357 ? 20.532 -3.407 -4.810 1.00 90.50 357 THR A N 1
ATOM 2643 C CA . THR A 1 357 ? 19.917 -2.388 -5.685 1.00 90.50 357 THR A CA 1
ATOM 2644 C C . THR A 1 357 ? 20.749 -1.106 -5.813 1.00 90.50 357 THR A C 1
ATOM 2646 O O . THR A 1 357 ? 20.426 -0.214 -6.597 1.00 90.50 357 THR A O 1
ATOM 2649 N N . GLY A 1 358 ? 21.850 -1.020 -5.064 1.00 85.56 358 GLY A N 1
ATOM 2650 C CA . GLY A 1 358 ? 22.778 0.101 -5.062 1.00 85.56 358 GLY A CA 1
ATOM 2651 C C . GLY A 1 358 ? 24.067 -0.216 -4.306 1.00 85.56 358 GLY A C 1
ATOM 2652 O O . GLY A 1 358 ? 24.316 -1.347 -3.881 1.00 85.56 358 GLY A O 1
ATOM 2653 N N . THR A 1 359 ? 24.893 0.809 -4.131 1.00 82.81 359 THR A N 1
ATOM 2654 C CA . THR A 1 359 ? 26.133 0.775 -3.343 1.00 82.81 359 THR A CA 1
ATOM 2655 C C . THR A 1 359 ? 25.920 1.442 -1.983 1.00 82.81 359 THR A C 1
ATOM 2657 O O . THR A 1 359 ? 24.911 2.099 -1.768 1.00 82.81 359 THR A O 1
ATOM 2660 N N . GLY A 1 360 ? 26.822 1.239 -1.017 1.00 79.12 360 GLY A N 1
ATOM 2661 C CA . GLY A 1 360 ? 26.769 1.932 0.285 1.00 79.12 360 GLY A CA 1
ATOM 2662 C C . GLY A 1 360 ? 25.747 1.395 1.300 1.00 79.12 360 GLY A C 1
ATOM 2663 O O . GLY A 1 360 ? 25.841 1.713 2.483 1.00 79.12 360 GLY A O 1
ATOM 2664 N N . GLY A 1 361 ? 24.832 0.514 0.885 1.00 79.44 361 GLY A N 1
ATOM 2665 C CA . GLY A 1 361 ? 23.874 -0.136 1.782 1.00 79.44 361 GLY A CA 1
ATOM 2666 C C . GLY A 1 361 ? 22.738 0.787 2.225 1.00 79.44 361 GLY A C 1
ATOM 2667 O O . GLY A 1 361 ? 22.458 0.867 3.419 1.00 79.44 361 GLY A O 1
ATOM 2668 N N . HIS A 1 362 ? 22.134 1.488 1.267 1.00 86.75 362 HIS A N 1
ATOM 2669 C CA . HIS A 1 362 ? 20.983 2.366 1.468 1.00 86.75 362 HIS A CA 1
ATOM 2670 C C . HIS A 1 362 ? 19.691 1.544 1.485 1.00 86.75 362 HIS A C 1
ATOM 2672 O O . HIS A 1 362 ? 19.566 0.568 0.759 1.00 86.75 362 HIS A O 1
ATOM 2678 N N . GLU A 1 363 ? 18.729 1.947 2.298 1.00 89.31 363 GLU A N 1
ATOM 2679 C CA . GLU A 1 363 ? 17.468 1.248 2.563 1.00 89.31 363 GLU A CA 1
ATOM 2680 C C . GLU A 1 363 ? 16.535 1.067 1.351 1.00 89.31 363 GLU A C 1
ATOM 2682 O O . GLU A 1 363 ? 16.274 2.011 0.601 1.00 89.31 363 GLU A O 1
ATOM 2687 N N . LEU A 1 364 ? 15.949 -0.133 1.230 1.00 92.69 364 LEU A N 1
ATOM 2688 C CA . LEU A 1 364 ? 14.668 -0.307 0.548 1.00 92.69 364 LEU A CA 1
ATOM 2689 C C . LEU A 1 364 ? 13.565 0.091 1.526 1.00 92.69 364 LEU A C 1
ATOM 2691 O O . LEU A 1 364 ? 13.429 -0.508 2.591 1.00 92.69 364 LEU A O 1
ATOM 2695 N N . ASN A 1 365 ? 12.783 1.104 1.162 1.00 87.19 365 ASN A N 1
ATOM 2696 C CA . ASN A 1 365 ? 11.795 1.677 2.074 1.00 87.19 365 ASN A CA 1
ATOM 2697 C C . ASN A 1 365 ? 10.403 1.071 1.948 1.00 87.19 365 ASN A C 1
ATOM 2699 O O . ASN A 1 365 ? 9.622 1.234 2.874 1.00 87.19 365 ASN A O 1
ATOM 2703 N N . HIS A 1 366 ? 10.103 0.360 0.858 1.00 92.69 366 HIS A N 1
ATOM 2704 C CA . HIS A 1 366 ? 8.806 -0.268 0.607 1.00 92.69 366 HIS A CA 1
ATOM 2705 C C . HIS A 1 366 ? 8.942 -1.709 0.140 1.00 92.69 366 HIS A C 1
ATOM 2707 O O . HIS A 1 366 ? 9.975 -2.119 -0.394 1.00 92.69 366 HIS A O 1
ATOM 2713 N N . ALA A 1 367 ? 7.853 -2.448 0.322 1.00 96.56 367 ALA A N 1
ATOM 2714 C CA . ALA A 1 367 ? 7.706 -3.796 -0.187 1.00 96.56 367 ALA A CA 1
ATOM 2715 C C . ALA A 1 367 ? 7.876 -3.845 -1.724 1.00 96.56 367 ALA A C 1
ATOM 2717 O O . ALA A 1 367 ? 7.600 -2.860 -2.419 1.00 96.56 367 ALA A O 1
ATOM 2718 N N . PRO A 1 368 ? 8.342 -4.980 -2.272 1.00 97.88 368 PRO A N 1
ATOM 2719 C CA . PRO A 1 368 ? 8.434 -5.175 -3.717 1.00 97.88 368 PRO A CA 1
ATOM 2720 C C . PRO A 1 368 ? 7.051 -5.193 -4.385 1.00 97.88 368 PRO A C 1
ATOM 2722 O O . PRO A 1 368 ? 6.066 -5.556 -3.757 1.00 97.88 368 PRO A O 1
ATOM 2725 N N . ILE A 1 369 ? 6.973 -4.877 -5.680 1.00 98.31 369 ILE A N 1
ATOM 2726 C CA . ILE A 1 369 ? 5.811 -5.234 -6.512 1.00 98.31 369 ILE A CA 1
ATOM 2727 C C . ILE A 1 369 ? 6.109 -6.555 -7.209 1.00 98.31 369 ILE A C 1
ATOM 2729 O O . ILE A 1 369 ? 7.157 -6.693 -7.836 1.00 98.31 369 ILE A O 1
ATOM 2733 N N . VAL A 1 370 ? 5.182 -7.503 -7.156 1.00 98.00 370 VAL A N 1
ATOM 2734 C CA . VAL A 1 370 ? 5.292 -8.795 -7.834 1.00 98.00 370 VAL A CA 1
ATOM 2735 C C . VAL A 1 370 ? 4.261 -8.882 -8.953 1.00 98.00 370 VAL A C 1
ATOM 2737 O O . VAL A 1 370 ? 3.060 -8.819 -8.718 1.00 98.00 370 VAL A O 1
ATOM 2740 N N . ASP A 1 371 ? 4.722 -9.071 -10.185 1.00 95.88 371 ASP A N 1
ATOM 2741 C CA . ASP A 1 371 ? 3.881 -9.525 -11.289 1.00 95.88 371 ASP A CA 1
ATOM 2742 C C . ASP A 1 371 ? 3.881 -11.052 -11.309 1.00 95.88 371 ASP A C 1
ATOM 2744 O O . ASP A 1 371 ? 4.746 -11.691 -11.919 1.00 95.88 371 ASP A O 1
ATOM 2748 N N . SER A 1 372 ? 2.891 -11.628 -10.627 1.00 94.00 372 SER A N 1
ATOM 2749 C CA . SER A 1 372 ? 2.708 -13.076 -10.512 1.00 94.00 372 SER A CA 1
ATOM 2750 C C . SER A 1 372 ? 2.442 -13.743 -11.857 1.00 94.00 372 SER A C 1
ATOM 2752 O O . SER A 1 372 ? 2.700 -14.930 -12.030 1.00 94.00 372 SER A O 1
ATOM 2754 N N . THR A 1 373 ? 1.947 -12.993 -12.842 1.00 92.25 373 THR A N 1
ATOM 2755 C CA . THR A 1 373 ? 1.630 -13.557 -14.155 1.00 92.25 373 THR A CA 1
ATOM 2756 C C . THR A 1 373 ? 2.869 -13.702 -15.024 1.00 92.25 373 THR A C 1
ATOM 2758 O O . THR A 1 373 ? 3.023 -14.695 -15.733 1.00 92.25 373 THR A O 1
ATOM 2761 N N . ARG A 1 374 ? 3.744 -12.693 -15.002 1.00 90.56 374 ARG A N 1
ATOM 2762 C CA . ARG A 1 374 ? 4.939 -12.628 -15.861 1.00 90.56 374 ARG A CA 1
ATOM 2763 C C . ARG A 1 374 ? 6.216 -13.040 -15.141 1.00 90.56 374 ARG A C 1
ATOM 2765 O O . ARG A 1 374 ? 7.274 -13.089 -15.763 1.00 90.56 374 ARG A O 1
ATOM 2772 N N . GLY A 1 375 ? 6.128 -13.347 -13.848 1.00 93.69 375 GLY A N 1
ATOM 2773 C CA . GLY A 1 375 ? 7.271 -13.748 -13.040 1.00 93.69 375 GLY A CA 1
ATOM 2774 C C . GLY A 1 375 ? 8.307 -12.632 -12.963 1.00 93.69 375 GLY A C 1
ATOM 2775 O O . GLY A 1 375 ? 9.483 -12.850 -13.269 1.00 93.69 375 GLY A O 1
ATOM 2776 N N . ARG A 1 376 ? 7.858 -11.425 -12.603 1.00 95.94 376 ARG A N 1
ATOM 2777 C CA . ARG A 1 376 ? 8.715 -10.244 -12.431 1.00 95.94 376 ARG A CA 1
ATOM 2778 C C . ARG A 1 376 ? 8.540 -9.645 -11.046 1.00 95.94 376 ARG A C 1
ATOM 2780 O O . ARG A 1 376 ? 7.449 -9.675 -10.486 1.00 95.94 376 ARG A O 1
ATOM 2787 N N . VAL A 1 377 ? 9.617 -9.083 -10.517 1.00 98.12 377 VAL A N 1
ATOM 2788 C CA . VAL A 1 377 ? 9.658 -8.410 -9.219 1.00 98.12 377 VAL A CA 1
ATOM 2789 C C . VAL A 1 377 ? 10.280 -7.039 -9.406 1.00 98.12 377 VAL A C 1
ATOM 2791 O O . VAL A 1 377 ? 11.291 -6.913 -10.094 1.00 98.12 377 VAL A O 1
ATOM 2794 N N . PHE A 1 378 ? 9.684 -6.022 -8.796 1.00 98.25 378 PHE A N 1
ATOM 2795 C CA . PHE A 1 378 ? 10.120 -4.638 -8.884 1.00 98.25 378 PHE A CA 1
ATOM 2796 C C . PHE A 1 378 ? 10.385 -4.075 -7.497 1.00 98.25 378 PHE A C 1
ATOM 2798 O O . PHE A 1 378 ? 9.575 -4.247 -6.590 1.00 98.25 378 PHE A O 1
ATOM 2805 N N . VAL A 1 379 ? 11.492 -3.361 -7.337 1.00 97.75 379 VAL A N 1
ATOM 2806 C CA . VAL A 1 379 ? 11.820 -2.631 -6.108 1.00 97.75 379 VAL A CA 1
ATOM 2807 C C . VAL A 1 379 ? 12.260 -1.213 -6.430 1.00 97.75 379 VAL A C 1
ATOM 2809 O O . VAL A 1 379 ? 12.841 -0.948 -7.483 1.00 97.75 379 VAL A O 1
ATOM 2812 N N . PHE A 1 380 ? 11.965 -0.304 -5.508 1.00 95.81 380 PHE A N 1
ATOM 2813 C CA . PHE A 1 380 ? 12.166 1.131 -5.659 1.00 95.81 380 PHE A CA 1
ATOM 2814 C C . PHE A 1 380 ? 13.192 1.573 -4.623 1.00 95.81 380 PHE A C 1
ATOM 2816 O O . PHE A 1 380 ? 12.926 1.540 -3.421 1.00 95.81 380 PHE A O 1
ATOM 2823 N N . GLN A 1 381 ? 14.370 1.960 -5.094 1.00 93.38 381 GLN A N 1
ATOM 2824 C CA . GLN A 1 381 ? 15.496 2.327 -4.253 1.00 93.38 381 GLN A CA 1
ATOM 2825 C C . GLN A 1 381 ? 15.650 3.840 -4.285 1.00 93.38 381 GLN A C 1
ATOM 2827 O O . GLN A 1 381 ? 16.090 4.402 -5.286 1.00 93.38 381 GLN A O 1
ATOM 2832 N N . ARG A 1 382 ? 15.289 4.497 -3.178 1.00 89.00 382 ARG A N 1
ATOM 2833 C CA . ARG A 1 382 ? 15.337 5.961 -3.032 1.00 89.00 382 ARG A CA 1
ATOM 2834 C C . ARG A 1 382 ? 16.712 6.543 -3.364 1.00 89.00 382 ARG A C 1
ATOM 2836 O O . ARG A 1 382 ? 16.780 7.630 -3.919 1.00 89.00 382 ARG A O 1
ATOM 2843 N N . ASP A 1 383 ? 17.771 5.858 -2.957 1.00 88.00 383 ASP A N 1
ATOM 2844 C CA . ASP A 1 383 ? 19.149 6.298 -3.143 1.00 88.00 383 ASP A CA 1
ATOM 2845 C C . ASP A 1 383 ? 20.027 5.078 -3.430 1.00 88.00 383 ASP A C 1
ATOM 2847 O O . ASP A 1 383 ? 20.158 4.182 -2.595 1.00 88.00 383 ASP A O 1
ATOM 2851 N N . ASN A 1 384 ? 20.618 5.020 -4.619 1.00 87.38 384 ASN A N 1
ATOM 2852 C CA . ASN A 1 384 ? 21.524 3.947 -5.034 1.00 87.38 384 ASN A CA 1
ATOM 2853 C C . ASN A 1 384 ? 22.959 4.073 -4.462 1.00 87.38 384 ASN A C 1
ATOM 2855 O O . ASN A 1 384 ? 23.856 3.332 -4.879 1.00 87.38 384 ASN A O 1
ATOM 2859 N N . GLY A 1 385 ? 23.199 5.010 -3.544 1.00 86.38 385 GLY A N 1
ATOM 2860 C CA . GLY A 1 385 ? 24.515 5.364 -3.007 1.00 86.38 385 GLY A CA 1
ATOM 2861 C C . GLY A 1 385 ? 25.232 6.466 -3.787 1.00 86.38 385 GLY A C 1
ATOM 2862 O O . GLY A 1 385 ? 26.322 6.883 -3.398 1.00 86.38 385 GLY A O 1
ATOM 2863 N N . GLN A 1 386 ? 24.628 6.947 -4.874 1.00 87.00 386 GLN A N 1
ATOM 2864 C CA . GLN A 1 386 ? 25.082 8.101 -5.654 1.00 87.00 386 GLN A CA 1
ATOM 2865 C C . GLN A 1 386 ? 24.092 9.272 -5.569 1.00 87.00 386 GLN A C 1
ATOM 2867 O O . GLN A 1 386 ? 24.313 10.306 -6.195 1.00 87.00 386 GLN A O 1
ATOM 2872 N N . GLY A 1 387 ? 23.025 9.142 -4.772 1.00 86.94 387 GLY A N 1
ATOM 2873 C CA . GLY A 1 387 ? 21.948 10.120 -4.698 1.00 86.94 387 GLY A CA 1
ATOM 2874 C C . GLY A 1 387 ? 20.925 9.984 -5.824 1.00 86.94 387 GLY A C 1
ATOM 2875 O O . GLY A 1 387 ? 20.189 10.939 -6.065 1.00 86.94 387 GLY A O 1
ATOM 2876 N N . ASP A 1 388 ? 20.860 8.841 -6.514 1.00 90.88 388 ASP A N 1
ATOM 2877 C CA . ASP A 1 388 ? 19.867 8.610 -7.564 1.00 90.88 388 ASP A CA 1
ATOM 2878 C C . ASP A 1 388 ? 18.717 7.727 -7.079 1.00 90.88 388 ASP A C 1
ATOM 2880 O O . ASP A 1 388 ? 18.926 6.731 -6.381 1.00 90.88 388 ASP A O 1
ATOM 2884 N N . PHE A 1 389 ? 17.512 8.046 -7.549 1.00 93.81 389 PHE A N 1
ATOM 2885 C CA . PHE A 1 389 ? 16.345 7.184 -7.416 1.00 93.81 389 PHE A CA 1
ATOM 2886 C C . PHE A 1 389 ? 16.330 6.153 -8.544 1.00 93.81 389 PHE A C 1
ATOM 2888 O O . PHE A 1 389 ? 16.365 6.517 -9.725 1.00 93.81 389 PHE A O 1
ATOM 2895 N N . THR A 1 390 ? 16.245 4.869 -8.198 1.00 95.00 390 THR A N 1
ATOM 2896 C CA . THR A 1 390 ? 16.231 3.783 -9.182 1.00 95.00 390 THR A CA 1
ATOM 2897 C C . THR A 1 390 ? 15.052 2.838 -8.998 1.00 95.00 390 THR A C 1
ATOM 2899 O O . THR A 1 390 ? 14.542 2.617 -7.897 1.00 95.00 390 THR A O 1
ATOM 2902 N N . VAL A 1 391 ? 14.634 2.243 -10.113 1.00 97.25 391 VAL A N 1
ATOM 2903 C CA . VAL A 1 391 ? 13.717 1.103 -10.137 1.00 97.25 391 VAL A CA 1
ATOM 2904 C C . VAL A 1 391 ? 14.512 -0.101 -10.597 1.00 97.25 391 VAL A C 1
ATOM 2906 O O . VAL A 1 391 ? 15.165 -0.055 -11.636 1.00 97.25 391 VAL A O 1
ATOM 2909 N N . THR A 1 392 ? 14.468 -1.182 -9.829 1.00 97.50 392 THR A N 1
ATOM 2910 C CA . THR A 1 392 ? 15.076 -2.457 -10.212 1.00 97.50 392 THR A CA 1
ATOM 2911 C C . THR A 1 392 ? 13.981 -3.446 -10.557 1.00 97.50 392 THR A C 1
ATOM 2913 O O . THR A 1 392 ? 13.090 -3.665 -9.742 1.00 97.50 392 THR A O 1
ATOM 2916 N N . GLN A 1 393 ? 14.065 -4.056 -11.734 1.00 97.88 393 GLN A N 1
ATOM 2917 C CA . GLN A 1 393 ? 13.290 -5.230 -12.110 1.00 97.88 393 GLN A CA 1
ATOM 2918 C C . GLN A 1 393 ? 14.185 -6.470 -12.021 1.00 97.88 393 GLN A C 1
ATOM 2920 O O . GLN A 1 393 ? 15.349 -6.422 -12.413 1.00 97.88 393 GLN A O 1
ATOM 2925 N N . ALA A 1 394 ? 13.626 -7.585 -11.566 1.00 97.88 394 ALA A N 1
ATOM 2926 C CA . ALA A 1 394 ? 14.219 -8.908 -11.685 1.00 97.88 394 ALA A CA 1
ATOM 2927 C C . ALA A 1 394 ? 13.169 -9.960 -12.067 1.00 97.88 394 ALA A C 1
ATOM 2929 O O . ALA A 1 394 ? 11.966 -9.715 -11.955 1.00 97.88 394 ALA A O 1
ATOM 2930 N N . ASP A 1 395 ? 13.603 -11.147 -12.487 1.00 96.38 395 ASP A N 1
ATOM 2931 C CA . ASP A 1 395 ? 12.727 -12.322 -12.490 1.00 96.38 395 ASP A CA 1
ATOM 2932 C C . ASP A 1 395 ? 12.503 -12.864 -11.064 1.00 96.38 395 ASP A C 1
ATOM 2934 O O . ASP A 1 395 ? 13.192 -12.489 -10.113 1.00 96.38 395 ASP A O 1
ATOM 2938 N N . THR A 1 396 ? 11.548 -13.779 -10.892 1.00 95.69 396 THR A N 1
ATOM 2939 C CA . THR A 1 396 ? 11.245 -14.396 -9.584 1.00 95.69 396 THR A CA 1
ATOM 2940 C C . THR A 1 396 ? 12.360 -15.292 -9.037 1.00 95.69 396 THR A C 1
ATOM 2942 O O . THR A 1 396 ? 12.259 -15.767 -7.905 1.00 95.69 396 THR A O 1
ATOM 2945 N N . THR A 1 397 ? 13.421 -15.547 -9.808 1.00 95.31 397 THR A N 1
ATOM 2946 C CA . THR A 1 397 ? 14.656 -16.199 -9.341 1.00 95.31 397 THR A CA 1
ATOM 2947 C C . THR A 1 397 ? 15.753 -15.203 -8.962 1.00 95.31 397 THR A C 1
ATOM 2949 O O . THR A 1 397 ? 16.815 -15.629 -8.517 1.00 95.31 397 THR A O 1
ATOM 2952 N N . LEU A 1 398 ? 15.493 -13.900 -9.105 1.00 96.12 398 LEU A N 1
ATOM 2953 C CA . LEU A 1 398 ? 16.440 -12.804 -8.917 1.00 96.12 398 LEU A CA 1
ATOM 2954 C C . LEU A 1 398 ? 17.669 -12.849 -9.855 1.00 96.12 398 LEU A C 1
ATOM 2956 O O . LEU A 1 398 ? 18.737 -12.363 -9.492 1.00 96.12 398 LEU A O 1
ATOM 2960 N N . GLY A 1 399 ? 17.533 -13.427 -11.055 1.00 91.50 399 GLY A N 1
ATOM 2961 C CA . GLY A 1 399 ? 18.622 -13.581 -12.029 1.00 91.50 399 GLY A CA 1
ATOM 2962 C C . GLY A 1 399 ? 18.675 -12.478 -13.091 1.00 91.50 399 GLY A C 1
ATOM 2963 O O . GLY A 1 399 ? 19.694 -11.806 -13.248 1.00 91.50 399 GLY A O 1
ATOM 2964 N N . SER A 1 400 ? 17.582 -12.282 -13.832 1.00 91.94 400 SER A N 1
ATOM 2965 C CA . SER A 1 400 ? 17.498 -11.324 -14.948 1.00 91.94 400 SER A CA 1
ATOM 2966 C C . SER A 1 400 ? 17.238 -9.904 -14.444 1.00 91.94 400 SER A C 1
ATOM 2968 O O . SER A 1 400 ? 16.089 -9.472 -14.382 1.00 91.94 400 SER A O 1
ATOM 2970 N N . VAL A 1 401 ? 18.296 -9.197 -14.038 1.00 96.19 401 VAL A N 1
ATOM 2971 C CA . VAL A 1 401 ? 18.188 -7.885 -13.379 1.00 96.19 401 VAL A CA 1
ATOM 2972 C C . VAL A 1 401 ? 18.341 -6.727 -14.361 1.00 96.19 401 VAL A C 1
ATOM 2974 O O . VAL A 1 401 ? 19.314 -6.662 -15.112 1.00 96.19 401 VAL A O 1
ATOM 2977 N N . VAL A 1 402 ? 17.430 -5.758 -14.282 1.00 96.69 402 VAL A N 1
ATOM 2978 C CA . VAL A 1 402 ? 17.559 -4.446 -14.926 1.00 96.69 402 VAL A CA 1
ATOM 2979 C C . VAL A 1 402 ? 17.361 -3.349 -13.895 1.00 96.69 402 VAL A C 1
ATOM 2981 O O . VAL A 1 402 ? 16.402 -3.379 -13.130 1.00 96.69 402 VAL A O 1
ATOM 2984 N N . ILE A 1 403 ? 18.243 -2.351 -13.903 1.00 95.44 403 ILE A N 1
ATOM 2985 C CA . ILE A 1 403 ? 18.126 -1.154 -13.069 1.00 95.44 403 ILE A CA 1
ATOM 2986 C C . ILE A 1 403 ? 17.896 0.039 -13.989 1.00 95.44 403 ILE A C 1
ATOM 2988 O O . ILE A 1 403 ? 18.721 0.321 -14.858 1.00 95.44 403 ILE A O 1
ATOM 2992 N N . ALA A 1 404 ? 16.782 0.737 -13.789 1.00 96.12 404 ALA A N 1
ATOM 2993 C CA . ALA A 1 404 ? 16.492 2.001 -14.441 1.00 96.12 404 ALA A CA 1
ATOM 2994 C C . ALA A 1 404 ? 16.784 3.169 -13.498 1.00 96.12 404 ALA A C 1
ATOM 2996 O O . ALA A 1 404 ? 16.336 3.182 -12.349 1.00 96.12 404 ALA A O 1
ATOM 2997 N N . ASN A 1 405 ? 17.519 4.161 -13.998 1.00 93.94 405 ASN A N 1
ATOM 2998 C CA . ASN A 1 405 ? 17.741 5.420 -13.293 1.00 93.94 405 ASN A CA 1
ATOM 2999 C C . ASN A 1 405 ? 16.564 6.359 -13.577 1.00 93.94 405 ASN A C 1
ATOM 3001 O O . ASN A 1 405 ? 16.327 6.715 -14.731 1.00 93.94 405 ASN A O 1
ATOM 3005 N N . ILE A 1 406 ? 15.803 6.713 -12.543 1.00 94.12 406 ILE A N 1
ATOM 3006 C CA . ILE A 1 406 ? 14.628 7.580 -12.685 1.00 94.12 406 ILE A CA 1
ATOM 3007 C C . ILE A 1 406 ? 15.045 9.038 -12.612 1.00 94.12 406 ILE A C 1
ATOM 3009 O O . ILE A 1 406 ? 14.668 9.844 -13.458 1.00 94.12 406 ILE A O 1
ATOM 3013 N N . SER A 1 407 ? 15.838 9.377 -11.604 1.00 91.00 407 SER A N 1
ATOM 3014 C CA . SER A 1 407 ? 16.307 10.736 -11.396 1.00 91.00 407 SER A CA 1
ATOM 3015 C C . SER A 1 407 ? 17.603 10.774 -10.616 1.00 91.00 407 SER A C 1
ATOM 3017 O O . SER A 1 407 ? 17.800 9.971 -9.705 1.00 91.00 407 SER A O 1
ATOM 3019 N N . SER A 1 408 ? 18.404 11.800 -10.892 1.00 85.25 408 SER A N 1
ATOM 3020 C CA . SER A 1 408 ? 19.560 12.180 -10.088 1.00 85.25 408 SER A CA 1
ATOM 3021 C C . SER A 1 408 ? 19.215 13.252 -9.051 1.00 85.25 408 SER A C 1
ATOM 3023 O O . SER A 1 408 ? 18.251 14.008 -9.209 1.00 85.25 408 SER A O 1
ATOM 3025 N N . ASN A 1 409 ? 20.021 13.333 -7.987 1.00 76.06 409 ASN A N 1
ATOM 3026 C CA . ASN A 1 409 ? 19.874 14.282 -6.873 1.00 76.06 409 ASN A CA 1
ATOM 3027 C C . ASN A 1 409 ? 18.597 14.096 -6.027 1.00 76.06 409 ASN A C 1
ATOM 3029 O O . ASN A 1 409 ? 17.991 15.077 -5.568 1.00 76.06 409 ASN A O 1
ATOM 3033 N N . GLN A 1 410 ? 18.214 12.842 -5.789 1.00 83.75 410 GLN A N 1
ATOM 3034 C CA . GLN A 1 410 ? 17.124 12.454 -4.906 1.00 83.75 410 GLN A CA 1
ATOM 3035 C C . GLN A 1 410 ? 17.483 12.765 -3.442 1.00 83.75 410 GLN A C 1
ATOM 3037 O O . GLN A 1 410 ? 18.049 11.960 -2.709 1.00 83.75 410 GLN A O 1
ATOM 3042 N N . SER A 1 411 ? 17.128 13.966 -2.991 1.00 72.94 411 SER A N 1
ATOM 3043 C CA . SER A 1 411 ? 17.346 14.420 -1.608 1.00 72.94 411 SER A CA 1
ATOM 3044 C C . SER A 1 411 ? 16.140 14.188 -0.690 1.00 72.94 411 SER A C 1
ATOM 3046 O O . SER A 1 411 ? 16.249 14.330 0.527 1.00 72.94 411 SER A O 1
ATOM 3048 N N . ALA A 1 412 ? 14.997 13.801 -1.260 1.00 81.31 412 ALA A N 1
ATOM 3049 C CA . ALA A 1 412 ? 13.738 13.591 -0.554 1.00 81.31 412 ALA A CA 1
ATOM 3050 C C . ALA A 1 412 ? 13.303 12.112 -0.559 1.00 81.31 412 ALA A C 1
ATOM 3052 O O . ALA A 1 412 ? 13.877 11.313 -1.305 1.00 81.31 412 ALA A O 1
ATOM 3053 N N . PRO A 1 413 ? 12.285 11.718 0.229 1.00 80.62 413 PRO A N 1
ATOM 3054 C CA . PRO A 1 413 ? 11.695 10.389 0.119 1.00 80.62 413 PRO A CA 1
ATOM 3055 C C . PRO A 1 413 ? 11.177 10.115 -1.299 1.00 80.62 413 PRO A C 1
ATOM 3057 O O . PRO A 1 413 ? 10.522 10.969 -1.899 1.00 80.62 413 PRO A O 1
ATOM 3060 N N . ALA A 1 414 ? 11.471 8.920 -1.807 1.00 88.38 414 ALA A N 1
ATOM 3061 C CA . ALA A 1 414 ? 10.909 8.372 -3.033 1.00 88.38 414 ALA A CA 1
ATOM 3062 C C . ALA A 1 414 ? 10.221 7.054 -2.685 1.00 88.38 414 ALA A C 1
ATOM 3064 O O . ALA A 1 414 ? 10.692 6.309 -1.820 1.00 88.38 414 ALA A O 1
ATOM 3065 N N . TRP A 1 415 ? 9.096 6.798 -3.337 1.00 94.19 415 TRP A N 1
ATOM 3066 C CA . TRP A 1 415 ? 8.198 5.709 -2.985 1.00 94.19 415 TRP A CA 1
ATOM 3067 C C . TRP A 1 415 ? 7.878 4.848 -4.199 1.00 94.19 415 TRP A C 1
ATOM 3069 O O . TRP A 1 415 ? 8.364 5.070 -5.307 1.00 94.19 415 TRP A O 1
ATOM 3079 N N . ILE A 1 416 ? 7.039 3.851 -3.955 1.00 95.31 416 ILE A N 1
ATOM 3080 C CA . ILE A 1 416 ? 6.572 2.910 -4.958 1.00 95.31 416 ILE A CA 1
ATOM 3081 C C . ILE A 1 416 ? 5.815 3.616 -6.093 1.00 95.31 416 ILE A C 1
ATOM 3083 O O . ILE A 1 416 ? 5.046 4.558 -5.870 1.00 95.31 416 ILE A O 1
ATOM 3087 N N . GLY A 1 417 ? 6.080 3.155 -7.314 1.00 96.81 417 GLY A N 1
ATOM 3088 C CA . GLY A 1 417 ? 5.399 3.584 -8.529 1.00 96.81 417 GLY A CA 1
ATOM 3089 C C . GLY A 1 417 ? 4.045 2.904 -8.734 1.00 96.81 417 GLY A C 1
ATOM 3090 O O . GLY A 1 417 ? 3.603 2.102 -7.915 1.00 96.81 417 GLY A O 1
ATOM 3091 N N . ALA A 1 418 ? 3.397 3.197 -9.860 1.00 97.00 418 ALA A N 1
ATOM 3092 C CA . ALA A 1 418 ? 2.125 2.584 -10.229 1.00 97.00 418 ALA A CA 1
ATOM 3093 C C . ALA A 1 418 ? 2.099 2.162 -11.700 1.00 97.00 418 ALA A C 1
ATOM 3095 O O . ALA A 1 418 ? 2.576 2.884 -12.575 1.00 97.00 418 ALA A O 1
ATOM 3096 N N . PHE A 1 419 ? 1.518 0.991 -11.949 1.00 96.44 419 PHE A N 1
ATOM 3097 C CA . PHE A 1 419 ? 1.269 0.468 -13.289 1.00 96.44 419 PHE A CA 1
ATOM 3098 C C . PHE A 1 419 ? -0.081 0.946 -13.816 1.00 96.44 419 PHE A C 1
ATOM 3100 O O . PHE A 1 419 ? -1.077 0.876 -13.085 1.00 96.44 419 PHE A O 1
ATOM 3107 N N . ASP A 1 420 ? -0.093 1.381 -15.073 1.00 94.31 420 ASP A N 1
ATOM 3108 C CA . ASP A 1 420 ? -1.289 1.841 -15.781 1.00 94.31 420 ASP A CA 1
ATOM 3109 C C . ASP A 1 420 ? -2.271 0.698 -16.101 1.00 94.31 420 ASP A C 1
ATOM 3111 O O . ASP A 1 420 ? -1.991 -0.497 -15.920 1.00 94.31 420 ASP A O 1
ATOM 3115 N N . HIS A 1 421 ? -3.467 1.061 -16.556 1.00 91.50 421 HIS A N 1
ATOM 3116 C CA . HIS A 1 421 ? -4.504 0.112 -16.943 1.00 91.50 421 HIS A CA 1
ATOM 3117 C C . HIS A 1 421 ? -4.068 -0.777 -18.108 1.00 91.50 421 HIS A C 1
ATOM 3119 O O . HIS A 1 421 ? -4.377 -1.973 -18.122 1.00 91.50 421 HIS A O 1
ATOM 3125 N N . GLY A 1 422 ? -3.306 -0.223 -19.055 1.00 91.38 422 GLY A N 1
ATOM 3126 C CA . GLY A 1 422 ? -2.742 -0.961 -20.183 1.00 91.38 422 GLY A CA 1
ATOM 3127 C C . GLY A 1 422 ? -1.840 -2.110 -19.731 1.00 91.38 422 GLY A C 1
ATOM 3128 O O . GLY A 1 422 ? -1.953 -3.227 -20.244 1.00 91.38 422 GLY A O 1
ATOM 3129 N N . TYR A 1 423 ? -1.012 -1.891 -18.707 1.00 92.56 423 TYR A N 1
ATOM 3130 C CA . TYR A 1 423 ? -0.168 -2.929 -18.129 1.00 92.56 423 TYR A CA 1
ATOM 3131 C C . TYR A 1 423 ? -1.019 -3.944 -17.385 1.00 92.56 423 TYR A C 1
ATOM 3133 O O . TYR A 1 423 ? -0.787 -5.140 -17.505 1.00 92.56 423 TYR A O 1
ATOM 3141 N N . ARG A 1 424 ? -2.025 -3.495 -16.631 1.00 88.94 424 ARG A N 1
ATOM 3142 C CA . ARG A 1 424 ? -2.892 -4.382 -15.842 1.00 88.94 424 ARG A CA 1
ATOM 3143 C C . ARG A 1 424 ? -3.796 -5.259 -16.700 1.00 88.94 424 ARG A C 1
ATOM 3145 O O . ARG A 1 424 ? -4.136 -6.343 -16.253 1.00 88.94 424 ARG A O 1
ATOM 3152 N N . THR A 1 425 ? -4.187 -4.837 -17.895 1.00 87.06 425 THR A N 1
ATOM 3153 C CA . THR A 1 425 ? -5.067 -5.628 -18.770 1.00 87.06 425 THR A CA 1
ATOM 3154 C C . THR A 1 425 ? -4.286 -6.427 -19.807 1.00 87.06 425 THR A C 1
ATOM 3156 O O . THR A 1 425 ? -4.492 -7.630 -19.912 1.00 87.06 425 THR A O 1
ATOM 3159 N N . GLY A 1 426 ? -3.334 -5.817 -20.518 1.00 82.81 426 GLY A N 1
ATOM 3160 C CA . GLY A 1 426 ? -2.564 -6.492 -21.575 1.00 82.81 426 GLY A CA 1
ATOM 3161 C C . GLY A 1 426 ? -1.110 -6.838 -21.215 1.00 82.81 426 GLY A C 1
ATOM 3162 O O . GLY A 1 426 ? -0.500 -7.708 -21.846 1.00 82.81 426 GLY A O 1
ATOM 3163 N N . GLY A 1 427 ? -0.548 -6.236 -20.164 1.00 87.25 427 GLY A N 1
ATOM 3164 C CA . GLY A 1 427 ? 0.833 -6.451 -19.725 1.00 87.25 427 GLY A CA 1
ATOM 3165 C C . GLY A 1 427 ? 1.861 -5.426 -20.228 1.00 87.25 427 GLY A C 1
ATOM 3166 O O . GLY A 1 427 ? 1.509 -4.378 -20.755 1.00 87.25 427 GLY A O 1
ATOM 3167 N N . PRO A 1 428 ? 3.164 -5.744 -20.111 1.00 86.88 428 PRO A N 1
ATOM 3168 C CA . PRO A 1 428 ? 4.286 -4.857 -20.405 1.00 86.88 428 PRO A CA 1
ATOM 3169 C C . PRO A 1 428 ? 4.273 -4.249 -21.805 1.00 86.88 428 PRO A C 1
ATOM 3171 O O . PRO A 1 428 ? 4.690 -3.113 -21.975 1.00 86.88 428 PRO A O 1
ATOM 3174 N N . GLY A 1 429 ? 3.795 -4.987 -22.812 1.00 84.00 429 GLY A N 1
ATOM 3175 C CA . GLY A 1 429 ? 3.747 -4.496 -24.193 1.00 84.00 429 GLY A CA 1
ATOM 3176 C C . GLY A 1 429 ? 2.641 -3.472 -24.463 1.00 84.00 429 GLY A C 1
ATOM 3177 O O . GLY A 1 429 ? 2.673 -2.817 -25.500 1.00 84.00 429 GLY A O 1
ATOM 3178 N N . SER A 1 430 ? 1.663 -3.342 -23.565 1.00 87.38 430 SER A N 1
ATOM 3179 C CA . SER A 1 430 ? 0.503 -2.455 -23.711 1.00 87.38 430 SER A CA 1
ATOM 3180 C C . SER A 1 430 ? 0.446 -1.354 -22.659 1.00 87.38 430 SER A C 1
ATOM 3182 O O . SER A 1 430 ? -0.512 -0.587 -22.651 1.00 87.38 430 SER A O 1
ATOM 3184 N N . GLY A 1 431 ? 1.432 -1.276 -21.767 1.00 92.25 431 GLY A N 1
ATOM 3185 C CA . GLY A 1 431 ? 1.396 -0.329 -20.667 1.00 92.25 431 GLY A CA 1
ATOM 3186 C C . GLY A 1 431 ? 2.746 -0.036 -20.048 1.00 92.25 431 GLY A C 1
ATOM 3187 O O . GLY A 1 431 ? 3.800 -0.449 -20.535 1.00 92.25 431 GLY A O 1
ATOM 3188 N N . HIS A 1 432 ? 2.698 0.714 -18.959 1.00 95.56 432 HIS A N 1
ATOM 3189 C CA . HIS A 1 432 ? 3.850 1.409 -18.415 1.00 95.56 432 HIS A CA 1
ATOM 3190 C C . HIS A 1 432 ? 3.874 1.390 -16.893 1.00 95.56 432 HIS A C 1
ATOM 3192 O O . HIS A 1 432 ? 2.864 1.174 -16.220 1.00 95.56 432 HIS A O 1
ATOM 3198 N N . LEU A 1 433 ? 5.060 1.665 -16.355 1.00 97.50 433 LEU A N 1
ATOM 3199 C CA . LEU A 1 433 ? 5.270 1.925 -14.938 1.00 97.50 433 LEU A CA 1
ATOM 3200 C C . LEU A 1 433 ? 5.596 3.405 -14.748 1.00 97.50 433 LEU A C 1
ATOM 3202 O O . LEU A 1 433 ? 6.555 3.914 -15.324 1.00 97.50 433 LEU A O 1
ATOM 3206 N N . TYR A 1 434 ? 4.826 4.085 -13.910 1.00 97.69 434 TYR A N 1
ATOM 3207 C CA . TYR A 1 434 ? 5.063 5.472 -13.536 1.00 97.69 434 TYR A CA 1
ATOM 3208 C C . TYR A 1 434 ? 5.785 5.550 -12.197 1.00 97.69 434 TYR A C 1
ATOM 3210 O O . TYR A 1 434 ? 5.515 4.760 -11.291 1.00 97.69 434 TYR A O 1
ATOM 3218 N N . ALA A 1 435 ? 6.675 6.528 -12.051 1.00 96.50 435 ALA A N 1
ATOM 3219 C CA . ALA A 1 435 ? 7.406 6.786 -10.815 1.00 96.50 435 ALA A CA 1
ATOM 3220 C C . ALA A 1 435 ? 7.569 8.295 -10.584 1.00 96.50 435 ALA A C 1
ATOM 3222 O O . ALA A 1 435 ? 7.652 9.065 -11.542 1.00 96.50 435 ALA A O 1
ATOM 3223 N N . CYS A 1 436 ? 7.637 8.722 -9.319 1.00 94.69 436 CYS A N 1
ATOM 3224 C CA . CYS A 1 436 ? 8.012 10.092 -8.970 1.00 94.69 436 CYS A CA 1
ATOM 3225 C C . CYS A 1 436 ? 9.432 10.126 -8.400 1.00 94.69 436 CYS A C 1
ATOM 3227 O O . CYS A 1 436 ? 9.705 9.500 -7.377 1.00 94.69 436 CYS A O 1
ATOM 3229 N N . GLY A 1 437 ? 10.297 10.890 -9.060 1.00 93.81 437 GLY A N 1
ATOM 3230 C CA . GLY A 1 437 ? 11.643 11.224 -8.611 1.00 93.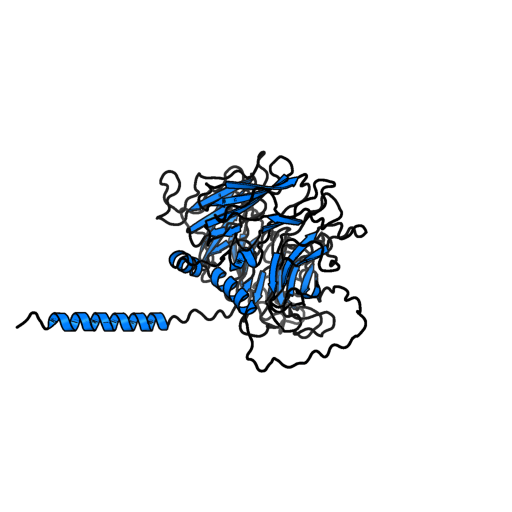81 437 GLY A CA 1
ATOM 3231 C C . GLY A 1 437 ? 11.822 12.738 -8.539 1.00 93.81 437 GLY A C 1
ATOM 3232 O O . GLY A 1 437 ? 10.888 13.473 -8.206 1.00 93.81 437 GLY A O 1
ATOM 3233 N N . THR A 1 438 ? 13.004 13.224 -8.906 1.00 92.69 438 THR A N 1
ATOM 3234 C CA . THR A 1 438 ? 13.321 14.658 -8.927 1.00 92.69 438 THR A CA 1
ATOM 3235 C C . THR A 1 438 ? 13.888 15.147 -10.255 1.00 92.69 438 THR A C 1
ATOM 3237 O O . THR A 1 438 ? 14.620 14.442 -10.935 1.00 92.69 438 THR A O 1
ATOM 3240 N N . THR A 1 439 ? 13.641 16.405 -10.614 1.00 91.38 439 THR A N 1
ATOM 3241 C CA . THR A 1 439 ? 14.360 17.054 -11.714 1.00 91.38 439 THR A CA 1
ATOM 3242 C C . THR A 1 439 ? 15.857 17.131 -11.407 1.00 91.38 439 THR A C 1
ATOM 3244 O O . THR A 1 439 ? 16.254 17.467 -10.290 1.00 91.38 439 THR A O 1
ATOM 3247 N N . ALA A 1 440 ? 16.702 16.908 -12.419 1.00 84.75 440 ALA A N 1
ATOM 3248 C CA . ALA A 1 440 ? 18.157 17.004 -12.263 1.00 84.75 440 ALA A CA 1
ATOM 3249 C C . ALA A 1 440 ? 18.602 18.400 -11.780 1.00 84.75 440 ALA A C 1
ATOM 3251 O O . ALA A 1 440 ? 19.487 18.522 -10.934 1.00 84.75 440 ALA A O 1
ATOM 3252 N N . ALA A 1 441 ? 17.959 19.456 -12.293 1.00 81.69 441 ALA A N 1
ATOM 3253 C CA . ALA A 1 441 ? 18.138 20.827 -11.829 1.00 81.69 441 ALA A CA 1
ATOM 3254 C C . ALA A 1 441 ? 17.155 21.140 -10.690 1.00 81.69 441 ALA A C 1
ATOM 3256 O O . ALA A 1 441 ? 15.942 21.034 -10.869 1.00 81.69 441 ALA A O 1
ATOM 3257 N N . GLY A 1 442 ? 17.672 21.551 -9.531 1.00 81.50 442 GLY A N 1
ATOM 3258 C CA . GLY A 1 442 ? 16.868 22.030 -8.399 1.00 81.50 442 GLY A CA 1
ATOM 3259 C C . GLY A 1 442 ? 16.209 20.953 -7.530 1.00 81.50 442 GLY A C 1
ATOM 3260 O O . GLY A 1 442 ? 15.606 21.313 -6.523 1.00 81.50 442 GLY A O 1
ATOM 3261 N N . SER A 1 443 ? 16.332 19.663 -7.871 1.00 90.69 443 SER A N 1
ATOM 3262 C CA . SER A 1 443 ? 15.768 18.538 -7.105 1.00 90.69 443 SER A CA 1
ATOM 3263 C C . SER A 1 443 ? 14.266 18.673 -6.811 1.00 90.69 443 SER A C 1
ATOM 3265 O O . SER A 1 443 ? 13.806 18.310 -5.726 1.00 90.69 443 SER A O 1
ATOM 3267 N N . ASN A 1 444 ? 13.498 19.226 -7.755 1.00 91.25 444 ASN A N 1
ATOM 3268 C CA . ASN A 1 444 ? 12.053 19.402 -7.614 1.00 91.25 444 ASN A CA 1
ATOM 3269 C C . ASN A 1 444 ? 11.321 18.089 -7.925 1.00 91.25 444 ASN A C 1
ATOM 3271 O O . ASN A 1 444 ? 11.734 17.413 -8.866 1.00 91.25 444 ASN A O 1
ATOM 3275 N N . PRO A 1 445 ? 10.215 17.742 -7.239 1.00 93.19 445 PRO A N 1
ATOM 3276 C CA . PRO A 1 445 ? 9.424 16.555 -7.564 1.00 93.19 445 PRO A CA 1
ATOM 3277 C C . PRO A 1 445 ? 9.035 16.491 -9.045 1.00 93.19 445 PRO A C 1
ATOM 3279 O O . PRO A 1 445 ? 8.490 17.462 -9.584 1.00 93.19 445 PRO A O 1
ATOM 3282 N N . ALA A 1 446 ? 9.276 15.351 -9.693 1.00 93.12 446 ALA A N 1
ATOM 3283 C CA . ALA A 1 446 ? 8.969 15.135 -11.103 1.00 93.12 446 ALA A CA 1
ATOM 3284 C C . ALA A 1 446 ? 8.452 13.723 -11.385 1.00 93.12 446 ALA A C 1
ATOM 3286 O O . ALA A 1 446 ? 8.910 12.745 -10.796 1.00 93.12 446 ALA A O 1
ATOM 3287 N N . LEU A 1 447 ? 7.513 13.633 -12.324 1.00 94.81 447 LEU A N 1
ATOM 3288 C CA . LEU A 1 447 ? 6.959 12.384 -12.821 1.00 94.81 447 LEU A CA 1
ATOM 3289 C C . LEU A 1 447 ? 7.799 11.836 -13.980 1.00 94.81 447 LEU A C 1
ATOM 3291 O O . LEU A 1 447 ? 8.270 12.597 -14.831 1.00 94.81 447 LEU A O 1
ATOM 3295 N N . TYR A 1 448 ? 7.922 10.512 -14.017 1.00 95.94 448 TYR A N 1
ATOM 3296 C CA . TYR A 1 448 ? 8.608 9.732 -15.040 1.00 95.94 448 TYR A CA 1
ATOM 3297 C C . TYR A 1 448 ? 7.778 8.511 -15.435 1.00 95.94 448 TYR A C 1
ATOM 3299 O O . TYR A 1 448 ? 6.939 8.041 -14.664 1.00 95.94 448 TYR A O 1
ATOM 3307 N N . GLN A 1 449 ? 8.053 7.981 -16.624 1.00 96.62 449 GLN A N 1
ATOM 3308 C CA . GLN A 1 449 ? 7.439 6.768 -17.156 1.00 96.62 449 GLN A CA 1
ATOM 3309 C C . GLN A 1 449 ? 8.510 5.816 -17.671 1.00 96.62 449 GLN A C 1
ATOM 3311 O O . GLN A 1 449 ? 9.423 6.219 -18.390 1.00 96.62 449 GLN A O 1
ATOM 3316 N N . LEU A 1 450 ? 8.362 4.544 -17.333 1.00 97.44 450 LEU A N 1
ATOM 3317 C CA . LEU A 1 450 ? 9.152 3.427 -17.823 1.00 97.44 450 LEU A CA 1
ATOM 3318 C C . LEU A 1 450 ? 8.316 2.593 -18.790 1.00 97.44 450 LEU A C 1
ATOM 3320 O O . LEU A 1 450 ? 7.122 2.372 -18.579 1.00 97.44 450 LEU A O 1
ATOM 3324 N N . SER A 1 451 ? 8.977 2.095 -19.825 1.00 95.69 451 SER A N 1
ATOM 3325 C CA . SER A 1 451 ? 8.416 1.163 -20.802 1.00 95.69 451 SER A CA 1
ATOM 3326 C C . SER A 1 451 ? 9.109 -0.190 -20.706 1.00 95.69 451 SER A C 1
ATOM 3328 O O . SER A 1 451 ? 10.132 -0.342 -20.032 1.00 95.69 451 SER A O 1
ATOM 3330 N N . PHE A 1 452 ? 8.555 -1.168 -21.412 1.00 95.38 452 PHE A N 1
ATOM 3331 C CA . PHE A 1 452 ? 9.040 -2.536 -21.416 1.00 95.38 452 PHE A CA 1
ATOM 3332 C C . PHE A 1 452 ? 9.257 -3.034 -22.840 1.00 95.38 452 PHE A C 1
ATOM 3334 O O . PHE A 1 452 ? 8.579 -2.625 -23.782 1.00 95.38 452 PHE A O 1
ATOM 3341 N N . ASN A 1 453 ? 10.201 -3.951 -22.980 1.00 91.25 453 ASN A N 1
ATOM 3342 C CA . ASN A 1 453 ? 10.413 -4.725 -24.188 1.00 91.25 453 ASN A CA 1
ATOM 3343 C C . ASN A 1 453 ? 9.367 -5.843 -24.303 1.00 91.25 453 ASN A C 1
ATOM 3345 O O . ASN A 1 453 ? 8.686 -6.203 -23.337 1.00 91.25 453 ASN A O 1
ATOM 3349 N N . MET A 1 454 ? 9.248 -6.424 -25.500 1.00 83.50 454 MET A N 1
ATOM 3350 C CA . MET A 1 454 ? 8.274 -7.493 -25.769 1.00 83.50 454 MET A CA 1
ATOM 3351 C C . MET A 1 454 ? 8.495 -8.742 -24.900 1.00 83.50 454 MET A C 1
ATOM 3353 O O . MET A 1 454 ? 7.551 -9.478 -24.629 1.00 83.50 454 MET A O 1
ATOM 3357 N N . ASP A 1 455 ? 9.726 -8.971 -24.440 1.00 85.56 455 ASP A N 1
ATOM 3358 C CA . ASP A 1 455 ? 10.115 -10.059 -23.537 1.00 85.56 455 ASP A CA 1
ATOM 3359 C C . ASP A 1 455 ? 9.820 -9.754 -22.055 1.00 85.56 455 ASP A C 1
ATOM 3361 O O . ASP A 1 455 ? 10.270 -10.487 -21.172 1.00 85.56 455 ASP A O 1
ATOM 3365 N N . THR A 1 456 ? 9.054 -8.690 -21.775 1.00 87.56 456 THR A N 1
ATOM 3366 C CA . THR A 1 456 ? 8.691 -8.161 -20.446 1.00 87.56 456 THR A CA 1
ATOM 3367 C C . THR A 1 456 ? 9.830 -7.493 -19.673 1.00 87.56 456 THR A C 1
ATOM 3369 O O . THR A 1 456 ? 9.632 -7.069 -18.530 1.00 87.56 456 THR A O 1
ATOM 3372 N N . THR A 1 457 ? 11.011 -7.371 -20.278 1.00 93.44 457 THR A N 1
ATOM 3373 C CA . THR A 1 457 ? 12.164 -6.712 -19.666 1.00 93.44 457 THR A CA 1
ATOM 3374 C C . THR A 1 457 ? 11.964 -5.197 -19.680 1.00 93.44 457 THR A C 1
ATOM 3376 O O . THR A 1 457 ? 11.703 -4.600 -20.722 1.00 93.44 457 THR A O 1
ATOM 3379 N N . MET A 1 458 ? 12.080 -4.560 -18.522 1.00 97.00 458 MET A N 1
ATOM 3380 C CA . MET A 1 458 ? 11.996 -3.114 -18.340 1.00 97.00 458 MET A CA 1
ATOM 3381 C C . MET A 1 458 ? 13.128 -2.423 -19.097 1.00 97.00 458 MET A C 1
ATOM 3383 O O . MET A 1 458 ? 14.260 -2.904 -19.116 1.00 97.00 458 MET A O 1
ATOM 3387 N N . ASN A 1 459 ? 12.846 -1.273 -19.702 1.00 95.94 459 ASN A N 1
ATOM 3388 C CA . ASN A 1 459 ? 13.889 -0.449 -20.297 1.00 95.94 459 ASN A CA 1
ATOM 3389 C C . ASN A 1 459 ? 14.683 0.284 -19.199 1.00 95.94 459 ASN A C 1
ATOM 3391 O O . ASN A 1 459 ? 14.079 0.853 -18.290 1.00 95.94 459 ASN A O 1
ATOM 3395 N N . PRO A 1 460 ? 16.029 0.325 -19.274 1.00 94.75 460 PRO A N 1
ATOM 3396 C CA . PRO A 1 460 ? 16.867 0.942 -18.238 1.00 94.75 460 PRO A CA 1
ATOM 3397 C C . PRO A 1 460 ? 16.823 2.480 -18.252 1.00 94.75 460 PRO A C 1
ATOM 3399 O O . PRO A 1 460 ? 17.425 3.130 -17.398 1.00 94.75 460 PRO A O 1
ATOM 3402 N N . VAL A 1 461 ? 16.136 3.072 -19.230 1.00 94.56 461 VAL A N 1
ATOM 3403 C CA . VAL A 1 461 ? 15.974 4.518 -19.385 1.00 94.56 461 VAL A CA 1
ATOM 3404 C C . VAL A 1 461 ? 14.477 4.832 -19.416 1.00 94.56 461 VAL A C 1
ATOM 3406 O O . VAL A 1 461 ? 13.751 4.173 -20.169 1.00 94.56 461 VAL A O 1
ATOM 3409 N N . PRO A 1 462 ? 14.000 5.823 -18.637 1.00 95.50 462 PRO A N 1
ATOM 3410 C CA . PRO A 1 462 ? 12.626 6.301 -18.727 1.00 95.50 462 PRO A CA 1
ATOM 3411 C C . PRO A 1 462 ? 12.244 6.670 -20.165 1.00 95.50 462 PRO A C 1
ATOM 3413 O O . PRO A 1 462 ? 12.966 7.392 -20.849 1.00 95.50 462 PRO A O 1
ATOM 3416 N N . SER A 1 463 ? 11.091 6.186 -20.623 1.00 94.88 463 SER A N 1
ATOM 3417 C CA . SER A 1 463 ? 10.516 6.540 -21.926 1.00 94.88 463 SER A CA 1
ATOM 3418 C C . SER A 1 463 ? 9.762 7.870 -21.905 1.00 94.88 463 SER A C 1
ATOM 3420 O O . SER A 1 463 ? 9.434 8.394 -22.966 1.00 94.88 463 SER A O 1
ATOM 3422 N N . GLY A 1 464 ? 9.477 8.412 -20.718 1.00 93.62 464 GLY A N 1
ATOM 3423 C CA . GLY A 1 464 ? 8.843 9.715 -20.532 1.00 93.62 464 GLY A CA 1
ATOM 3424 C C . GLY A 1 464 ? 9.316 10.418 -19.259 1.00 93.62 464 GLY A C 1
ATOM 3425 O O . GLY A 1 464 ? 9.723 9.771 -18.291 1.00 93.62 464 GLY A O 1
ATOM 3426 N N . GLY A 1 465 ? 9.241 11.750 -19.268 1.00 91.69 465 GLY A N 1
ATOM 3427 C CA . GLY A 1 465 ? 9.670 12.628 -18.177 1.00 91.69 465 GLY A CA 1
ATOM 3428 C C . GLY A 1 465 ? 11.026 13.311 -18.419 1.00 91.69 465 GLY A C 1
ATOM 3429 O O . GLY A 1 465 ? 11.679 13.054 -19.431 1.00 91.69 465 GLY A O 1
ATOM 3430 N N . PRO A 1 466 ? 11.458 14.201 -17.507 1.00 91.88 466 PRO A N 1
ATOM 3431 C CA . PRO A 1 466 ? 10.724 14.643 -16.320 1.00 91.88 466 PRO A CA 1
ATOM 3432 C C . PRO A 1 466 ? 9.564 15.593 -16.645 1.00 91.88 466 PRO A C 1
ATOM 3434 O O . PRO A 1 466 ? 9.758 16.606 -17.315 1.00 91.88 466 PRO A O 1
ATOM 3437 N N . THR A 1 467 ? 8.390 15.337 -16.066 1.00 91.94 467 THR A N 1
ATOM 3438 C CA . THR A 1 467 ? 7.345 16.365 -15.903 1.00 91.94 467 THR A CA 1
ATOM 3439 C C . THR A 1 467 ? 7.415 16.878 -14.474 1.00 91.94 467 THR A C 1
ATOM 3441 O O . THR A 1 467 ? 7.107 16.140 -13.544 1.00 91.94 467 THR A O 1
ATOM 3444 N N . GLN A 1 468 ? 7.839 18.127 -14.269 1.00 91.50 468 GLN A N 1
ATOM 3445 C CA . GLN A 1 468 ? 7.899 18.721 -12.932 1.00 91.50 468 GLN A CA 1
ATOM 3446 C C . GLN A 1 468 ? 6.486 18.852 -12.339 1.00 91.50 468 GLN A C 1
ATOM 3448 O O . GLN A 1 468 ? 5.601 19.452 -12.947 1.00 91.50 468 GLN A O 1
ATOM 3453 N N . ILE A 1 469 ? 6.285 18.313 -11.135 1.00 91.19 469 ILE A N 1
ATOM 3454 C CA . ILE A 1 469 ? 4.987 18.294 -10.442 1.00 91.19 469 ILE A CA 1
ATOM 3455 C C . ILE A 1 469 ? 4.996 19.056 -9.113 1.00 91.19 469 ILE A C 1
ATOM 3457 O O . ILE A 1 469 ? 3.922 19.398 -8.619 1.00 91.19 469 ILE A O 1
ATOM 3461 N N . GLY A 1 470 ? 6.176 19.391 -8.584 1.00 91.12 470 GLY A N 1
ATOM 3462 C CA . GLY A 1 470 ? 6.365 20.299 -7.448 1.00 91.12 470 GLY A CA 1
ATOM 3463 C C . GLY A 1 470 ? 7.410 21.374 -7.750 1.00 91.12 470 GLY A C 1
ATOM 3464 O O . GLY A 1 470 ? 8.191 21.243 -8.685 1.00 91.12 470 GLY A O 1
ATOM 3465 N N . PHE A 1 471 ? 7.425 22.457 -6.979 1.00 91.75 471 PHE A N 1
ATOM 3466 C CA . PHE A 1 471 ? 8.265 23.641 -7.226 1.00 91.75 471 PHE A CA 1
ATOM 3467 C C . PHE A 1 471 ? 9.263 23.932 -6.098 1.00 91.75 471 PHE A C 1
ATOM 3469 O O . PHE A 1 471 ? 9.907 24.979 -6.092 1.00 91.75 471 PHE A O 1
ATOM 3476 N N . THR A 1 472 ? 9.401 23.015 -5.140 1.00 90.50 472 THR A N 1
ATOM 3477 C CA . THR A 1 472 ? 10.345 23.141 -4.028 1.00 90.50 472 THR A CA 1
ATOM 3478 C C . THR A 1 472 ? 11.272 21.934 -3.979 1.00 90.50 472 THR A C 1
ATOM 3480 O O . THR A 1 472 ? 10.816 20.801 -3.811 1.00 90.50 472 THR A O 1
ATOM 3483 N N . GLY A 1 473 ? 12.576 22.192 -4.080 1.00 89.19 473 GLY A N 1
ATOM 3484 C CA . GLY A 1 473 ? 13.613 21.173 -3.970 1.00 89.19 473 GLY A CA 1
ATOM 3485 C C . GLY A 1 473 ? 13.647 20.504 -2.594 1.00 89.19 473 GLY A C 1
ATOM 3486 O O . GLY A 1 473 ? 13.312 21.119 -1.578 1.00 89.19 473 GLY A O 1
ATOM 3487 N N . GLY A 1 474 ? 14.043 19.230 -2.550 1.00 87.19 474 GLY A N 1
ATOM 3488 C CA . GLY A 1 474 ? 14.124 18.463 -1.299 1.00 87.19 474 GLY A CA 1
ATOM 3489 C C . GLY A 1 474 ? 12.764 18.068 -0.711 1.00 87.19 474 GLY A C 1
ATOM 3490 O O . GLY A 1 474 ? 12.689 17.628 0.436 1.00 87.19 474 GLY A O 1
ATOM 3491 N N . LYS A 1 475 ? 11.682 18.213 -1.484 1.00 89.56 475 LYS A N 1
ATOM 3492 C CA . LYS A 1 475 ? 10.357 17.666 -1.171 1.00 89.56 475 LYS A CA 1
ATOM 3493 C C . LYS A 1 475 ? 10.138 16.365 -1.930 1.00 89.56 475 LYS A C 1
ATOM 3495 O O . LYS A 1 475 ? 10.601 16.223 -3.056 1.00 89.56 475 LYS A O 1
ATOM 3500 N N . GLY A 1 476 ? 9.480 15.407 -1.283 1.00 89.19 476 GLY A N 1
ATOM 3501 C CA . GLY A 1 476 ? 9.161 14.108 -1.868 1.00 89.19 476 GLY A CA 1
ATOM 3502 C C . GLY A 1 476 ? 7.758 14.077 -2.461 1.00 89.19 476 GLY A C 1
ATOM 3503 O O . GLY A 1 476 ? 6.957 14.998 -2.258 1.00 89.19 476 GLY A O 1
ATOM 3504 N N . CYS A 1 477 ? 7.462 12.985 -3.154 1.00 93.00 477 CYS A N 1
ATOM 3505 C CA . CYS A 1 477 ? 6.099 12.621 -3.524 1.00 93.00 477 CYS A CA 1
ATOM 3506 C C . CYS A 1 477 ? 5.460 11.705 -2.473 1.00 93.00 477 CYS A C 1
ATOM 3508 O O . CYS A 1 477 ? 6.147 11.244 -1.563 1.00 93.00 477 CYS A O 1
ATOM 3510 N N . SER A 1 478 ? 4.163 11.421 -2.590 1.00 94.81 478 SER A N 1
ATOM 3511 C CA . SER A 1 478 ? 3.545 10.211 -2.024 1.00 94.81 478 SER A CA 1
ATOM 3512 C C . SER A 1 478 ? 3.808 8.994 -2.923 1.00 94.81 478 SER A C 1
ATOM 3514 O O . SER A 1 478 ? 4.300 9.157 -4.044 1.00 94.81 478 SER A O 1
ATOM 3516 N N . PRO A 1 479 ? 3.458 7.771 -2.484 1.00 96.25 479 PRO A N 1
ATOM 3517 C CA . PRO A 1 479 ? 3.264 6.661 -3.410 1.00 96.25 479 PRO A CA 1
ATOM 3518 C C . PRO A 1 479 ? 2.320 7.035 -4.553 1.00 96.25 479 PRO A C 1
ATOM 3520 O O . PRO A 1 479 ? 1.367 7.796 -4.344 1.00 96.25 479 PRO A O 1
ATOM 3523 N N . LEU A 1 480 ? 2.581 6.498 -5.743 1.00 96.75 480 LEU A N 1
ATOM 3524 C CA . LEU A 1 480 ? 1.704 6.698 -6.892 1.00 96.75 480 LEU A CA 1
ATOM 3525 C C . LEU A 1 480 ? 0.535 5.718 -6.819 1.00 96.75 480 LEU A C 1
ATOM 3527 O O . LEU A 1 480 ? 0.672 4.584 -6.365 1.00 96.75 480 LEU A O 1
ATOM 3531 N N . THR A 1 481 ? -0.630 6.148 -7.288 1.00 95.44 481 THR A N 1
ATOM 3532 C CA . THR A 1 481 ? -1.818 5.296 -7.398 1.00 95.44 481 THR A CA 1
ATOM 3533 C C . THR A 1 481 ? -2.432 5.485 -8.771 1.00 95.44 481 THR A C 1
ATOM 3535 O O . THR A 1 481 ? -2.825 6.595 -9.114 1.00 95.44 481 THR A O 1
ATOM 3538 N N . ALA A 1 482 ? -2.479 4.411 -9.560 1.00 92.94 482 ALA A N 1
ATOM 3539 C CA . ALA A 1 482 ? -3.080 4.413 -10.888 1.00 92.94 482 ALA A CA 1
ATOM 3540 C C . ALA A 1 482 ? -4.402 3.646 -10.876 1.00 92.94 482 ALA A C 1
ATOM 3542 O O . ALA A 1 482 ? -4.490 2.592 -10.235 1.00 92.94 482 ALA A O 1
ATOM 3543 N N . PHE A 1 483 ? -5.411 4.170 -11.568 1.00 89.94 483 PHE A N 1
ATOM 3544 C CA . PHE A 1 483 ? -6.749 3.597 -11.581 1.00 89.94 483 PHE A CA 1
ATOM 3545 C C . PHE A 1 483 ? -7.544 3.999 -12.819 1.00 89.94 483 PHE A C 1
ATOM 3547 O O . PHE A 1 483 ? -7.672 5.181 -13.127 1.00 89.94 483 PHE A O 1
ATOM 3554 N N . PHE A 1 484 ? -8.178 3.019 -13.451 1.00 89.31 484 PHE A N 1
ATOM 3555 C CA . PHE A 1 484 ? -9.060 3.247 -14.582 1.00 89.31 484 PHE A CA 1
ATOM 3556 C C . PHE A 1 484 ? -10.507 3.407 -14.138 1.00 89.31 484 PHE A C 1
ATOM 3558 O O . PHE A 1 484 ? -11.031 2.573 -13.403 1.00 89.31 484 PHE A O 1
ATOM 3565 N N . ASN A 1 485 ? -11.175 4.448 -14.631 1.00 87.06 485 ASN A N 1
ATOM 3566 C CA . ASN A 1 485 ? -12.607 4.619 -14.443 1.00 87.06 485 ASN A CA 1
ATOM 3567 C C . ASN A 1 485 ? -13.325 4.704 -15.806 1.00 87.06 485 ASN A C 1
ATOM 3569 O O . ASN A 1 485 ? -13.194 5.718 -16.496 1.00 87.06 485 ASN A O 1
ATOM 3573 N N . PRO A 1 486 ? -14.152 3.707 -16.180 1.00 85.69 486 PRO A N 1
ATOM 3574 C CA . PRO A 1 486 ? -14.907 3.707 -17.440 1.00 85.69 486 PRO A CA 1
ATOM 3575 C C . PRO A 1 486 ? -16.033 4.746 -17.485 1.00 85.69 486 PRO A C 1
ATOM 3577 O O . PRO A 1 486 ? -16.530 5.079 -18.556 1.00 85.69 486 PRO A O 1
ATOM 3580 N N . ASN A 1 487 ? -16.498 5.212 -16.322 1.00 82.56 487 ASN A N 1
ATOM 3581 C CA . ASN A 1 487 ? -17.646 6.108 -16.203 1.00 82.56 487 ASN A CA 1
ATOM 3582 C C . ASN A 1 487 ? -17.224 7.568 -16.326 1.00 82.56 487 ASN A C 1
ATOM 3584 O O . ASN A 1 487 ? -18.069 8.454 -16.452 1.00 82.56 487 ASN A O 1
ATOM 3588 N N . VAL A 1 488 ? -15.920 7.816 -16.287 1.00 81.25 488 VAL A N 1
ATOM 3589 C CA . VAL A 1 488 ? -15.345 9.118 -16.546 1.00 81.25 488 VAL A CA 1
ATOM 3590 C C . VAL A 1 488 ? -14.892 9.128 -17.996 1.00 81.25 488 VAL A C 1
ATOM 3592 O O . VAL A 1 488 ? -13.919 8.479 -18.353 1.00 81.25 488 VAL A O 1
ATOM 3595 N N . THR A 1 489 ? -15.658 9.813 -18.840 1.00 81.94 489 THR A N 1
ATOM 3596 C CA . THR A 1 489 ? -15.421 9.869 -20.285 1.00 81.94 489 THR A CA 1
ATOM 3597 C C . THR A 1 489 ? -15.394 11.310 -20.760 1.00 81.94 489 THR A C 1
ATOM 3599 O O . THR A 1 489 ? -16.090 12.177 -20.225 1.00 81.94 489 THR A O 1
ATOM 3602 N N . ASP A 1 490 ? -14.616 11.561 -21.805 1.00 75.19 490 ASP A N 1
ATOM 3603 C CA . ASP A 1 490 ? -14.652 12.807 -22.560 1.00 75.19 490 ASP A CA 1
ATOM 3604 C C . ASP A 1 490 ? -14.578 12.521 -24.073 1.00 75.19 490 ASP A C 1
ATOM 3606 O O . ASP A 1 490 ? -14.694 11.379 -24.522 1.00 75.19 490 ASP A O 1
ATOM 3610 N N . VAL A 1 491 ? -14.432 13.569 -24.889 1.00 77.38 491 VAL A N 1
ATOM 3611 C CA . VAL A 1 491 ? -14.360 13.439 -26.357 1.00 77.38 491 VAL A CA 1
ATOM 3612 C C . VAL A 1 491 ? -13.112 12.670 -26.816 1.00 77.38 491 VAL A C 1
ATOM 3614 O O . VAL A 1 491 ? -13.143 12.042 -27.873 1.00 77.38 491 VAL A O 1
ATOM 3617 N N . LEU A 1 492 ? -12.022 12.733 -26.051 1.00 76.81 492 LEU A N 1
ATOM 3618 C CA . LEU A 1 492 ? -10.755 12.056 -26.330 1.00 76.81 492 LEU A CA 1
ATOM 3619 C C . LEU A 1 492 ? -10.726 10.630 -25.754 1.00 76.81 492 LEU A C 1
ATOM 3621 O O . LEU A 1 492 ? -10.014 9.779 -26.284 1.00 76.81 492 LEU A O 1
ATOM 3625 N N . HIS A 1 493 ? -11.531 10.360 -24.726 1.00 80.50 493 HIS A N 1
ATOM 3626 C CA . HIS A 1 493 ? -11.546 9.118 -23.958 1.00 80.50 493 HIS A CA 1
ATOM 3627 C C . HIS A 1 493 ? -12.978 8.576 -23.795 1.00 80.50 493 HIS A C 1
ATOM 3629 O O . HIS A 1 493 ? -13.532 8.552 -22.692 1.00 80.50 493 HIS A O 1
ATOM 3635 N N . PRO A 1 494 ? -13.621 8.121 -24.888 1.00 81.81 494 PRO A N 1
ATOM 3636 C CA . PRO A 1 494 ? -15.018 7.683 -24.862 1.00 81.81 494 PRO A CA 1
ATOM 3637 C C . PRO A 1 494 ? -15.240 6.360 -24.113 1.00 81.81 494 PRO A C 1
ATOM 3639 O O . PRO A 1 494 ? -16.385 5.979 -23.877 1.00 81.81 494 PRO A O 1
ATOM 3642 N N . THR A 1 495 ? -14.168 5.635 -23.786 1.00 84.31 495 THR A N 1
ATOM 3643 C CA . THR A 1 495 ? -14.210 4.321 -23.125 1.00 84.31 495 THR A CA 1
ATOM 3644 C C . THR A 1 495 ? -13.822 4.364 -21.650 1.00 84.31 495 THR A C 1
ATOM 3646 O O . THR A 1 495 ? -13.886 3.326 -21.002 1.00 84.31 495 THR A O 1
ATOM 3649 N N . GLY A 1 496 ? -13.414 5.523 -21.132 1.00 87.69 496 GLY A N 1
ATOM 3650 C CA . GLY A 1 496 ? -12.943 5.687 -19.758 1.00 87.69 496 GLY A CA 1
ATOM 3651 C C . GLY A 1 496 ? -11.633 6.453 -19.672 1.00 87.69 496 GLY A C 1
ATOM 3652 O O . GLY A 1 496 ? -10.903 6.537 -20.658 1.00 87.69 496 GLY A O 1
ATOM 3653 N N . THR A 1 497 ? -11.323 6.952 -18.480 1.00 87.50 497 THR A N 1
ATOM 3654 C CA . THR A 1 497 ? -10.075 7.655 -18.168 1.00 87.50 497 THR A CA 1
ATOM 3655 C C . THR A 1 497 ? -9.205 6.804 -17.248 1.00 87.50 497 THR A C 1
ATOM 3657 O O . THR A 1 497 ? -9.673 6.320 -16.216 1.00 87.50 497 THR A O 1
ATOM 3660 N N . ASP A 1 498 ? -7.930 6.651 -17.601 1.00 90.44 498 ASP A N 1
ATOM 3661 C CA . ASP A 1 498 ? -6.896 6.105 -16.727 1.00 90.44 498 ASP A CA 1
ATOM 3662 C C . ASP A 1 498 ? -6.239 7.235 -15.932 1.00 90.44 498 ASP A C 1
ATOM 3664 O O . ASP A 1 498 ? -5.603 8.135 -16.487 1.00 90.44 498 ASP A O 1
ATOM 3668 N N . PHE A 1 499 ? -6.441 7.213 -14.621 1.00 90.62 499 PHE A N 1
ATOM 3669 C CA . PHE A 1 499 ? -5.950 8.222 -13.703 1.00 90.62 499 PHE A CA 1
ATOM 3670 C C . PHE A 1 499 ? -4.633 7.814 -13.073 1.00 90.62 499 PHE A C 1
ATOM 3672 O O . PHE A 1 499 ? -4.448 6.670 -12.670 1.00 90.62 499 PHE A O 1
ATOM 3679 N N . LEU A 1 500 ? -3.778 8.805 -12.843 1.00 93.75 500 LEU A N 1
ATOM 3680 C CA . LEU A 1 500 ? -2.624 8.696 -11.966 1.00 93.75 500 LEU A CA 1
ATOM 3681 C C . LEU A 1 500 ? -2.685 9.768 -10.879 1.00 93.75 500 LEU A C 1
ATOM 3683 O O . LEU A 1 500 ? -2.599 10.963 -11.165 1.00 93.75 500 LEU A O 1
ATOM 3687 N N . PHE A 1 501 ? -2.803 9.337 -9.627 1.00 93.88 501 PHE A N 1
ATOM 3688 C CA . PHE A 1 501 ? -2.800 10.194 -8.448 1.00 93.88 501 PHE A CA 1
ATOM 3689 C C . PHE A 1 501 ? -1.430 10.194 -7.773 1.00 93.88 501 PHE A C 1
ATOM 3691 O O . PHE A 1 501 ? -0.812 9.146 -7.566 1.00 93.88 501 PHE A O 1
ATOM 3698 N N . VAL A 1 502 ? -0.967 11.386 -7.403 1.00 94.31 502 VAL A N 1
ATOM 3699 C CA . VAL A 1 502 ? 0.273 11.598 -6.651 1.00 94.31 502 VAL A CA 1
ATOM 3700 C C . VAL A 1 502 ? 0.178 12.912 -5.888 1.00 94.31 502 VAL A C 1
ATOM 3702 O O . VAL A 1 502 ? -0.377 13.886 -6.396 1.00 94.31 502 VAL A O 1
ATOM 3705 N N . SER A 1 503 ? 0.729 12.972 -4.679 1.00 94.00 503 SER A N 1
ATOM 3706 C CA . SER A 1 503 ? 0.911 14.234 -3.967 1.00 94.00 503 SER A CA 1
ATOM 3707 C C . SER A 1 503 ? 2.370 14.652 -3.904 1.00 94.00 503 SER A C 1
ATOM 3709 O O . SER A 1 503 ? 3.274 13.825 -4.005 1.00 94.00 503 SER A O 1
ATOM 3711 N N . VAL A 1 504 ? 2.596 15.951 -3.731 1.00 93.12 504 VAL A N 1
ATOM 3712 C CA . VAL A 1 504 ? 3.899 16.539 -3.409 1.00 93.12 504 VAL A CA 1
ATOM 3713 C C . VAL A 1 504 ? 3.855 17.106 -1.996 1.00 93.12 504 VAL A C 1
ATOM 3715 O O . VAL A 1 504 ? 2.848 17.673 -1.580 1.00 93.12 504 VAL A O 1
ATOM 3718 N N . GLN A 1 505 ? 4.951 16.977 -1.249 1.00 92.31 505 GLN A N 1
ATOM 3719 C CA . GLN A 1 505 ? 5.012 17.431 0.149 1.00 92.31 505 GLN A CA 1
ATOM 3720 C C . GLN A 1 505 ? 5.070 18.959 0.311 1.00 92.31 505 GLN A C 1
ATOM 3722 O O . GLN A 1 505 ? 4.858 19.476 1.408 1.00 92.31 505 GLN A O 1
ATOM 3727 N N . GLY A 1 506 ? 5.416 19.680 -0.753 1.00 90.12 506 GLY A N 1
ATOM 3728 C CA . GLY A 1 506 ? 5.552 21.131 -0.757 1.00 90.12 506 GLY A CA 1
ATOM 3729 C C . GLY A 1 506 ? 5.758 21.669 -2.166 1.00 90.12 506 GLY A C 1
ATOM 3730 O O . GLY A 1 506 ? 6.130 20.922 -3.075 1.00 90.12 506 GLY A O 1
ATOM 3731 N N . GLY A 1 507 ? 5.542 22.970 -2.332 1.00 90.31 507 GLY A N 1
ATOM 3732 C CA . GLY A 1 507 ? 5.680 23.621 -3.629 1.00 90.31 507 GLY A CA 1
ATOM 3733 C C . GLY A 1 507 ? 4.598 23.173 -4.603 1.00 90.31 507 GLY A C 1
ATOM 3734 O O . GLY A 1 507 ? 4.928 22.786 -5.723 1.00 90.31 507 GLY A O 1
ATOM 3735 N N . CYS A 1 508 ? 3.332 23.141 -4.185 1.00 89.50 508 CYS A N 1
ATOM 3736 C CA . CYS A 1 508 ? 2.231 22.707 -5.033 1.00 89.50 508 CYS A CA 1
ATOM 3737 C C . CYS A 1 508 ? 2.184 23.449 -6.379 1.00 89.50 508 CYS A C 1
ATOM 3739 O O . CYS A 1 508 ? 1.953 22.857 -7.445 1.00 89.50 508 CYS A O 1
ATOM 3741 N N . THR A 1 509 ? 2.450 24.753 -6.329 1.00 88.44 509 THR A N 1
ATOM 3742 C CA . THR A 1 509 ? 2.648 25.620 -7.490 1.00 88.44 509 THR A CA 1
ATOM 3743 C C . THR A 1 509 ? 3.882 26.492 -7.267 1.00 88.44 509 THR A C 1
ATOM 3745 O O . THR A 1 509 ? 4.431 26.531 -6.170 1.00 88.44 509 THR A O 1
ATOM 3748 N N . ALA A 1 510 ? 4.307 27.249 -8.281 1.00 86.12 510 ALA A N 1
ATOM 3749 C CA . ALA A 1 510 ? 5.413 28.201 -8.132 1.00 86.12 510 ALA A CA 1
ATOM 3750 C C . ALA A 1 510 ? 5.154 29.300 -7.076 1.00 86.12 510 ALA A C 1
ATOM 3752 O O . ALA A 1 510 ? 6.092 29.973 -6.656 1.00 86.12 510 ALA A O 1
ATOM 3753 N N . PHE A 1 511 ? 3.897 29.491 -6.661 1.00 87.06 511 PHE A N 1
ATOM 3754 C CA . PHE A 1 511 ? 3.480 30.518 -5.703 1.00 87.06 511 PHE A CA 1
ATOM 3755 C C . PHE A 1 511 ? 2.826 29.937 -4.445 1.00 87.06 511 PHE A C 1
ATOM 3757 O O . PHE A 1 511 ? 2.375 30.699 -3.593 1.00 87.06 511 PHE A O 1
ATOM 3764 N N . ASP A 1 512 ? 2.773 28.609 -4.326 1.00 85.56 512 ASP A N 1
ATOM 3765 C CA . ASP A 1 512 ? 2.226 27.918 -3.165 1.00 85.56 512 ASP A CA 1
ATOM 3766 C C . ASP A 1 512 ? 3.249 26.925 -2.619 1.00 85.56 512 ASP A C 1
ATOM 3768 O O . ASP A 1 512 ? 3.624 25.963 -3.286 1.00 85.56 512 ASP A O 1
ATOM 3772 N N . ASN A 1 513 ? 3.682 27.172 -1.384 1.00 85.94 513 ASN A N 1
ATOM 3773 C CA . ASN A 1 513 ? 4.675 26.361 -0.693 1.00 85.94 513 ASN A CA 1
ATOM 3774 C C . ASN A 1 513 ? 4.069 25.129 -0.005 1.00 85.94 513 ASN A C 1
ATOM 3776 O O . ASN A 1 513 ? 4.829 24.272 0.454 1.00 85.94 513 ASN A O 1
ATOM 3780 N N . ASN A 1 514 ? 2.740 25.018 0.068 1.00 87.88 514 ASN A N 1
ATOM 3781 C CA . ASN A 1 514 ? 2.066 23.868 0.655 1.00 87.88 514 ASN A CA 1
ATOM 3782 C C . ASN A 1 514 ? 2.234 22.612 -0.208 1.00 87.88 514 ASN A C 1
ATOM 3784 O O . ASN A 1 514 ? 2.615 22.665 -1.381 1.00 87.88 514 ASN A O 1
ATOM 3788 N N . GLY A 1 515 ? 1.995 21.459 0.417 1.00 90.38 515 GLY A N 1
ATOM 3789 C CA . GLY A 1 515 ? 1.832 20.203 -0.305 1.00 90.38 515 GLY A CA 1
ATOM 3790 C C . GLY A 1 515 ? 0.461 20.139 -0.966 1.00 90.38 515 GLY A C 1
ATOM 3791 O O . GLY A 1 515 ? -0.445 20.880 -0.591 1.00 90.38 515 GLY A O 1
ATOM 3792 N N . CYS A 1 516 ? 0.309 19.264 -1.953 1.00 91.44 516 CYS A N 1
ATOM 3793 C CA . CYS A 1 516 ? -0.972 19.060 -2.618 1.00 91.44 516 CYS A CA 1
ATOM 3794 C C . CYS A 1 516 ? -1.036 17.735 -3.355 1.00 91.44 516 CYS A C 1
ATOM 3796 O O . CYS A 1 516 ? -0.004 17.185 -3.744 1.00 91.44 516 CYS A O 1
ATOM 3798 N N . ILE A 1 517 ? -2.254 17.261 -3.589 1.00 92.06 517 ILE A N 1
ATOM 3799 C CA . ILE A 1 517 ? -2.547 16.125 -4.460 1.00 92.06 517 ILE A CA 1
ATOM 3800 C C . ILE A 1 517 ? -2.841 16.593 -5.889 1.00 92.06 517 ILE A C 1
ATOM 3802 O O . ILE A 1 517 ? -3.442 17.646 -6.121 1.00 92.06 517 ILE A O 1
ATOM 3806 N N . LYS A 1 518 ? -2.388 15.793 -6.855 1.00 90.06 518 LYS A N 1
ATOM 3807 C CA . LYS A 1 518 ? -2.557 15.991 -8.294 1.00 90.06 518 LYS A CA 1
ATOM 3808 C C . LYS A 1 518 ? -3.079 14.713 -8.936 1.00 90.06 518 LYS A C 1
ATOM 3810 O O . LYS A 1 518 ? -2.732 13.610 -8.515 1.00 90.06 518 LYS A O 1
ATOM 3815 N N . SER A 1 519 ? -3.874 14.894 -9.980 1.00 89.31 519 SER A N 1
ATOM 3816 C CA . SER A 1 519 ? -4.346 13.849 -10.882 1.00 89.31 519 SER A CA 1
ATOM 3817 C C . SER A 1 519 ? -3.809 14.111 -12.290 1.00 89.31 519 SER A C 1
ATOM 3819 O O . SER A 1 519 ? -3.708 15.255 -12.756 1.00 89.31 519 SER A O 1
ATOM 3821 N N . PHE A 1 520 ? -3.460 13.032 -12.974 1.00 89.81 520 PHE A N 1
ATOM 3822 C CA . PHE A 1 520 ? -3.046 13.035 -14.369 1.00 89.81 520 PHE A CA 1
ATOM 3823 C C . PHE A 1 520 ? -3.896 12.037 -15.147 1.00 89.81 520 PHE A C 1
ATOM 3825 O O . PHE A 1 520 ? -4.286 11.011 -14.595 1.00 89.81 520 PHE A O 1
ATOM 3832 N N . ASP A 1 521 ? -4.163 12.346 -16.412 1.00 88.81 521 ASP A N 1
ATOM 3833 C CA . ASP A 1 521 ? -4.764 11.417 -17.366 1.00 88.81 521 ASP A CA 1
ATOM 3834 C C . ASP A 1 521 ? -3.620 10.777 -18.126 1.00 88.81 521 ASP A C 1
ATOM 3836 O O . ASP A 1 521 ? -2.814 11.469 -18.756 1.00 88.81 521 ASP A O 1
ATOM 3840 N N . ILE A 1 522 ? -3.537 9.463 -17.995 1.00 91.19 522 ILE A N 1
ATOM 3841 C CA . ILE A 1 522 ? -2.510 8.636 -18.612 1.00 91.19 522 ILE A CA 1
ATOM 3842 C C . ILE A 1 522 ? -3.093 7.691 -19.669 1.00 91.19 522 ILE A C 1
ATOM 3844 O O . ILE A 1 522 ? -2.382 6.833 -20.184 1.00 91.19 522 ILE A O 1
ATOM 3848 N N . THR A 1 523 ? -4.359 7.883 -20.060 1.00 88.81 523 THR A N 1
ATOM 3849 C CA . THR A 1 523 ? -5.092 7.007 -20.991 1.00 88.81 523 THR A CA 1
ATOM 3850 C C . THR A 1 523 ? -4.387 6.878 -22.340 1.00 88.81 523 THR A C 1
ATOM 3852 O O . THR A 1 523 ? -4.315 5.793 -22.910 1.00 88.81 523 THR A O 1
ATOM 3855 N N . ASN A 1 524 ? -3.846 7.987 -22.852 1.00 84.62 524 ASN A N 1
ATOM 3856 C CA . ASN A 1 524 ?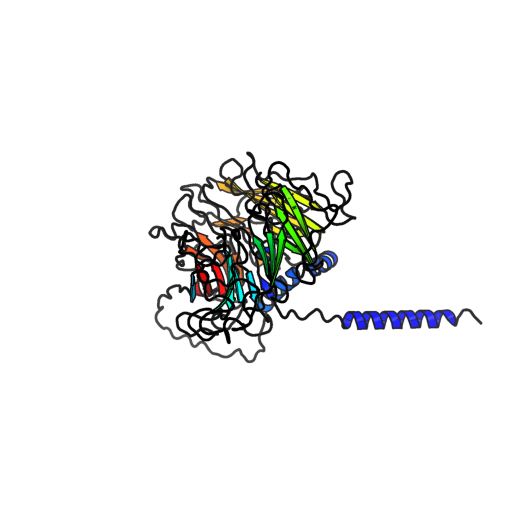 -3.179 8.058 -24.156 1.00 84.62 524 ASN A CA 1
ATOM 3857 C C . ASN A 1 524 ? -1.649 8.221 -24.050 1.00 84.62 524 ASN A C 1
ATOM 3859 O O . ASN A 1 524 ? -0.996 8.592 -25.028 1.00 84.62 524 ASN A O 1
ATOM 3863 N N . GLY A 1 525 ? -1.063 7.940 -22.880 1.00 84.31 525 GLY A N 1
ATOM 3864 C CA . GLY A 1 525 ? 0.385 7.945 -22.660 1.00 84.31 525 GLY A CA 1
ATOM 3865 C C . GLY A 1 525 ? 0.859 8.946 -21.607 1.00 84.31 525 GLY A C 1
ATOM 3866 O O . GLY A 1 525 ? 0.134 9.303 -20.682 1.00 84.31 525 GLY A O 1
ATOM 3867 N N . PHE A 1 526 ? 2.124 9.367 -21.710 1.00 90.62 526 PHE A N 1
ATOM 3868 C CA . PHE A 1 526 ? 2.745 10.229 -20.704 1.00 90.62 526 PHE A CA 1
ATOM 3869 C C . PHE A 1 526 ? 2.024 11.583 -20.594 1.00 90.62 526 PHE A C 1
ATOM 3871 O O . PHE A 1 526 ? 1.828 12.244 -21.620 1.00 90.62 526 PHE A O 1
ATOM 3878 N N . PRO A 1 527 ? 1.677 12.053 -19.383 1.00 85.88 527 PRO A N 1
ATOM 3879 C CA . PRO A 1 527 ? 0.929 13.287 -19.247 1.00 85.88 527 PRO A CA 1
ATOM 3880 C C . PRO A 1 527 ? 1.822 14.494 -19.554 1.00 85.88 527 PRO A C 1
ATOM 3882 O O . PRO A 1 527 ? 2.902 14.674 -18.984 1.00 85.88 527 PRO A O 1
ATOM 3885 N N . ILE A 1 528 ? 1.330 15.367 -20.433 1.00 67.50 528 ILE A N 1
ATOM 3886 C CA . ILE A 1 528 ? 1.993 16.626 -20.814 1.00 67.50 528 ILE A CA 1
ATOM 3887 C C . ILE A 1 528 ? 1.650 17.801 -19.875 1.00 67.50 528 ILE A C 1
ATOM 3889 O O . ILE A 1 528 ? 2.155 18.907 -20.055 1.00 67.50 528 ILE A O 1
ATOM 3893 N N . GLY A 1 529 ? 0.798 17.578 -18.868 1.00 63.25 529 GLY A N 1
ATOM 3894 C CA . GLY A 1 529 ? 0.375 18.570 -17.877 1.00 63.25 529 GLY A CA 1
ATOM 3895 C C . GLY A 1 529 ? -0.560 17.973 -16.819 1.00 63.25 529 GLY A C 1
ATOM 3896 O O . GLY A 1 529 ? -1.015 16.842 -16.962 1.00 63.25 529 GLY A O 1
ATOM 3897 N N . VAL A 1 530 ? -0.830 18.725 -15.746 1.00 60.00 530 VAL A N 1
ATOM 3898 C CA . VAL A 1 530 ? -1.803 18.330 -14.707 1.00 60.00 530 VAL A CA 1
ATOM 3899 C C . VAL A 1 530 ? -3.217 18.515 -15.257 1.00 60.00 530 VAL A C 1
ATOM 3901 O O . VAL A 1 530 ? -3.493 19.554 -15.859 1.00 60.00 530 VAL A O 1
ATOM 3904 N N . LEU A 1 531 ? -4.105 17.542 -15.030 1.00 57.22 531 LEU A N 1
ATOM 3905 C CA . LEU A 1 531 ? -5.498 17.606 -15.487 1.00 57.22 531 LEU A CA 1
ATOM 3906 C C . LEU A 1 531 ? -6.272 18.791 -14.898 1.00 57.22 531 LEU A C 1
ATOM 3908 O O . LEU A 1 531 ? -7.106 19.385 -15.577 1.00 57.22 531 LEU A O 1
ATOM 3912 N N . VAL A 1 532 ? -5.958 19.154 -13.651 1.00 62.00 532 VAL A N 1
ATOM 3913 C CA . VAL A 1 532 ? -6.688 20.149 -12.853 1.00 62.00 532 VAL A CA 1
ATOM 3914 C C . VAL A 1 532 ? -5.823 21.021 -11.972 1.00 62.00 532 VAL A C 1
ATOM 3916 O O . VAL A 1 532 ? -4.648 20.752 -11.725 1.00 62.00 532 VAL A O 1
ATOM 3919 N N . SER A 1 533 ? -6.467 22.050 -11.414 1.00 67.56 533 SER A N 1
ATOM 3920 C CA . SER A 1 533 ? -6.004 22.700 -10.195 1.00 67.56 533 SER A CA 1
ATOM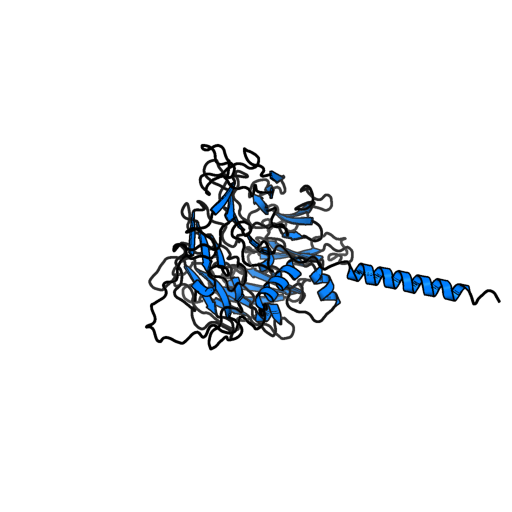 3921 C C . SER A 1 533 ? -5.778 21.660 -9.088 1.00 67.56 533 SER A C 1
ATOM 3923 O O . SER A 1 533 ? -6.717 20.956 -8.722 1.00 67.56 533 SER A O 1
ATOM 3925 N N . PRO A 1 534 ? -4.557 21.566 -8.546 1.00 79.25 534 PRO A N 1
ATOM 3926 C CA . PRO A 1 534 ? -4.274 20.705 -7.407 1.00 79.25 534 PRO A CA 1
ATOM 3927 C C . PRO A 1 534 ? -5.162 21.023 -6.196 1.00 79.25 534 PRO A C 1
ATOM 3929 O O . PRO A 1 534 ? -5.720 22.119 -6.100 1.00 79.25 534 PRO A O 1
ATOM 3932 N N . VAL A 1 535 ? -5.262 20.077 -5.263 1.00 84.56 535 VAL A N 1
ATOM 3933 C CA . VAL A 1 535 ? -5.918 20.290 -3.963 1.00 84.56 535 VAL A CA 1
ATOM 3934 C C . VAL A 1 535 ? -4.856 20.363 -2.879 1.00 84.56 535 VAL A C 1
ATOM 3936 O O . VAL A 1 535 ? -4.066 19.429 -2.746 1.00 84.56 535 VAL A O 1
ATOM 3939 N N . ASP A 1 536 ? -4.831 21.467 -2.134 1.00 87.62 536 ASP A N 1
ATOM 3940 C CA . ASP A 1 536 ? -3.884 21.691 -1.041 1.00 87.62 536 ASP A CA 1
ATOM 3941 C C . ASP A 1 536 ? -4.044 20.625 0.046 1.00 87.62 536 ASP A C 1
ATOM 3943 O O . ASP A 1 536 ? -5.103 20.479 0.649 1.00 87.62 536 ASP A O 1
ATOM 3947 N N . GLU A 1 537 ? -2.950 19.926 0.328 1.00 88.19 537 GLU A N 1
ATOM 3948 C CA . GLU A 1 537 ? -2.839 18.899 1.356 1.00 88.19 537 GLU A CA 1
ATOM 3949 C C . GLU A 1 537 ? -1.514 19.125 2.086 1.00 88.19 537 GLU A C 1
ATOM 3951 O O . GLU A 1 537 ? -0.434 18.763 1.609 1.00 88.19 537 GLU A O 1
ATOM 3956 N N . VAL A 1 538 ? -1.574 19.804 3.233 1.00 84.31 538 VAL A N 1
ATOM 3957 C CA . VAL A 1 538 ? -0.381 20.258 3.962 1.00 84.31 538 VAL A CA 1
ATOM 3958 C C . VAL A 1 538 ? 0.547 19.078 4.274 1.00 84.31 538 VAL A C 1
ATOM 3960 O O . VAL A 1 538 ? 0.156 18.111 4.925 1.00 84.31 538 VAL A O 1
ATOM 3963 N N . GLY A 1 539 ? 1.803 19.179 3.829 1.00 87.25 539 GLY A N 1
ATOM 3964 C CA . GLY A 1 539 ? 2.816 18.134 4.006 1.00 87.25 539 GLY A CA 1
ATOM 3965 C C . GLY A 1 539 ? 2.709 16.961 3.025 1.00 87.25 539 GLY A C 1
ATOM 3966 O O . GLY A 1 539 ? 3.538 16.055 3.096 1.00 87.25 539 GLY A O 1
ATOM 3967 N N . GLY A 1 540 ? 1.750 16.984 2.096 1.00 91.81 540 GLY A N 1
ATOM 3968 C CA . GLY A 1 540 ? 1.442 15.884 1.185 1.00 91.81 540 GLY A CA 1
ATOM 3969 C C . GLY A 1 540 ? 0.522 14.843 1.824 1.00 91.81 540 GLY A C 1
ATOM 3970 O O . GLY A 1 540 ? -0.065 15.062 2.887 1.00 91.81 540 GLY A O 1
ATOM 3971 N N . THR A 1 541 ? 0.404 13.692 1.171 1.00 94.50 541 THR A N 1
ATOM 3972 C CA . THR A 1 541 ? -0.512 12.613 1.563 1.00 94.50 541 THR A CA 1
ATOM 3973 C C . THR A 1 541 ? 0.233 11.329 1.925 1.00 94.50 541 THR A C 1
ATOM 3975 O O . THR A 1 541 ? 1.381 11.111 1.526 1.00 94.50 541 THR A O 1
ATOM 3978 N N . SER A 1 542 ? -0.445 10.448 2.657 1.00 95.88 542 SER A N 1
ATOM 3979 C CA . SER A 1 542 ? -0.125 9.022 2.720 1.00 95.88 542 SER A CA 1
ATOM 3980 C C . SER A 1 542 ? -0.264 8.360 1.336 1.00 95.88 542 SER A C 1
ATOM 3982 O O . SER A 1 542 ? -0.535 9.026 0.329 1.00 95.88 542 SER A O 1
ATOM 3984 N N . GLY A 1 543 ? -0.123 7.034 1.278 1.00 95.88 543 GLY A N 1
ATOM 3985 C CA . GLY A 1 543 ? -0.646 6.254 0.159 1.00 95.88 543 GLY A CA 1
ATOM 3986 C C . GLY A 1 543 ? -2.152 6.483 -0.013 1.00 95.88 543 GLY A C 1
ATOM 3987 O O . GLY A 1 543 ? -2.857 6.774 0.961 1.00 95.88 543 GLY A O 1
ATOM 3988 N N . ILE A 1 544 ? -2.617 6.398 -1.257 1.00 96.00 544 ILE A N 1
ATOM 3989 C CA . ILE A 1 544 ? -4.002 6.655 -1.653 1.00 96.00 544 ILE A CA 1
ATOM 3990 C C . ILE A 1 544 ? -4.669 5.309 -1.931 1.00 96.00 544 ILE A C 1
ATOM 3992 O O . ILE A 1 544 ? -4.140 4.515 -2.702 1.00 96.00 544 ILE A O 1
ATOM 3996 N N . ILE A 1 545 ? -5.826 5.065 -1.318 1.00 94.88 545 ILE A N 1
ATOM 3997 C CA . ILE A 1 545 ? -6.695 3.931 -1.659 1.00 94.88 545 ILE A CA 1
ATOM 3998 C C . ILE A 1 545 ? -7.840 4.426 -2.525 1.00 94.88 545 ILE A C 1
ATOM 4000 O O . ILE A 1 545 ? -8.396 5.499 -2.275 1.00 94.88 545 ILE A O 1
ATOM 4004 N N . VAL A 1 546 ? -8.192 3.636 -3.534 1.00 89.94 546 VAL A N 1
ATOM 4005 C CA . VAL A 1 546 ? -9.273 3.952 -4.462 1.00 89.94 546 VAL A CA 1
ATOM 4006 C C . VAL A 1 546 ? -10.517 3.166 -4.074 1.00 89.94 546 VAL A C 1
ATOM 4008 O O . VAL A 1 546 ? -10.457 1.990 -3.736 1.00 89.94 546 VAL A O 1
ATOM 4011 N N . ASP A 1 547 ? -11.658 3.839 -4.094 1.00 84.62 547 ASP A N 1
ATOM 4012 C CA . ASP A 1 547 ? -12.959 3.210 -3.908 1.00 84.62 547 ASP A CA 1
ATOM 4013 C C . ASP A 1 547 ? -13.515 2.635 -5.221 1.00 84.62 547 ASP A C 1
ATOM 4015 O O . ASP A 1 547 ? -12.884 2.674 -6.276 1.00 84.62 547 ASP A O 1
ATOM 4019 N N . ASN A 1 548 ? -14.745 2.140 -5.162 1.00 73.69 548 ASN A N 1
ATOM 4020 C CA . ASN A 1 548 ? -15.499 1.579 -6.270 1.00 73.69 548 ASN A CA 1
ATOM 4021 C C . ASN A 1 548 ? -15.522 2.457 -7.530 1.00 73.69 548 ASN A C 1
ATOM 4023 O O . ASN A 1 548 ? -15.470 3.686 -7.492 1.00 73.69 548 ASN A O 1
ATOM 4027 N N . VAL A 1 549 ? -15.731 1.791 -8.663 1.00 77.56 549 VAL A N 1
ATOM 4028 C CA . VAL A 1 549 ? -16.252 2.416 -9.877 1.00 77.56 549 VAL A CA 1
ATOM 4029 C C . VAL A 1 549 ? -17.771 2.463 -9.761 1.00 77.56 549 VAL A C 1
ATOM 4031 O O . VAL A 1 549 ? -18.436 1.430 -9.770 1.00 77.56 549 VAL A O 1
ATOM 4034 N N . SER A 1 550 ? -18.339 3.659 -9.654 1.00 78.19 550 SER A N 1
ATOM 4035 C CA . SER A 1 550 ? -19.785 3.842 -9.551 1.00 78.19 550 SER A CA 1
ATOM 4036 C C . SER A 1 550 ? -20.278 5.068 -10.310 1.00 78.19 550 SER A C 1
ATOM 4038 O O . SER A 1 550 ? -19.625 6.113 -10.330 1.00 78.19 550 SER A O 1
ATOM 4040 N N . THR A 1 551 ? -21.472 4.952 -10.888 1.00 78.06 551 THR A N 1
ATOM 4041 C CA . THR A 1 551 ? -22.188 6.062 -11.529 1.00 78.06 551 THR A CA 1
ATOM 4042 C C . THR A 1 551 ? -22.993 6.903 -10.537 1.00 78.06 551 THR A C 1
ATOM 4044 O O . THR A 1 551 ? -23.542 7.933 -10.927 1.00 78.06 551 THR A O 1
ATOM 4047 N N . VAL A 1 552 ? -23.124 6.477 -9.273 1.00 80.62 552 VAL A N 1
ATOM 4048 C CA . VAL A 1 552 ? -23.832 7.275 -8.261 1.00 80.62 552 VAL A CA 1
ATOM 4049 C C . VAL A 1 552 ? -22.962 8.439 -7.793 1.00 80.62 552 VAL A C 1
ATOM 4051 O O . VAL A 1 552 ? -21.731 8.354 -7.776 1.00 80.62 552 VAL A O 1
ATOM 4054 N N . SER A 1 553 ? -23.601 9.537 -7.384 1.00 80.00 553 SER A N 1
ATOM 4055 C CA . SER A 1 553 ? -22.884 10.693 -6.849 1.00 80.00 553 SER A CA 1
ATOM 4056 C C . SER A 1 553 ? -21.995 10.269 -5.681 1.00 80.00 553 SER A C 1
ATOM 4058 O O . SER A 1 553 ? -22.409 9.496 -4.824 1.00 80.00 553 SER A O 1
ATOM 4060 N N . GLN A 1 554 ? -20.758 10.769 -5.645 1.00 84.00 554 GLN A N 1
ATOM 4061 C CA . GLN A 1 554 ? -19.786 10.479 -4.583 1.00 84.00 554 GLN A CA 1
ATOM 4062 C C . GLN A 1 554 ? -19.318 9.011 -4.486 1.00 84.00 554 GLN A C 1
ATOM 4064 O O . GLN A 1 554 ? -18.376 8.757 -3.742 1.00 84.00 554 GLN A O 1
ATOM 4069 N N . GLY A 1 555 ? -19.910 8.073 -5.236 1.00 81.00 555 GLY A N 1
ATOM 4070 C CA . GLY A 1 555 ? -19.623 6.634 -5.174 1.00 81.00 555 GLY A CA 1
ATOM 4071 C C . GLY A 1 555 ? -18.262 6.216 -5.734 1.00 81.00 555 GLY A C 1
ATOM 4072 O O . GLY A 1 555 ? -17.802 5.122 -5.435 1.00 81.00 555 GLY A O 1
ATOM 4073 N N . SER A 1 556 ? -17.625 7.092 -6.517 1.00 86.94 556 SER A N 1
ATOM 4074 C CA . SER A 1 556 ? -16.271 6.916 -7.052 1.00 86.94 556 SER A CA 1
ATOM 4075 C C . SER A 1 556 ? -15.313 7.883 -6.360 1.00 86.94 556 SER A C 1
ATOM 4077 O O . SER A 1 556 ? -15.260 9.066 -6.713 1.00 86.94 556 SER A O 1
ATOM 4079 N N . SER A 1 557 ? -14.582 7.404 -5.353 1.00 89.94 557 SER A N 1
ATOM 4080 C CA . SER A 1 557 ? -13.760 8.238 -4.464 1.00 89.94 557 SER A CA 1
ATOM 4081 C C . SER A 1 557 ? -12.354 7.686 -4.244 1.00 89.94 557 SER A C 1
ATOM 4083 O O . SER A 1 557 ? -12.042 6.571 -4.656 1.00 89.94 557 SER A O 1
ATOM 4085 N N . ILE A 1 558 ? -11.505 8.493 -3.615 1.00 93.56 558 ILE A N 1
ATOM 4086 C CA . ILE A 1 558 ? -10.188 8.131 -3.098 1.00 93.56 558 ILE A CA 1
ATOM 4087 C C . ILE A 1 558 ? -10.074 8.558 -1.631 1.00 93.56 558 ILE A C 1
ATOM 4089 O O . ILE A 1 558 ? -10.670 9.563 -1.232 1.00 93.56 558 ILE A O 1
ATOM 4093 N N . TYR A 1 559 ? -9.291 7.815 -0.849 1.00 95.88 559 TYR A N 1
ATOM 4094 C CA . TYR A 1 559 ? -9.067 8.058 0.577 1.00 95.88 559 TYR A CA 1
ATOM 4095 C C . TYR A 1 559 ? -7.579 8.080 0.916 1.00 95.88 559 TYR A C 1
ATOM 4097 O O . TYR A 1 559 ? -6.810 7.239 0.446 1.00 95.88 559 TYR A O 1
ATOM 4105 N N . PHE A 1 560 ? -7.181 9.021 1.768 1.00 96.44 560 PHE A N 1
ATOM 4106 C CA . PHE A 1 560 ? -5.811 9.152 2.264 1.00 96.44 560 PHE A CA 1
ATOM 4107 C C . PHE A 1 560 ? -5.777 9.932 3.585 1.00 96.44 560 PHE A C 1
ATOM 4109 O O . PHE A 1 560 ? -6.772 10.521 4.004 1.00 96.44 560 PHE A O 1
ATOM 4116 N N . SER A 1 561 ? -4.623 9.935 4.250 1.00 95.56 561 SER A N 1
ATOM 4117 C CA . SER A 1 561 ? -4.315 10.848 5.354 1.00 95.56 561 SER A CA 1
ATOM 4118 C C . SER A 1 561 ? -3.445 11.993 4.850 1.00 95.56 561 SER A C 1
ATOM 4120 O O . SER A 1 561 ? -2.529 11.770 4.058 1.00 95.56 561 SER A O 1
ATOM 4122 N N . THR A 1 562 ? -3.657 13.204 5.354 1.00 94.31 562 THR A N 1
ATOM 4123 C CA . THR A 1 562 ? -2.664 14.279 5.215 1.00 94.31 562 THR A CA 1
ATOM 4124 C C . THR A 1 562 ? -1.454 14.002 6.106 1.00 94.31 562 THR A C 1
ATOM 4126 O O . THR A 1 562 ? -1.579 13.377 7.163 1.00 94.31 562 THR A O 1
ATOM 4129 N N . GLN A 1 563 ? -0.279 14.489 5.702 1.00 91.81 563 GLN A N 1
ATOM 4130 C CA . GLN A 1 563 ? 0.976 14.333 6.450 1.00 91.81 563 GLN A CA 1
ATOM 4131 C C . GLN A 1 563 ? 1.319 15.567 7.301 1.00 91.81 563 GLN A C 1
ATOM 4133 O O . GLN A 1 563 ? 2.470 15.768 7.694 1.00 91.81 563 GLN A O 1
ATOM 4138 N N . ALA A 1 564 ? 0.323 16.396 7.620 1.00 78.06 564 ALA A N 1
ATOM 4139 C CA . ALA A 1 564 ? 0.484 17.575 8.457 1.00 78.06 564 ALA A CA 1
ATOM 4140 C C . ALA A 1 564 ? 0.822 17.185 9.911 1.00 78.06 564 ALA A C 1
ATOM 4142 O O . ALA A 1 564 ? -0.042 16.821 10.712 1.00 78.06 564 ALA A O 1
ATOM 4143 N N . THR A 1 565 ? 2.098 17.273 10.284 1.00 63.84 565 THR A N 1
ATOM 4144 C CA . THR A 1 565 ? 2.561 17.034 11.661 1.00 63.84 565 THR A CA 1
ATOM 4145 C C . THR A 1 565 ? 2.599 18.326 12.487 1.00 63.84 565 THR A C 1
ATOM 4147 O O . THR A 1 565 ? 2.912 19.372 11.917 1.00 63.84 565 THR A O 1
ATOM 4150 N N . PRO A 1 566 ? 2.384 18.285 13.824 1.00 49.50 566 PRO A N 1
ATOM 4151 C CA . PRO A 1 566 ? 2.200 17.096 14.672 1.00 49.50 566 PRO A CA 1
ATOM 4152 C C . PRO A 1 566 ? 0.764 16.840 15.188 1.00 49.50 566 PRO A C 1
ATOM 4154 O O . PRO A 1 566 ? 0.569 15.847 15.896 1.00 49.50 566 PRO A O 1
ATOM 4157 N N . THR A 1 567 ? -0.211 17.706 14.878 1.00 52.03 567 THR A N 1
ATOM 4158 C CA . THR A 1 567 ? -1.601 17.643 15.398 1.00 52.03 567 THR A CA 1
ATOM 4159 C C . THR A 1 567 ? -2.687 17.942 14.350 1.00 52.03 567 THR A C 1
ATOM 4161 O O . THR A 1 567 ? -3.845 18.115 14.715 1.00 52.03 567 THR A O 1
ATOM 4164 N N . GLY A 1 568 ? -2.330 18.045 13.062 1.00 69.25 568 GLY A N 1
ATOM 4165 C CA . GLY A 1 568 ? -3.231 18.498 11.986 1.00 69.25 568 GLY A CA 1
ATOM 4166 C C . GLY A 1 568 ? -3.550 17.447 10.921 1.00 69.25 568 GLY A C 1
ATOM 4167 O O . GLY A 1 568 ? -4.160 17.777 9.904 1.00 69.25 568 GLY A O 1
ATOM 4168 N N . ALA A 1 569 ? -3.116 16.203 11.120 1.00 90.56 569 ALA A N 1
ATOM 4169 C CA . ALA A 1 569 ? -3.361 15.143 10.158 1.00 90.56 569 ALA A CA 1
ATOM 4170 C C . ALA A 1 569 ? -4.849 14.793 10.111 1.00 90.56 569 ALA A C 1
ATOM 4172 O O . ALA A 1 569 ? -5.497 14.668 11.153 1.00 90.56 569 ALA A O 1
ATOM 4173 N N . SER A 1 570 ? -5.377 14.633 8.904 1.00 93.69 570 SER A N 1
ATOM 4174 C CA . SER A 1 570 ? -6.791 14.355 8.682 1.00 93.69 570 SER A CA 1
ATOM 4175 C C . SER A 1 570 ? -6.972 13.226 7.681 1.00 93.69 570 SER A C 1
ATOM 4177 O O . SER A 1 570 ? -6.216 13.133 6.718 1.00 93.69 570 SER A O 1
ATOM 4179 N N . ALA A 1 571 ? -7.987 12.397 7.901 1.00 95.38 571 ALA A N 1
ATOM 4180 C CA . ALA A 1 571 ? -8.540 11.507 6.898 1.00 95.38 571 ALA A CA 1
ATOM 4181 C C . ALA A 1 571 ? -9.297 12.362 5.889 1.00 95.38 571 ALA A C 1
ATOM 4183 O O . ALA A 1 571 ? -10.164 13.145 6.278 1.00 95.38 571 ALA A O 1
ATOM 4184 N N . VAL A 1 572 ? -8.983 12.205 4.613 1.00 94.38 572 VAL A N 1
ATOM 4185 C CA . VAL A 1 572 ? -9.557 12.997 3.531 1.00 94.38 572 VAL A CA 1
ATOM 4186 C C . VAL A 1 572 ? -10.188 12.073 2.508 1.00 94.38 572 VAL A C 1
ATOM 4188 O O . VAL A 1 572 ? -9.662 10.998 2.207 1.00 94.38 572 VAL A O 1
ATOM 4191 N N . LYS A 1 573 ? -11.313 12.530 1.960 1.00 93.31 573 LYS A N 1
ATOM 4192 C CA . LYS A 1 573 ? -11.939 11.963 0.774 1.00 93.31 573 LYS A CA 1
ATOM 4193 C C . LYS A 1 573 ? -12.011 13.000 -0.332 1.00 93.31 573 LYS A C 1
ATOM 4195 O O . LYS A 1 573 ? -12.450 14.130 -0.104 1.00 93.31 573 LYS A O 1
ATOM 4200 N N . LEU A 1 574 ? -11.689 12.548 -1.540 1.00 90.62 574 LEU A N 1
ATOM 4201 C CA . LEU A 1 574 ? -11.962 13.250 -2.789 1.00 90.62 574 LEU A CA 1
ATOM 4202 C C . LEU A 1 574 ? -12.682 12.315 -3.759 1.00 90.62 574 LEU A C 1
ATOM 4204 O O . LEU A 1 574 ? -12.372 11.128 -3.827 1.00 90.62 574 LEU A O 1
ATOM 4208 N N . THR A 1 575 ? -13.617 12.836 -4.543 1.00 87.75 575 THR A N 1
ATOM 4209 C CA . THR A 1 575 ? -14.142 12.118 -5.711 1.00 87.75 575 THR A CA 1
ATOM 4210 C C . THR A 1 575 ? -13.075 11.972 -6.794 1.00 87.75 575 THR A C 1
ATOM 4212 O O . THR A 1 575 ? -12.298 12.893 -7.041 1.00 87.75 575 THR A O 1
ATOM 4215 N N . GLN A 1 576 ? -13.073 10.836 -7.498 1.00 81.88 576 GLN A N 1
ATOM 4216 C CA . GLN A 1 576 ? -12.118 10.566 -8.585 1.00 81.88 576 GLN A CA 1
ATOM 4217 C C . GLN A 1 576 ? -12.212 11.633 -9.691 1.00 81.88 576 GLN A C 1
ATOM 4219 O O . GLN A 1 576 ? -11.200 12.168 -10.134 1.00 81.88 576 GLN A O 1
ATOM 4224 N N . SER A 1 577 ? -13.437 12.020 -10.065 1.00 69.19 577 SER A N 1
ATOM 4225 C CA . SER A 1 577 ? -13.706 13.105 -11.019 1.00 69.19 577 SER A CA 1
ATOM 4226 C C . SER A 1 577 ? -13.637 14.507 -10.402 1.00 69.19 577 SER A C 1
ATOM 4228 O O . SER A 1 577 ? -13.664 15.494 -11.122 1.00 69.19 577 SER A O 1
ATOM 4230 N N . GLY A 1 578 ? -13.605 14.637 -9.071 1.00 57.72 578 GLY A N 1
ATOM 4231 C CA . GLY A 1 578 ? -13.482 15.932 -8.383 1.00 57.72 578 GLY A CA 1
ATOM 4232 C C . GLY A 1 578 ? -12.093 16.557 -8.523 1.00 57.72 578 GLY A C 1
ATOM 4233 O O . GLY A 1 578 ? -11.905 17.727 -8.190 1.00 57.72 578 GLY A O 1
ATOM 4234 N N . LEU A 1 579 ? -11.148 15.769 -9.040 1.00 54.78 579 LEU A N 1
ATOM 4235 C CA . LEU A 1 579 ? -9.828 16.164 -9.503 1.00 54.78 579 LEU A CA 1
ATOM 4236 C C . LEU A 1 579 ? -9.768 16.187 -11.051 1.00 54.78 579 LEU A C 1
ATOM 4238 O O . LEU A 1 579 ? -8.712 15.912 -11.613 1.00 54.78 579 LEU A O 1
ATOM 4242 N N . GLN A 1 580 ? -10.876 16.479 -11.749 1.00 43.81 580 GLN A N 1
ATOM 4243 C CA . GLN A 1 580 ? -10.934 16.742 -13.206 1.00 43.81 580 GLN A CA 1
ATOM 4244 C C . GLN A 1 580 ? -11.428 18.143 -13.584 1.00 43.81 580 GLN A C 1
ATOM 4246 O O . GLN A 1 580 ? -12.145 18.782 -12.774 1.00 43.81 580 GLN A O 1
#

Foldseek 3Di:
DPPPVVVVVVVVVVVVVVVVVVVVVVPPPVPQQQKAKDFPLLQFEFAADDPDPLLVVLLVLFVSSVSLVLQVVLLVPPDPPPVPDDPPPDDPDPDDPQDLDFQDWAFQQAFAAFQGFKMWMARGSPDFGDQQQTKIKGQGQAFFDQFFFRMWIWGRQQGGCVLPGPGGDHHIFGQAGARAGGAHFQHMWDADSNRQWIWGWGFDQQIKIKIKRAQSPGQPPQDPVDRQGFGHRRRHHHAPRSGPMDIAMDGDDRHTANAATWDARNSQQKTWTAGLQQWIWIWHQRPPHHTDTDDPPPTARQDNPQSHKHYWHAQSQQRKIWIWGQQQKIWIFHADQVDAAPVRHGPRHTHPDIDRLAPPRHGQRHYWRAHSSLQKIWTWGLQRPQQWTWIWMAGVSRDRIAIATFDHNRLADWHAWGKWPLCSHVRQQGTWTKTWWAHNPQRAIFIFIWGADPSNHIDNYTPDDRDGQADHHNKYKGYKDWDWAQLDADPVRPRTFIKIKMKIQARRDVPGGAIWMFIATQPPHDGPDTPADTGGQGRYWHDKIWAHRDPGRSRTKIWTWGNDPDRGIIITIGHPVSND